Protein AF-A0A183KA75-F1 (afdb_monomer)

Structure (mmCIF, N/CA/C/O backbone):
data_AF-A0A183KA75-F1
#
_entry.id   AF-A0A183KA75-F1
#
loop_
_atom_site.group_PDB
_atom_site.id
_atom_site.type_symbol
_atom_site.label_atom_id
_atom_site.label_alt_id
_atom_site.label_comp_id
_atom_site.label_asym_id
_atom_site.label_entity_id
_atom_site.label_seq_id
_atom_site.pdbx_PDB_ins_code
_atom_site.Cartn_x
_atom_site.Cartn_y
_atom_site.Cartn_z
_atom_site.occupancy
_atom_site.B_iso_or_equiv
_atom_site.auth_seq_id
_atom_site.auth_comp_id
_atom_site.auth_asym_id
_atom_site.auth_atom_id
_atom_site.pdbx_PDB_model_num
ATOM 1 N N . MET A 1 1 ? -46.926 21.184 -37.981 1.00 34.19 1 MET A N 1
ATOM 2 C CA . MET A 1 1 ? -47.526 22.180 -38.899 1.00 34.19 1 MET A CA 1
ATOM 3 C C . MET A 1 1 ? -46.435 23.119 -39.401 1.00 34.19 1 MET A C 1
ATOM 5 O O . MET A 1 1 ? -45.604 23.543 -38.611 1.00 34.19 1 MET A O 1
ATOM 9 N N . LYS A 1 2 ? -46.403 23.342 -40.722 1.00 28.78 2 LYS A N 1
ATOM 10 C CA . LYS A 1 2 ? -45.508 24.247 -41.475 1.00 28.78 2 LYS A CA 1
ATOM 11 C C . LYS A 1 2 ? -45.889 25.717 -41.189 1.00 28.78 2 LYS A C 1
ATOM 13 O O . LYS A 1 2 ? -47.064 25.987 -41.008 1.00 28.78 2 LYS A O 1
ATOM 18 N N . SER A 1 3 ? -44.936 26.615 -40.924 1.00 35.38 3 SER A N 1
ATOM 19 C CA . SER A 1 3 ? -44.166 27.487 -41.845 1.00 35.38 3 SER A CA 1
ATOM 20 C C . SER A 1 3 ? -44.859 28.786 -42.274 1.00 35.38 3 SER A C 1
ATOM 22 O O . SER A 1 3 ? -45.923 28.718 -42.877 1.00 35.38 3 SER A O 1
ATOM 24 N N . SER A 1 4 ? -44.136 29.908 -42.174 1.00 35.19 4 SER A N 1
ATOM 25 C CA . SER A 1 4 ? -44.168 31.011 -43.152 1.00 35.19 4 SER A CA 1
ATOM 26 C C . SER A 1 4 ? -42.962 31.955 -42.960 1.00 35.19 4 SER A C 1
ATOM 28 O O . SER A 1 4 ? -42.764 32.514 -41.886 1.00 35.19 4 SER A O 1
ATOM 30 N N . ARG A 1 5 ? -42.143 32.092 -44.018 1.00 40.84 5 ARG A N 1
ATOM 31 C CA . ARG A 1 5 ? -41.112 33.144 -44.265 1.00 40.84 5 ARG A CA 1
ATOM 32 C C . ARG A 1 5 ? -41.824 34.501 -44.598 1.00 40.84 5 ARG A C 1
ATOM 34 O O . ARG A 1 5 ? -43.052 34.455 -44.556 1.00 40.84 5 ARG A O 1
ATOM 41 N N . PRO A 1 6 ? -41.204 35.631 -45.070 1.00 44.62 6 PRO A N 1
ATOM 42 C CA . PRO A 1 6 ? -39.792 35.934 -45.429 1.00 44.62 6 PRO A CA 1
ATOM 43 C C . PRO A 1 6 ? -39.230 37.388 -45.198 1.00 44.62 6 PRO A C 1
ATOM 45 O O . PRO A 1 6 ? -39.963 38.343 -45.012 1.00 44.62 6 PRO A O 1
ATOM 48 N N . LYS A 1 7 ? -37.888 37.504 -45.337 1.00 35.81 7 LYS A N 1
ATOM 49 C CA . LYS A 1 7 ? -37.005 38.538 -45.973 1.00 35.81 7 LYS A CA 1
ATOM 50 C C . LYS A 1 7 ? -37.258 40.063 -45.849 1.00 35.81 7 LYS A C 1
ATOM 52 O O . LYS A 1 7 ? -38.203 40.559 -46.438 1.00 35.81 7 LYS A O 1
ATOM 57 N N . GLU A 1 8 ? -36.195 40.798 -45.468 1.00 33.34 8 GLU A N 1
ATOM 58 C CA . GLU A 1 8 ? -35.662 41.942 -46.248 1.00 33.34 8 GLU A CA 1
ATOM 59 C C . GLU A 1 8 ? -34.170 42.254 -45.952 1.00 33.34 8 GLU A C 1
ATOM 61 O O . GLU A 1 8 ? -33.646 41.937 -44.888 1.00 33.34 8 GLU A O 1
ATOM 66 N N . LYS A 1 9 ? -33.462 42.807 -46.950 1.00 37.06 9 LYS A N 1
ATOM 67 C CA . LYS A 1 9 ? -32.026 43.174 -46.977 1.00 37.06 9 LYS A CA 1
ATOM 68 C C . LYS A 1 9 ? -31.885 44.704 -46.902 1.00 37.06 9 LYS A C 1
ATOM 70 O O . LYS A 1 9 ? -32.615 45.354 -47.640 1.00 37.06 9 LYS A O 1
ATOM 75 N N . ARG A 1 10 ? -30.831 45.250 -46.260 1.00 37.44 10 ARG A N 1
ATOM 76 C CA . ARG A 1 10 ? -29.864 46.224 -46.853 1.00 37.44 10 ARG A CA 1
ATOM 77 C C . ARG A 1 10 ? -28.806 46.740 -45.855 1.00 37.44 10 ARG A C 1
ATOM 79 O O . ARG A 1 10 ? -29.002 46.736 -44.651 1.00 37.44 10 ARG A O 1
ATOM 86 N N . LYS A 1 11 ? -27.659 47.108 -46.440 1.00 39.44 11 LYS A N 1
ATOM 87 C CA . LYS A 1 11 ? -26.381 47.600 -45.884 1.00 39.44 11 LYS A CA 1
ATOM 88 C C . LYS A 1 11 ? -26.458 49.068 -45.431 1.00 39.44 11 LYS A C 1
ATOM 90 O O . LYS A 1 11 ? -27.131 49.809 -46.134 1.00 39.44 11 LYS A O 1
ATOM 95 N N . THR A 1 12 ? -25.579 49.484 -44.504 1.00 30.62 12 THR A N 1
ATOM 96 C CA . THR A 1 12 ? -24.616 50.605 -44.695 1.00 30.62 12 THR A CA 1
ATOM 97 C C . THR A 1 12 ? -23.569 50.676 -43.574 1.00 30.62 12 THR A C 1
ATOM 99 O O . THR A 1 12 ? -23.858 50.416 -42.411 1.00 30.62 12 THR A O 1
ATOM 102 N N . LYS A 1 13 ? -22.330 50.995 -43.968 1.00 35.62 13 LYS A N 1
ATOM 103 C CA . LYS A 1 13 ? -21.200 51.402 -43.121 1.00 35.62 13 LYS A CA 1
ATOM 104 C C . LYS A 1 13 ? -21.232 52.926 -42.919 1.00 35.62 13 LYS A C 1
ATOM 106 O O . LYS A 1 13 ? -21.786 53.625 -43.759 1.00 35.62 13 LYS A O 1
ATOM 111 N N . GLU A 1 14 ? -20.484 53.348 -41.898 1.00 30.14 14 GLU A N 1
ATOM 112 C CA . GLU A 1 14 ? -19.765 54.624 -41.720 1.00 30.14 14 GLU A CA 1
ATOM 113 C C . GLU A 1 14 ? -20.313 55.721 -40.793 1.00 30.14 14 GLU A C 1
ATOM 115 O O . GLU A 1 14 ? -21.465 56.127 -40.835 1.00 30.14 14 GLU A O 1
ATOM 120 N N . HIS A 1 15 ? -19.327 56.228 -40.038 1.00 25.61 15 HIS A N 1
ATOM 121 C CA . HIS A 1 15 ? -19.166 57.559 -39.459 1.00 25.61 15 HIS A CA 1
ATOM 122 C C . HIS A 1 15 ? -19.911 57.932 -38.181 1.00 25.61 15 HIS A C 1
ATOM 124 O O . HIS A 1 15 ? -21.021 58.442 -38.226 1.00 25.61 15 HIS A O 1
ATOM 130 N N . ILE A 1 16 ? -19.160 57.906 -37.069 1.00 35.06 16 ILE A N 1
ATOM 131 C CA . ILE A 1 16 ? -19.081 59.062 -36.166 1.00 35.06 16 ILE A CA 1
ATOM 132 C C . ILE A 1 16 ? -17.611 59.289 -35.774 1.00 35.06 16 ILE A C 1
ATOM 134 O O . ILE A 1 16 ? -16.955 58.406 -35.225 1.00 35.06 16 ILE A O 1
ATOM 138 N N . THR A 1 17 ? -17.118 60.495 -36.057 1.00 31.19 17 THR A N 1
ATOM 139 C CA . THR A 1 17 ? -15.822 61.045 -35.637 1.00 31.19 17 THR A CA 1
ATOM 140 C C . THR A 1 17 ? -16.097 62.293 -34.800 1.00 31.19 17 THR A C 1
ATOM 142 O O . THR A 1 17 ? -16.769 63.190 -35.296 1.00 31.19 17 THR A O 1
ATOM 145 N N . LEU A 1 18 ? -15.531 62.401 -33.594 1.00 29.97 18 LEU A N 1
ATOM 146 C CA . LEU A 1 18 ? -15.253 63.656 -32.863 1.00 29.97 18 LEU A CA 1
ATOM 147 C C . LEU A 1 18 ? -14.005 63.372 -31.996 1.00 29.97 18 LEU A C 1
ATOM 149 O O . LEU A 1 18 ? -14.058 62.489 -31.151 1.00 29.97 18 LEU A O 1
ATOM 153 N N . ARG A 1 19 ? -12.782 63.812 -32.324 1.00 25.58 19 ARG A N 1
ATOM 154 C CA . ARG A 1 19 ? -12.168 65.158 -32.425 1.00 25.58 19 ARG A CA 1
ATOM 155 C C . ARG A 1 19 ? -11.546 65.649 -31.096 1.00 25.58 19 ARG A C 1
ATOM 157 O O . ARG A 1 19 ? -12.238 66.169 -30.239 1.00 25.58 19 ARG A O 1
ATOM 164 N N . ASN A 1 20 ? -10.207 65.586 -31.093 1.00 27.95 20 ASN A N 1
ATOM 165 C CA . ASN A 1 20 ? -9.183 66.494 -30.537 1.00 27.95 20 ASN A CA 1
ATOM 166 C C . ASN A 1 20 ? -8.962 66.677 -29.023 1.00 27.95 20 ASN A C 1
ATOM 168 O O . ASN A 1 20 ? -9.848 67.063 -28.276 1.00 27.95 20 ASN A O 1
ATOM 172 N N . GLY A 1 21 ? -7.674 66.613 -28.653 1.00 26.67 21 GLY A N 1
ATOM 173 C CA . GLY A 1 21 ? -7.115 67.105 -27.389 1.00 26.67 21 GLY A CA 1
ATOM 174 C C . GLY A 1 21 ? -5.600 66.874 -27.294 1.00 26.67 21 GLY A C 1
ATOM 175 O O . GLY A 1 21 ? -5.165 65.878 -26.746 1.00 26.67 21 GLY A O 1
ATOM 176 N N . ASN A 1 22 ? -4.823 67.760 -27.912 1.00 31.41 22 ASN A N 1
ATOM 177 C CA . ASN A 1 22 ? -3.405 67.661 -28.288 1.00 31.41 22 ASN A CA 1
ATOM 178 C C . ASN A 1 22 ? -2.389 67.996 -27.154 1.00 31.41 22 ASN A C 1
ATOM 180 O O . ASN A 1 22 ? -2.766 68.701 -26.222 1.00 31.41 22 ASN A O 1
ATOM 184 N N . ARG A 1 23 ? -1.094 67.6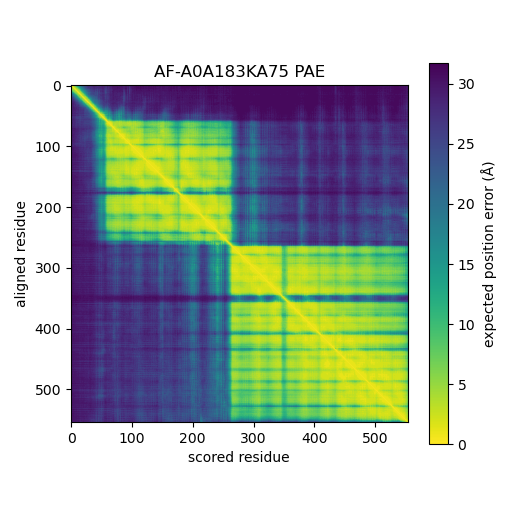72 -27.396 1.00 34.41 23 ARG A N 1
ATOM 185 C CA . ARG A 1 23 ? 0.192 68.153 -26.781 1.00 34.41 23 ARG A CA 1
ATOM 186 C C . ARG A 1 23 ? 0.828 67.246 -25.697 1.00 34.41 23 ARG A C 1
ATOM 188 O O . ARG A 1 23 ? 0.152 66.880 -24.753 1.00 34.41 23 ARG A O 1
ATOM 195 N N . HIS A 1 24 ? 2.114 66.851 -25.738 1.00 30.42 24 HIS A N 1
ATOM 196 C CA . HIS A 1 24 ? 3.313 67.474 -26.332 1.00 30.42 24 HIS A CA 1
ATOM 197 C C . HIS A 1 24 ? 4.377 66.479 -26.886 1.00 30.42 24 HIS A C 1
ATOM 199 O O . HIS A 1 24 ? 4.741 65.501 -26.241 1.00 30.42 24 HIS A O 1
ATOM 205 N N . GLU A 1 25 ? 4.883 66.826 -28.081 1.00 29.58 25 GLU A N 1
ATOM 206 C CA . GLU A 1 25 ? 6.196 66.572 -28.732 1.00 29.58 25 GLU A CA 1
ATOM 207 C C . GLU A 1 25 ? 7.407 67.023 -27.872 1.00 29.58 25 GLU A C 1
ATOM 209 O O . GLU A 1 25 ? 7.197 67.824 -26.969 1.00 29.58 25 GLU A O 1
ATOM 214 N N . LYS A 1 26 ? 8.711 66.740 -28.073 1.00 32.03 26 LYS A N 1
ATOM 215 C CA . LYS A 1 26 ? 9.646 66.097 -29.049 1.00 32.03 26 LYS A CA 1
ATOM 216 C C . LYS A 1 26 ? 11.036 66.142 -28.335 1.00 32.03 26 LYS A C 1
ATOM 218 O O . LYS A 1 26 ? 11.233 67.035 -27.521 1.00 32.03 26 LYS A O 1
ATOM 223 N N . ASN A 1 27 ? 12.035 65.270 -28.535 1.00 28.58 27 ASN A N 1
ATOM 224 C CA . ASN A 1 27 ? 13.008 65.236 -29.653 1.00 28.58 27 ASN A CA 1
ATOM 225 C C . ASN A 1 27 ? 14.037 64.094 -29.390 1.00 28.58 27 ASN A C 1
ATOM 227 O O . ASN A 1 27 ? 14.472 63.954 -28.254 1.00 28.58 27 ASN A O 1
ATOM 231 N N . LYS A 1 28 ? 14.286 63.178 -30.351 1.00 26.95 28 LYS A N 1
ATOM 232 C CA . LYS A 1 28 ? 15.501 63.004 -31.215 1.00 26.95 28 LYS A CA 1
ATOM 233 C C . LYS A 1 28 ? 16.823 62.770 -30.435 1.00 26.95 28 LYS A C 1
ATOM 235 O O . LYS A 1 28 ? 17.175 63.613 -29.631 1.00 26.95 28 LYS A O 1
ATOM 240 N N . GLN A 1 29 ? 17.632 61.717 -30.665 1.00 28.16 29 GLN A N 1
ATOM 241 C CA . GLN A 1 29 ? 18.245 61.329 -31.953 1.00 28.16 29 GLN A CA 1
ATOM 242 C C . GLN A 1 29 ? 19.073 60.002 -31.869 1.00 28.16 29 GLN A C 1
ATOM 244 O O . GLN A 1 29 ? 19.641 59.728 -30.821 1.00 28.16 29 GLN A O 1
ATOM 249 N N . ALA A 1 30 ? 19.183 59.287 -33.012 1.00 28.55 30 ALA A N 1
ATOM 250 C CA . ALA A 1 30 ? 20.114 58.194 -33.423 1.00 28.55 30 ALA A CA 1
ATOM 251 C C . ALA A 1 30 ? 20.045 56.825 -32.683 1.00 28.55 30 ALA A C 1
ATOM 253 O O . ALA A 1 30 ? 20.271 56.748 -31.487 1.00 28.55 30 ALA A O 1
ATOM 254 N N . SER A 1 31 ? 19.588 55.720 -33.301 1.00 30.91 31 SER A N 1
ATOM 255 C CA . SER A 1 31 ? 20.194 54.909 -34.390 1.00 30.91 31 SER A CA 1
ATOM 256 C C . SER A 1 31 ? 21.363 54.033 -33.921 1.00 30.91 31 SER A C 1
ATOM 258 O O . SER A 1 31 ? 22.488 54.509 -33.916 1.00 30.91 31 SER A O 1
ATOM 260 N N . ASP A 1 32 ? 21.109 52.768 -33.559 1.00 25.98 32 ASP A N 1
ATOM 261 C CA . ASP A 1 32 ? 21.604 51.615 -34.336 1.00 25.98 32 ASP A CA 1
ATOM 262 C C . ASP A 1 32 ? 21.248 50.253 -33.716 1.00 25.98 32 ASP A C 1
ATOM 264 O O . ASP A 1 32 ? 21.282 50.060 -32.505 1.00 25.98 32 ASP A O 1
ATOM 268 N N . GLY A 1 33 ? 20.943 49.298 -34.600 1.00 31.06 33 GLY A N 1
ATOM 269 C CA . GLY A 1 33 ? 21.191 47.868 -34.404 1.00 31.06 33 GLY A CA 1
ATOM 270 C C . GLY A 1 33 ? 20.299 47.096 -33.426 1.00 31.06 33 GLY A C 1
ATOM 271 O O . GLY A 1 33 ? 20.565 47.024 -32.231 1.00 31.06 33 GLY A O 1
ATOM 272 N N . THR A 1 34 ? 19.340 46.352 -33.985 1.00 30.09 34 THR A N 1
ATOM 273 C CA . THR A 1 34 ? 19.140 44.887 -33.826 1.00 30.09 34 THR A CA 1
ATOM 274 C C . THR A 1 34 ? 17.650 44.542 -33.711 1.00 30.09 34 THR A C 1
ATOM 276 O O . THR A 1 34 ? 16.963 44.874 -32.748 1.00 30.09 34 THR A O 1
ATOM 279 N N . ARG A 1 35 ? 17.159 43.863 -34.751 1.00 27.31 35 ARG A N 1
ATOM 280 C CA . ARG A 1 35 ? 15.817 43.298 -34.946 1.00 27.31 35 ARG A CA 1
ATOM 281 C C . ARG A 1 35 ? 15.256 42.649 -33.666 1.00 27.31 35 ARG A C 1
ATOM 283 O O . ARG A 1 35 ? 15.700 41.576 -33.276 1.00 27.31 35 ARG A O 1
ATOM 290 N N . LYS A 1 36 ? 14.246 43.275 -33.050 1.00 31.39 36 LYS A N 1
ATOM 291 C CA . LYS A 1 36 ? 13.329 42.626 -32.100 1.00 31.39 36 LYS A CA 1
ATOM 292 C C . LYS A 1 36 ? 12.048 42.257 -32.841 1.00 31.39 36 LYS A C 1
ATOM 294 O O . LYS A 1 36 ? 11.238 43.128 -33.148 1.00 31.39 36 LYS A O 1
ATOM 299 N N . GLU A 1 37 ? 11.878 40.974 -33.135 1.00 33.03 37 GLU A N 1
ATOM 300 C CA . GLU A 1 37 ? 10.557 40.417 -33.423 1.00 33.03 37 GLU A CA 1
ATOM 301 C C . GLU A 1 37 ? 9.741 40.442 -32.122 1.00 33.03 37 GLU A C 1
ATOM 303 O O . GLU A 1 37 ? 10.196 39.993 -31.070 1.00 33.03 37 GLU A O 1
ATOM 308 N N . GLY A 1 38 ? 8.573 41.083 -32.177 1.00 26.91 38 GLY A N 1
ATOM 309 C CA . GLY A 1 38 ? 7.640 41.186 -31.061 1.00 26.91 38 GLY A CA 1
ATOM 310 C C . GLY A 1 38 ? 6.857 39.886 -30.815 1.00 26.91 38 GLY A C 1
ATOM 311 O O . GLY A 1 38 ? 6.790 39.018 -31.685 1.00 26.91 38 GLY A O 1
ATOM 312 N N . PRO A 1 39 ? 6.234 39.753 -29.630 1.00 36.06 39 PRO A N 1
ATOM 313 C CA . PRO A 1 39 ? 5.555 38.546 -29.175 1.00 36.06 39 PRO A CA 1
ATOM 314 C C . PRO A 1 39 ? 4.168 38.453 -29.813 1.00 36.06 39 PRO A C 1
ATOM 316 O O . PRO A 1 39 ? 3.229 39.133 -29.406 1.00 36.06 39 PRO A O 1
ATOM 319 N N . GLY A 1 40 ? 4.037 37.606 -30.827 1.00 33.62 40 GLY A N 1
ATOM 320 C CA . GLY A 1 40 ? 2.792 37.471 -31.578 1.00 33.62 40 GLY A CA 1
ATOM 321 C C . GLY A 1 40 ? 2.549 36.069 -32.108 1.00 33.62 40 GLY A C 1
ATOM 322 O O . GLY A 1 40 ? 2.043 35.950 -33.210 1.00 33.62 40 GLY A O 1
ATOM 323 N N . GLN A 1 41 ? 2.936 35.013 -31.384 1.00 31.00 41 GLN A N 1
ATOM 324 C CA . GLN A 1 41 ? 2.670 33.632 -31.816 1.00 31.00 41 GLN A CA 1
ATOM 325 C C . GLN A 1 41 ? 2.909 32.618 -30.687 1.00 31.00 41 GLN A C 1
ATOM 327 O O . GLN A 1 41 ? 3.861 31.859 -30.710 1.00 31.00 41 GLN A O 1
ATOM 332 N N . CYS A 1 42 ? 2.076 32.624 -29.643 1.00 30.77 42 CYS A N 1
ATOM 333 C CA . CYS A 1 42 ? 2.058 31.541 -28.636 1.00 30.77 42 CYS A CA 1
ATOM 334 C C . CYS A 1 42 ? 0.665 31.300 -28.018 1.00 30.77 42 CYS A C 1
ATOM 336 O O . CYS A 1 42 ? 0.534 30.524 -27.076 1.00 30.77 42 CYS A O 1
ATOM 338 N N . VAL A 1 43 ? -0.393 31.972 -28.494 1.00 29.41 43 VAL A N 1
ATOM 339 C CA . VAL A 1 43 ? -1.715 31.927 -27.832 1.00 29.41 43 VAL A CA 1
ATOM 340 C C . VAL A 1 43 ? -2.617 30.801 -28.371 1.00 29.41 43 VAL A C 1
ATOM 342 O O . VAL A 1 43 ? -3.620 30.483 -27.742 1.00 29.41 43 VAL A O 1
ATOM 345 N N . GLY A 1 44 ? -2.259 30.138 -29.475 1.00 33.97 44 GLY A N 1
ATOM 346 C CA . GLY A 1 44 ? -3.138 29.159 -30.135 1.00 33.97 44 GLY A CA 1
ATOM 347 C C . GLY A 1 44 ? -2.910 27.682 -29.797 1.00 33.97 44 GLY A C 1
ATOM 348 O O . GLY A 1 44 ? -3.875 26.930 -29.734 1.00 33.97 44 GLY A O 1
ATOM 349 N N . GLU A 1 45 ? -1.672 27.243 -29.564 1.00 32.97 45 GLU A N 1
ATOM 350 C CA . GLU A 1 45 ? -1.344 25.813 -29.758 1.00 32.97 45 GLU A CA 1
ATOM 351 C C . GLU A 1 45 ? -1.204 24.992 -28.470 1.00 32.97 45 GLU A C 1
ATOM 353 O O . GLU A 1 45 ? -1.222 23.771 -28.512 1.00 32.97 45 GLU A O 1
ATOM 358 N N . CYS A 1 46 ? -1.171 25.624 -27.293 1.00 31.50 46 CYS A N 1
ATOM 359 C CA . CYS A 1 46 ? -1.066 24.894 -26.020 1.00 31.50 46 CYS A CA 1
ATOM 360 C C . CYS A 1 46 ? -2.434 24.587 -25.367 1.00 31.50 46 CYS A C 1
ATOM 362 O O . CYS A 1 46 ? -2.500 24.060 -24.257 1.00 31.50 46 CYS A O 1
ATOM 364 N N . TRP A 1 47 ? -3.543 24.944 -26.026 1.00 32.53 47 TRP A N 1
ATOM 365 C CA . TRP A 1 47 ? -4.903 24.742 -25.505 1.00 32.53 47 TRP A CA 1
ATOM 366 C C . TRP A 1 47 ? -5.596 23.485 -26.053 1.00 32.53 47 TRP A C 1
ATOM 368 O O . TRP A 1 47 ? -6.536 23.006 -25.424 1.00 32.53 47 TRP A O 1
ATOM 378 N N . SER A 1 48 ? -5.145 22.927 -27.180 1.00 43.84 48 SER A N 1
ATOM 379 C CA . SER A 1 48 ? -5.816 21.814 -27.871 1.00 43.84 48 SER A CA 1
ATOM 380 C C . SER A 1 48 ? -5.372 20.425 -27.397 1.00 43.84 48 SER A C 1
ATOM 382 O O . SER A 1 48 ? -6.216 19.549 -27.229 1.00 43.84 48 SER A O 1
ATOM 384 N N . GLU A 1 49 ? -4.085 20.207 -27.117 1.00 42.28 49 GLU A N 1
ATOM 385 C CA . GLU A 1 49 ? -3.558 18.850 -26.873 1.00 42.28 49 GLU A CA 1
ATOM 386 C C . GLU A 1 49 ? -3.901 18.269 -25.490 1.00 42.28 49 GLU A C 1
ATOM 388 O O . GLU A 1 49 ? -4.040 17.058 -25.350 1.00 42.28 49 GLU A O 1
ATOM 393 N N . VAL A 1 50 ? -4.118 19.112 -24.472 1.00 38.94 50 VAL A N 1
ATOM 394 C CA . VAL A 1 50 ? -4.473 18.657 -23.109 1.00 38.94 50 VAL A CA 1
ATOM 395 C C . VAL A 1 50 ? -5.991 18.466 -22.927 1.00 38.94 50 VAL A C 1
ATOM 397 O O . VAL A 1 50 ? -6.413 17.720 -22.046 1.00 38.94 50 VAL A O 1
ATOM 400 N N . TYR A 1 51 ? -6.825 19.096 -23.766 1.00 45.25 51 TYR A N 1
ATOM 401 C CA . TYR A 1 51 ? -8.290 19.136 -23.599 1.00 45.25 51 TYR A CA 1
ATOM 402 C C . TYR A 1 51 ? -9.091 18.441 -24.714 1.00 45.25 51 TYR A C 1
ATOM 404 O O . TYR A 1 51 ? -10.307 18.291 -24.573 1.00 45.25 51 TYR A O 1
ATOM 412 N N . ALA A 1 52 ? -8.440 17.941 -25.773 1.00 40.66 52 ALA A N 1
ATOM 413 C CA . ALA A 1 52 ? -9.082 17.104 -26.793 1.00 40.66 52 ALA A CA 1
ATOM 414 C C . ALA A 1 52 ? -9.867 15.892 -26.227 1.00 40.66 52 ALA A C 1
ATOM 416 O O . ALA A 1 52 ? -10.942 15.607 -26.755 1.00 40.66 52 ALA A O 1
ATOM 417 N N . PRO A 1 53 ? -9.445 15.224 -25.128 1.00 40.47 53 PRO A N 1
ATOM 418 C CA . PRO A 1 53 ? -10.199 14.094 -24.571 1.00 40.47 53 PRO A CA 1
ATOM 419 C C . PRO A 1 53 ? -11.480 14.479 -23.809 1.00 40.47 53 PRO A C 1
ATOM 421 O O . PRO A 1 53 ? -12.277 13.600 -23.495 1.00 40.47 53 PRO A O 1
ATOM 424 N N . LEU A 1 54 ? -11.678 15.764 -23.477 1.00 40.94 54 LEU A N 1
ATOM 425 C CA . LEU A 1 54 ? -12.802 16.242 -22.653 1.00 40.94 54 LEU A CA 1
ATOM 426 C C . LEU A 1 54 ? -13.871 17.011 -23.450 1.00 40.94 54 LEU A C 1
ATOM 428 O O . LEU A 1 54 ? -14.896 17.378 -22.885 1.00 40.94 54 LEU A O 1
ATOM 432 N N . GLY A 1 55 ? -13.656 17.259 -24.748 1.00 37.25 55 GLY A N 1
ATOM 433 C CA . GLY A 1 55 ? -14.660 17.859 -25.640 1.00 37.25 55 GLY A CA 1
ATOM 434 C C . GLY A 1 55 ? -14.967 19.345 -25.405 1.00 37.25 55 GLY A C 1
ATOM 435 O O . GLY A 1 55 ? -15.973 19.841 -25.906 1.00 37.25 55 GLY A O 1
ATOM 436 N N . VAL A 1 56 ? -14.128 20.075 -24.660 1.00 40.56 56 VAL A N 1
ATOM 437 C CA . VAL A 1 56 ? -14.376 21.482 -24.301 1.00 40.56 56 VAL A CA 1
ATOM 438 C C . VAL A 1 56 ? -13.460 22.414 -25.102 1.00 40.56 56 VAL A C 1
ATOM 440 O O . VAL A 1 56 ? -12.329 22.679 -24.703 1.00 40.56 56 VAL A O 1
ATOM 443 N N . THR A 1 57 ? -13.936 22.948 -26.229 1.00 40.22 57 THR A N 1
ATOM 444 C CA . THR A 1 57 ? -13.251 24.027 -26.968 1.00 40.22 57 THR A CA 1
ATOM 445 C C . THR A 1 57 ? -13.944 25.369 -26.714 1.00 40.22 57 THR A C 1
ATOM 447 O O . THR A 1 57 ? -15.149 25.472 -26.929 1.00 40.22 57 THR A O 1
ATOM 450 N N . GLY A 1 58 ? -13.196 26.403 -26.301 1.00 48.66 58 GLY A N 1
ATOM 451 C CA . GLY A 1 58 ? -13.686 27.795 -26.229 1.00 48.66 58 GLY A CA 1
ATOM 452 C C . GLY A 1 58 ? -14.066 28.348 -24.845 1.00 48.66 58 GLY A C 1
ATOM 453 O O . GLY A 1 58 ? -14.680 29.407 -24.781 1.00 48.66 58 GLY A O 1
ATOM 454 N N . VAL A 1 59 ? -13.712 27.677 -23.744 1.00 55.44 59 VAL A N 1
ATOM 455 C CA . VAL A 1 59 ? -14.059 28.109 -22.371 1.00 55.44 59 VAL A CA 1
ATOM 456 C C . VAL A 1 59 ? -12.894 28.872 -21.722 1.00 55.44 59 VAL A C 1
ATOM 458 O O . VAL A 1 59 ? -11.747 28.429 -21.803 1.00 55.44 59 VAL A O 1
ATOM 461 N N . SER A 1 60 ? -13.159 30.021 -21.081 1.00 71.19 60 SER A N 1
ATOM 462 C CA . SER A 1 60 ? -12.110 30.816 -20.423 1.00 71.19 60 SER A CA 1
ATOM 463 C C . SER A 1 60 ? -11.638 30.172 -19.110 1.00 71.19 60 SER A C 1
ATOM 465 O O . SER A 1 60 ? -12.385 29.453 -18.448 1.00 71.19 60 SER A O 1
ATOM 467 N N . ALA A 1 61 ? -10.400 30.453 -18.679 1.00 68.50 61 ALA A N 1
ATOM 468 C CA . ALA A 1 61 ? -9.892 29.964 -17.389 1.00 68.50 61 ALA A CA 1
ATOM 469 C C . ALA A 1 61 ? -10.760 30.423 -16.198 1.00 68.50 61 ALA A C 1
ATOM 471 O O . ALA A 1 61 ? -10.858 29.711 -15.202 1.00 68.50 61 ALA A O 1
ATOM 472 N N . LEU A 1 62 ? -11.418 31.581 -16.320 1.00 75.00 62 LEU A N 1
ATOM 473 C CA . LEU A 1 62 ? -12.348 32.104 -15.320 1.00 75.00 62 LEU A CA 1
ATOM 474 C C . LEU A 1 62 ? -13.660 31.301 -15.283 1.00 75.00 62 LEU A C 1
ATOM 476 O O . LEU A 1 62 ? -14.190 31.037 -14.208 1.00 75.00 62 LEU A O 1
ATOM 480 N N . ASP A 1 63 ? -14.157 30.862 -16.440 1.00 75.62 63 ASP A N 1
ATOM 481 C CA . ASP A 1 63 ? -15.349 30.008 -16.526 1.00 75.62 63 ASP A CA 1
ATOM 482 C C . ASP A 1 63 ? -15.066 28.589 -16.014 1.00 75.62 63 ASP A C 1
ATOM 484 O O . ASP A 1 63 ? -15.922 27.969 -15.387 1.00 75.62 63 ASP A O 1
ATOM 488 N N . LEU A 1 64 ? -13.842 28.087 -16.210 1.00 72.75 64 LEU A N 1
ATOM 489 C CA . LEU A 1 64 ? -13.404 26.817 -15.625 1.00 72.75 64 LEU A CA 1
ATOM 490 C C . LEU A 1 64 ? -13.313 26.886 -14.096 1.00 72.75 64 LEU A C 1
ATOM 492 O O . LEU A 1 64 ? -13.685 25.917 -13.438 1.00 72.75 64 LEU A O 1
ATOM 496 N N . LEU A 1 65 ? -12.888 28.021 -13.523 1.00 76.56 65 LEU A N 1
ATOM 497 C CA . LEU A 1 65 ? -12.888 28.207 -12.067 1.00 76.56 65 LEU A CA 1
ATOM 498 C C . LEU A 1 65 ? -14.294 28.113 -11.461 1.00 76.56 65 LEU A C 1
ATOM 500 O O . LEU A 1 65 ? -14.455 27.514 -10.401 1.00 76.56 65 LEU A O 1
ATOM 504 N N . LYS A 1 66 ? -15.313 28.657 -12.137 1.00 76.56 66 LYS A N 1
ATOM 505 C CA . LYS A 1 66 ? -16.711 28.611 -11.668 1.00 76.56 66 LYS A CA 1
ATOM 506 C C . LYS A 1 66 ? -17.287 27.193 -11.625 1.00 76.56 66 LYS A C 1
ATOM 508 O O . LYS A 1 66 ? -18.221 26.941 -10.873 1.00 76.56 66 LYS A O 1
ATOM 513 N N . ASN A 1 67 ? -16.719 26.276 -12.407 1.00 76.50 67 ASN A N 1
ATOM 514 C CA . ASN A 1 67 ? -17.149 24.880 -12.510 1.00 76.50 67 ASN A CA 1
ATOM 515 C C . ASN A 1 67 ? -16.292 23.915 -11.668 1.00 76.50 67 ASN A C 1
ATOM 517 O O . ASN A 1 67 ? -16.402 22.693 -11.816 1.00 76.50 67 ASN A O 1
ATOM 521 N N . LEU A 1 68 ? -15.405 24.434 -10.812 1.00 77.62 68 LEU A N 1
ATOM 522 C CA . LEU A 1 68 ? -14.611 23.604 -9.913 1.00 77.62 68 LEU A CA 1
ATOM 523 C C . LEU A 1 68 ? -15.487 22.922 -8.859 1.00 77.62 68 LEU A C 1
ATOM 525 O O . LEU A 1 68 ? -16.498 23.443 -8.402 1.00 77.62 68 LEU A O 1
ATOM 529 N N . ASN A 1 69 ? -15.047 21.744 -8.444 1.00 76.44 69 ASN A N 1
ATOM 530 C CA . ASN A 1 69 ? -15.592 20.985 -7.334 1.00 76.44 69 ASN A CA 1
ATOM 531 C C . ASN A 1 69 ? -14.437 20.320 -6.565 1.00 76.44 69 ASN A C 1
ATOM 533 O O . ASN A 1 69 ? -13.275 20.364 -6.975 1.00 76.44 69 ASN A O 1
ATOM 537 N N . LYS A 1 70 ? -14.744 19.647 -5.453 1.00 67.69 70 LYS A N 1
ATOM 538 C CA . LYS A 1 70 ? -13.721 19.013 -4.601 1.00 67.69 70 LYS A CA 1
ATOM 539 C C . LYS A 1 70 ? -12.823 18.000 -5.329 1.00 67.69 70 LYS A C 1
ATOM 541 O O . LYS A 1 70 ? -11.681 17.814 -4.935 1.00 67.69 70 LYS A O 1
ATOM 546 N N . THR A 1 71 ? -13.296 17.360 -6.401 1.00 68.50 71 THR A N 1
ATOM 547 C CA . THR A 1 71 ? -12.521 16.331 -7.123 1.00 68.50 71 THR A CA 1
ATOM 548 C C . THR A 1 71 ? -11.487 16.902 -8.093 1.00 68.50 71 THR A C 1
ATOM 550 O O . THR A 1 71 ? -10.507 16.226 -8.402 1.00 68.50 71 THR A O 1
ATOM 553 N N . ASN A 1 72 ? -11.664 18.144 -8.553 1.00 71.31 72 ASN A N 1
ATOM 554 C CA . ASN A 1 72 ? -10.787 18.790 -9.535 1.00 71.31 72 ASN A CA 1
ATOM 555 C C . ASN A 1 72 ? -10.159 20.106 -9.032 1.00 71.31 72 ASN A C 1
ATOM 557 O O . ASN A 1 72 ? -9.424 20.760 -9.770 1.00 71.31 72 ASN A O 1
ATOM 561 N N . ILE A 1 73 ? -10.372 20.452 -7.759 1.00 79.44 73 ILE A N 1
ATOM 562 C CA . ILE A 1 73 ? -9.846 21.642 -7.074 1.00 79.44 73 ILE A CA 1
ATOM 563 C C . ILE A 1 73 ? -8.320 21.799 -7.185 1.00 79.44 73 ILE A C 1
ATOM 565 O O . ILE A 1 73 ? -7.801 22.909 -7.242 1.00 79.44 73 ILE A O 1
ATOM 569 N N . THR A 1 74 ? -7.582 20.692 -7.303 1.00 75.19 74 THR A N 1
ATOM 570 C CA . THR A 1 74 ? -6.137 20.692 -7.560 1.00 75.19 74 THR A CA 1
ATOM 571 C C . THR A 1 74 ? -5.763 21.415 -8.852 1.00 75.19 74 THR A C 1
ATOM 573 O O . THR A 1 74 ? -4.736 22.097 -8.906 1.00 75.19 74 THR A O 1
ATOM 576 N N . LEU A 1 75 ? -6.587 21.301 -9.898 1.00 72.38 75 LEU A N 1
ATOM 577 C CA . LEU A 1 75 ? -6.350 21.980 -11.175 1.00 72.38 75 LEU A CA 1
ATOM 578 C C . LEU A 1 75 ? -6.384 23.506 -11.001 1.00 72.38 75 LEU A C 1
ATOM 580 O O . LEU A 1 75 ? -5.664 24.218 -11.704 1.00 72.38 75 LEU A O 1
ATOM 584 N N . ALA A 1 76 ? -7.161 23.998 -10.026 1.00 74.31 76 ALA A N 1
ATOM 585 C CA . ALA A 1 76 ? -7.280 25.416 -9.705 1.00 74.31 76 ALA A CA 1
ATOM 586 C C . ALA A 1 76 ? -5.912 26.029 -9.415 1.00 74.31 76 ALA A C 1
ATOM 588 O O . ALA A 1 76 ? -5.465 26.902 -10.153 1.00 74.31 76 ALA A O 1
ATOM 589 N N . TYR A 1 77 ? -5.213 25.532 -8.392 1.00 79.19 77 TYR A N 1
ATOM 590 C CA . TYR A 1 77 ? -3.945 26.115 -7.956 1.00 79.19 77 TYR A CA 1
ATOM 591 C C . TYR A 1 77 ? -2.728 25.660 -8.773 1.00 79.19 77 TYR A C 1
ATOM 593 O O . TYR A 1 77 ? -1.727 26.371 -8.802 1.00 79.19 77 TYR A O 1
ATOM 601 N N . SER A 1 78 ? -2.791 24.510 -9.453 1.00 71.94 78 SER A N 1
ATOM 602 C CA . SER A 1 78 ? -1.655 23.987 -10.232 1.00 71.94 78 SER A CA 1
ATOM 603 C C . SER A 1 78 ? -1.598 24.488 -11.680 1.00 71.94 78 SER A C 1
ATOM 605 O O . SER A 1 78 ? -0.501 24.636 -12.220 1.00 71.94 78 SER A O 1
ATOM 607 N N . LEU A 1 79 ? -2.744 24.773 -12.314 1.00 73.19 79 LEU A N 1
ATOM 608 C CA . LEU A 1 79 ? -2.816 25.095 -13.748 1.00 73.19 79 LEU A CA 1
ATOM 609 C C . LEU A 1 79 ? -3.440 26.463 -14.037 1.00 73.19 79 LEU A C 1
ATOM 611 O O . LEU A 1 79 ? -2.891 27.236 -14.829 1.00 73.19 79 LEU A O 1
ATOM 615 N N . PHE A 1 80 ? -4.593 26.760 -13.436 1.00 76.00 80 PHE A N 1
ATOM 616 C CA . PHE A 1 80 ? -5.393 27.933 -13.809 1.00 76.00 80 PHE A CA 1
ATOM 617 C C . PHE A 1 80 ? -4.944 29.202 -13.087 1.00 76.00 80 PHE A C 1
ATOM 619 O O . PHE A 1 80 ? -4.764 30.251 -13.709 1.00 76.00 80 PHE A O 1
ATOM 626 N N . LEU A 1 81 ? -4.694 29.095 -11.787 1.00 81.94 81 LEU A N 1
ATOM 627 C CA . LEU A 1 81 ? -4.364 30.220 -10.923 1.00 81.94 81 LEU A CA 1
ATOM 628 C C . LEU A 1 81 ? -3.101 30.987 -11.366 1.00 81.94 81 LEU A C 1
ATOM 630 O O . LEU A 1 81 ? -3.180 32.212 -11.478 1.00 81.94 81 LEU A O 1
ATOM 634 N N . PRO A 1 82 ? -1.977 30.341 -11.746 1.00 79.25 82 PRO A N 1
ATOM 635 C CA . PRO A 1 82 ? -0.802 31.069 -12.235 1.00 79.25 82 PRO A CA 1
ATOM 636 C C . PRO A 1 82 ? -1.049 31.841 -13.538 1.00 79.25 82 PRO A C 1
ATOM 638 O O . PRO A 1 82 ? -0.311 32.776 -13.853 1.00 79.25 82 PRO A O 1
ATOM 641 N N . LYS A 1 83 ? -2.032 31.426 -14.350 1.00 78.38 83 LYS A N 1
ATOM 642 C CA . LYS A 1 83 ? -2.416 32.138 -15.578 1.00 78.38 83 LYS A CA 1
ATOM 643 C C . LYS A 1 83 ? -3.280 33.352 -15.245 1.00 78.38 83 LYS A C 1
ATOM 645 O O . LYS A 1 83 ? -2.995 34.435 -15.736 1.00 78.38 83 LYS A O 1
ATOM 650 N N . LEU A 1 84 ? -4.269 33.189 -14.370 1.00 81.19 84 LEU A N 1
ATOM 651 C CA . LEU A 1 84 ? -5.183 34.265 -13.981 1.00 81.19 84 LEU A CA 1
ATOM 652 C C . LEU A 1 84 ? -4.475 35.392 -13.221 1.00 81.19 84 LEU A C 1
ATOM 654 O O . LEU A 1 84 ? -4.701 36.558 -13.524 1.00 81.19 84 LEU A O 1
ATOM 658 N N . ILE A 1 85 ? -3.538 35.065 -12.329 1.00 81.19 85 ILE A N 1
ATOM 659 C CA . ILE A 1 85 ? -2.717 36.080 -11.648 1.00 81.19 85 ILE A CA 1
ATOM 660 C C . ILE A 1 85 ? -1.885 36.877 -12.665 1.00 81.19 85 ILE A C 1
ATOM 662 O O . ILE A 1 85 ? -1.833 38.101 -12.601 1.00 81.19 85 ILE A O 1
ATOM 666 N N . ARG A 1 86 ? -1.286 36.208 -13.664 1.00 80.25 86 ARG A N 1
ATOM 667 C CA . ARG A 1 86 ? -0.559 36.885 -14.758 1.00 80.25 86 ARG A CA 1
ATOM 668 C C . ARG A 1 86 ? -1.460 37.763 -15.626 1.00 80.25 86 ARG A C 1
ATOM 670 O O . ARG A 1 86 ? -0.983 38.738 -16.193 1.00 80.25 86 ARG A O 1
ATOM 677 N N . SER A 1 87 ? -2.741 37.424 -15.723 1.00 79.19 87 SER A N 1
ATOM 678 C CA . SER A 1 87 ? -3.763 38.232 -16.389 1.00 79.19 87 SER A CA 1
ATOM 679 C C . SER A 1 87 ? -4.327 39.358 -15.510 1.00 79.19 87 SER A C 1
ATOM 681 O O . SER A 1 87 ? -5.237 40.049 -15.954 1.00 79.19 87 SER A O 1
ATOM 683 N N . GLY A 1 88 ? -3.796 39.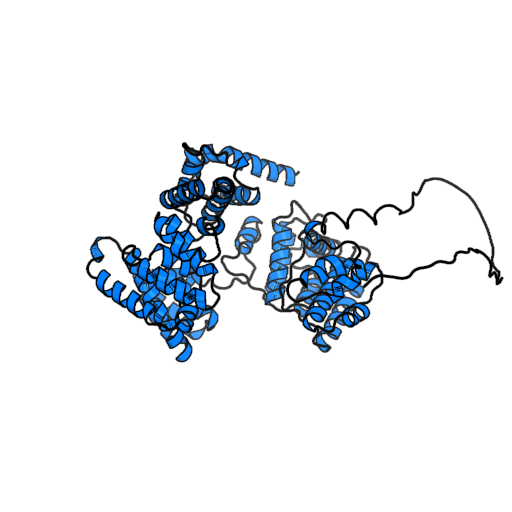565 -14.299 1.00 81.69 88 GLY A N 1
ATOM 684 C CA . GLY A 1 88 ? -4.135 40.695 -13.430 1.00 81.69 88 GLY A CA 1
ATOM 685 C C . GLY A 1 88 ? -5.292 40.460 -12.456 1.00 81.69 88 GLY A C 1
ATOM 686 O O . GLY A 1 88 ? -5.731 41.414 -11.824 1.00 81.69 88 GLY A O 1
ATOM 687 N N . PHE A 1 89 ? -5.787 39.227 -12.307 1.00 83.44 89 PHE A N 1
ATOM 688 C CA . PHE A 1 89 ? -6.838 38.923 -11.328 1.00 83.44 89 PHE A CA 1
ATOM 689 C C . PHE A 1 89 ? -6.277 38.900 -9.900 1.00 83.44 89 PHE A C 1
ATOM 691 O O . PHE A 1 89 ? -5.305 38.188 -9.624 1.00 83.44 89 PHE A O 1
ATOM 698 N N . SER A 1 90 ? -6.909 39.636 -8.980 1.00 88.31 90 SER A N 1
ATOM 699 C CA . SER A 1 90 ? -6.553 39.608 -7.558 1.00 88.31 90 SER A CA 1
ATOM 700 C C . SER A 1 90 ? -7.111 38.363 -6.858 1.00 88.31 90 SER A C 1
ATOM 702 O O . SER A 1 90 ? -8.070 37.746 -7.322 1.00 88.31 90 SER A O 1
ATOM 704 N N . LEU A 1 91 ? -6.549 37.997 -5.699 1.00 88.62 91 LEU A N 1
ATOM 705 C CA . LEU A 1 91 ? -7.088 36.900 -4.883 1.00 88.62 91 LEU A CA 1
ATOM 706 C C . LEU A 1 91 ? -8.561 37.135 -4.506 1.00 88.62 91 LEU A C 1
ATOM 708 O O . LEU A 1 91 ? -9.355 36.197 -4.526 1.00 88.62 91 LEU A O 1
ATOM 712 N N . GLN A 1 92 ? -8.941 38.384 -4.227 1.00 88.31 92 GLN A N 1
ATOM 713 C CA . GLN A 1 92 ? -10.318 38.723 -3.883 1.00 88.31 92 GLN A CA 1
ATOM 714 C C . GLN A 1 92 ? -11.263 38.543 -5.078 1.00 88.31 92 GLN A C 1
ATOM 716 O O . GLN A 1 92 ? -12.358 38.014 -4.904 1.00 88.31 92 GLN A O 1
ATOM 721 N N . ASP A 1 93 ? -10.828 38.899 -6.293 1.00 86.62 93 ASP A N 1
ATOM 722 C CA . ASP A 1 93 ? -11.620 38.676 -7.511 1.00 86.62 93 ASP A CA 1
ATOM 723 C C . ASP A 1 93 ? -11.921 37.193 -7.716 1.00 86.62 93 ASP A C 1
ATOM 725 O O . ASP A 1 93 ? -13.033 36.838 -8.104 1.00 86.62 93 ASP A O 1
ATOM 729 N N . LEU A 1 94 ? -10.934 36.337 -7.431 1.00 87.06 94 LEU A N 1
ATOM 730 C CA . LEU A 1 94 ? -11.021 34.886 -7.582 1.00 87.06 94 LEU A CA 1
ATOM 731 C C . LEU A 1 94 ? -11.909 34.247 -6.515 1.00 87.06 94 LEU A C 1
ATOM 733 O O . LEU A 1 94 ? -12.740 33.407 -6.852 1.00 87.06 94 LEU A O 1
ATOM 737 N N . ILE A 1 95 ? -11.779 34.673 -5.257 1.00 88.19 95 ILE A N 1
ATOM 738 C CA . ILE A 1 95 ? -12.665 34.238 -4.168 1.00 88.19 95 ILE A CA 1
ATOM 739 C C . ILE A 1 95 ? -14.111 34.627 -4.485 1.00 88.19 95 ILE A C 1
ATOM 741 O O . ILE A 1 95 ? -15.012 33.808 -4.350 1.00 88.19 95 ILE A O 1
ATOM 745 N N . ASN A 1 96 ? -14.336 35.835 -5.007 1.00 87.19 96 ASN A N 1
ATOM 746 C CA . ASN A 1 96 ? -15.671 36.299 -5.384 1.00 87.19 96 ASN A CA 1
ATOM 747 C C . ASN A 1 96 ? -16.291 35.497 -6.548 1.00 87.19 96 ASN A C 1
ATOM 749 O O . ASN A 1 96 ? -17.506 35.550 -6.733 1.00 87.19 96 ASN A O 1
ATOM 753 N N . GLN A 1 97 ? -15.498 34.747 -7.328 1.00 83.62 97 GLN A N 1
ATOM 754 C CA . GLN A 1 97 ? -16.036 33.864 -8.372 1.00 83.62 97 GLN A CA 1
ATOM 755 C C . GLN A 1 97 ? -16.629 32.565 -7.821 1.00 83.62 97 GLN A C 1
ATOM 757 O O . GLN A 1 97 ? -17.357 31.895 -8.554 1.00 83.62 97 GLN A O 1
ATOM 762 N N . THR A 1 98 ? -16.309 32.173 -6.583 1.00 78.12 98 THR A N 1
ATOM 763 C CA . THR A 1 98 ? -16.714 30.872 -6.036 1.00 78.12 98 THR A CA 1
ATOM 764 C C . THR A 1 98 ? -17.394 31.029 -4.677 1.00 78.12 98 THR A C 1
ATOM 766 O O . THR A 1 98 ? -16.878 31.664 -3.76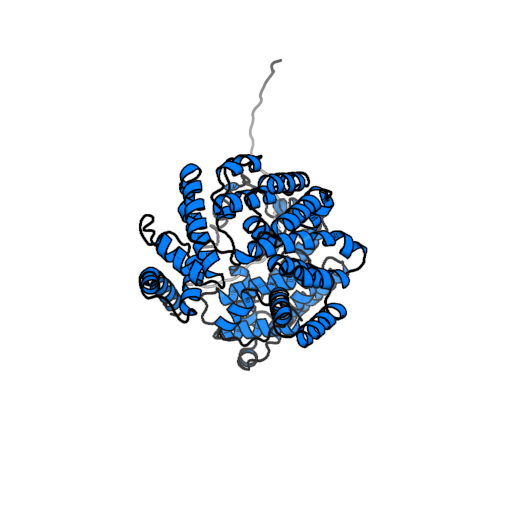2 1.00 78.12 98 THR A O 1
ATOM 769 N N . GLN A 1 99 ? -18.577 30.430 -4.529 1.00 77.12 99 GLN A N 1
ATOM 770 C CA . GLN A 1 99 ? -19.315 30.426 -3.258 1.00 77.12 99 GLN A CA 1
ATOM 771 C C . GLN A 1 99 ? -18.943 29.231 -2.361 1.00 77.12 99 GLN A C 1
ATOM 773 O O . GLN A 1 99 ? -19.487 29.088 -1.269 1.00 77.12 99 GLN A O 1
ATOM 778 N N . ASP A 1 100 ? -18.023 28.365 -2.800 1.00 85.12 100 ASP A N 1
ATOM 779 C CA . ASP A 1 100 ? -17.617 27.172 -2.058 1.00 85.12 100 ASP A CA 1
ATOM 780 C C . ASP A 1 100 ? -16.416 27.474 -1.153 1.00 85.12 100 ASP A C 1
ATOM 782 O O . ASP A 1 100 ? -15.334 27.872 -1.591 1.00 85.12 100 ASP A O 1
ATOM 786 N N . HIS A 1 101 ? -16.617 27.250 0.142 1.00 86.38 101 HIS A N 1
ATOM 787 C CA . HIS A 1 101 ? -15.629 27.526 1.173 1.00 86.38 101 HIS A CA 1
ATOM 788 C C . HIS A 1 101 ? -14.330 26.714 1.015 1.00 86.38 101 HIS A C 1
ATOM 790 O O . HIS A 1 101 ? -13.242 27.235 1.254 1.00 86.38 101 HIS A O 1
ATOM 796 N N . GLU A 1 102 ? -14.407 25.453 0.586 1.00 83.62 102 GLU A N 1
ATOM 797 C CA . GLU A 1 102 ? -13.220 24.611 0.400 1.00 83.62 102 GLU A CA 1
ATOM 798 C C . GLU A 1 102 ? -12.455 24.993 -0.873 1.00 83.62 102 GLU A C 1
ATOM 800 O O . GLU A 1 102 ? -11.221 24.995 -0.863 1.00 83.62 102 GLU A O 1
ATOM 805 N N . ILE A 1 103 ? -13.164 25.407 -1.931 1.00 86.56 103 ILE A N 1
ATOM 806 C CA . ILE A 1 103 ? -12.553 25.994 -3.139 1.00 86.56 103 ILE A CA 1
ATOM 807 C C . ILE A 1 103 ? -11.790 27.267 -2.785 1.00 86.56 103 ILE A C 1
ATOM 809 O O . ILE A 1 103 ? -10.628 27.412 -3.173 1.00 86.56 103 ILE A O 1
ATOM 813 N N . ASN A 1 104 ? -12.381 28.135 -1.966 1.00 90.12 104 ASN A N 1
ATOM 814 C CA . ASN A 1 104 ? -11.719 29.346 -1.497 1.00 90.12 104 ASN A CA 1
ATOM 815 C C . ASN A 1 104 ? -10.446 29.039 -0.689 1.00 90.12 104 ASN A C 1
ATOM 817 O O . ASN A 1 104 ? -9.412 29.654 -0.951 1.00 90.12 104 ASN A O 1
ATOM 821 N N . LYS A 1 105 ? -10.449 28.031 0.196 1.00 91.69 105 LYS A N 1
ATOM 822 C CA . LYS A 1 105 ? -9.221 27.591 0.894 1.00 91.69 105 LYS A CA 1
ATOM 823 C C . LYS A 1 105 ? -8.119 27.144 -0.068 1.00 91.69 105 LYS A C 1
ATOM 825 O O . LYS A 1 105 ? -6.950 27.483 0.126 1.00 91.69 105 LYS A O 1
ATOM 830 N N . ALA A 1 106 ? -8.470 26.398 -1.115 1.00 89.88 106 ALA A N 1
ATOM 831 C CA . ALA A 1 106 ? -7.502 25.948 -2.113 1.00 89.88 106 ALA A CA 1
ATOM 832 C C . ALA A 1 106 ? -6.958 27.095 -2.975 1.00 89.88 106 ALA A C 1
ATOM 834 O O . ALA A 1 106 ? -5.770 27.099 -3.300 1.00 89.88 106 ALA A O 1
ATOM 835 N N . LEU A 1 107 ? -7.802 28.070 -3.331 1.00 90.69 107 LEU A N 1
ATOM 836 C CA . LEU A 1 107 ? -7.393 29.272 -4.062 1.00 90.69 107 LEU A CA 1
ATOM 837 C C . LEU A 1 107 ? -6.429 30.122 -3.231 1.00 90.69 107 LEU A C 1
ATOM 839 O O . LEU A 1 107 ? -5.389 30.530 -3.747 1.00 90.69 107 LEU A O 1
ATOM 843 N N . VAL A 1 108 ? -6.722 30.326 -1.943 1.00 93.12 108 VAL A N 1
ATOM 844 C CA . VAL A 1 108 ? -5.835 31.047 -1.018 1.00 93.12 108 VAL A CA 1
ATOM 845 C C . VAL A 1 108 ? -4.497 30.322 -0.873 1.00 93.12 108 VAL A C 1
ATOM 847 O O . VAL A 1 108 ? -3.449 30.944 -1.055 1.00 93.12 108 VAL A O 1
ATOM 850 N N . PHE A 1 109 ? -4.504 29.006 -0.622 1.00 93.19 109 PHE A N 1
ATOM 851 C CA . PHE A 1 109 ? -3.272 28.209 -0.589 1.00 93.19 109 PHE A CA 1
ATOM 852 C C . PHE A 1 109 ? -2.480 28.342 -1.895 1.00 93.19 109 PHE A C 1
ATOM 854 O O . PHE A 1 109 ? -1.283 28.628 -1.869 1.00 93.19 109 PHE A O 1
ATOM 861 N N . GLY A 1 110 ? -3.149 28.183 -3.038 1.00 91.06 110 GLY A N 1
ATOM 862 C CA . GLY A 1 110 ? -2.531 28.300 -4.352 1.00 91.06 110 GLY A CA 1
ATOM 863 C C . GLY A 1 110 ? -1.913 29.669 -4.609 1.00 91.06 110 GLY A C 1
ATOM 864 O O . GLY A 1 110 ? -0.852 29.757 -5.223 1.00 91.06 110 GLY A O 1
ATOM 865 N N . TYR A 1 111 ? -2.552 30.734 -4.128 1.00 91.94 111 TYR A N 1
ATOM 866 C CA . TYR A 1 111 ? -2.079 32.101 -4.305 1.00 91.94 111 TYR A CA 1
ATOM 867 C C . TYR A 1 111 ? -0.815 32.342 -3.479 1.00 91.94 111 TYR A C 1
ATOM 869 O O . TYR A 1 111 ? 0.186 32.825 -4.010 1.00 91.94 111 TYR A O 1
ATOM 877 N N . VAL A 1 112 ? -0.817 31.915 -2.210 1.00 92.50 112 VAL A N 1
ATOM 878 C CA . VAL A 1 112 ? 0.377 31.946 -1.349 1.00 92.50 112 VAL A CA 1
ATOM 879 C C . VAL A 1 112 ? 1.506 31.123 -1.970 1.00 92.50 112 VAL A C 1
ATOM 881 O O . VAL A 1 112 ? 2.627 31.611 -2.103 1.00 92.50 112 VAL A O 1
ATOM 884 N N . PHE A 1 113 ? 1.207 29.903 -2.418 1.00 91.06 113 PHE A N 1
ATOM 885 C CA . PHE A 1 113 ? 2.175 29.031 -3.076 1.00 91.06 113 PHE A CA 1
ATOM 886 C C . PHE A 1 113 ? 2.775 29.691 -4.328 1.00 91.06 113 PHE A C 1
ATOM 888 O O . PHE A 1 113 ? 3.993 29.702 -4.493 1.00 91.06 113 PHE A O 1
ATOM 895 N N . ASN A 1 114 ? 1.953 30.305 -5.183 1.00 89.50 114 ASN A N 1
ATOM 896 C CA . ASN A 1 114 ? 2.424 30.973 -6.395 1.00 89.50 114 ASN A CA 1
ATOM 897 C C . ASN A 1 114 ? 3.319 32.189 -6.092 1.00 89.50 114 ASN A C 1
ATOM 899 O O . ASN A 1 114 ? 4.302 32.402 -6.804 1.00 89.50 114 ASN A O 1
ATOM 903 N N . ASN A 1 115 ? 3.037 32.948 -5.027 1.00 88.88 115 ASN A N 1
ATOM 904 C CA . ASN A 1 115 ? 3.899 34.055 -4.589 1.00 88.88 115 ASN A CA 1
ATOM 905 C C . ASN A 1 115 ? 5.287 33.575 -4.150 1.00 88.88 115 ASN A C 1
ATOM 907 O O . ASN A 1 115 ? 6.284 34.220 -4.483 1.00 88.88 115 ASN A O 1
ATOM 911 N N . LEU A 1 116 ? 5.348 32.430 -3.460 1.00 89.56 116 LEU A N 1
ATOM 912 C CA . LEU A 1 116 ? 6.596 31.797 -3.026 1.00 89.56 116 LEU A CA 1
ATOM 913 C C . LEU A 1 116 ? 7.382 31.211 -4.207 1.00 89.56 116 LEU A C 1
ATOM 915 O O . LEU A 1 116 ? 8.580 31.447 -4.330 1.00 89.56 116 LEU A O 1
ATOM 919 N N . VAL A 1 117 ? 6.715 30.505 -5.126 1.00 88.62 117 VAL A N 1
ATOM 920 C CA . VAL A 1 117 ? 7.350 29.959 -6.344 1.00 88.62 117 VAL A CA 1
ATOM 921 C C . VAL A 1 117 ? 7.881 31.066 -7.254 1.00 88.62 117 VAL A C 1
ATOM 923 O O . VAL A 1 117 ? 8.851 30.857 -7.980 1.00 88.62 117 VAL A O 1
ATOM 926 N N . SER A 1 118 ? 7.258 32.242 -7.239 1.00 87.31 118 SER A N 1
ATOM 927 C CA . SER A 1 118 ? 7.641 33.373 -8.089 1.00 87.31 118 SER A CA 1
ATOM 928 C C . SER A 1 118 ? 8.753 34.240 -7.492 1.00 87.31 118 SER A C 1
ATOM 930 O O . SER A 1 118 ? 9.027 35.305 -8.038 1.00 87.31 118 SER A O 1
ATOM 932 N N . ILE A 1 119 ? 9.358 33.850 -6.364 1.00 86.38 119 ILE A N 1
ATOM 933 C CA . ILE A 1 119 ? 10.520 34.551 -5.797 1.00 86.38 119 ILE A CA 1
ATOM 934 C C . ILE A 1 119 ? 11.718 34.378 -6.737 1.00 86.38 119 ILE A C 1
ATOM 936 O O . ILE A 1 119 ? 11.996 33.272 -7.203 1.00 86.38 119 ILE A O 1
ATOM 940 N N . GLN A 1 120 ? 12.407 35.478 -7.021 1.00 83.31 120 GLN A N 1
ATOM 941 C CA . GLN A 1 120 ? 13.615 35.548 -7.838 1.00 83.31 120 GLN A CA 1
ATOM 942 C C . GLN A 1 120 ? 14.796 36.061 -7.007 1.00 83.31 120 GLN A C 1
ATOM 944 O O . GLN A 1 120 ? 14.608 36.741 -6.001 1.00 83.31 120 GLN A O 1
ATOM 949 N N . SER A 1 121 ? 16.022 35.783 -7.458 1.00 76.38 121 SER A N 1
ATOM 950 C CA . SER A 1 121 ? 17.261 36.225 -6.796 1.00 76.38 121 SER A CA 1
ATOM 951 C C . SER A 1 121 ? 17.405 37.745 -6.665 1.00 76.38 121 SER A C 1
ATOM 953 O O . SER A 1 121 ? 18.126 38.220 -5.796 1.00 76.38 121 SER A O 1
ATOM 955 N N . THR A 1 122 ? 16.721 38.512 -7.515 1.00 79.56 122 THR A N 1
ATOM 956 C CA . THR A 1 122 ? 16.735 39.982 -7.522 1.00 79.56 122 THR A CA 1
ATOM 957 C C . THR A 1 122 ? 15.672 40.617 -6.625 1.00 79.56 122 THR A C 1
ATOM 959 O O . THR A 1 122 ? 15.636 41.841 -6.513 1.00 79.56 122 THR A O 1
ATOM 962 N N . ASP A 1 123 ? 14.772 39.826 -6.037 1.00 82.12 123 ASP A N 1
ATOM 963 C CA . ASP A 1 123 ? 13.693 40.342 -5.195 1.00 82.12 123 ASP A CA 1
ATOM 964 C C . ASP A 1 123 ? 14.201 40.759 -3.803 1.00 82.12 123 ASP A C 1
ATOM 966 O O . ASP A 1 123 ? 15.097 40.129 -3.239 1.00 82.12 123 ASP A O 1
ATOM 970 N N . ASP A 1 124 ? 13.553 41.756 -3.183 1.00 85.19 124 ASP A N 1
ATOM 971 C CA . ASP A 1 124 ? 13.672 41.973 -1.734 1.00 85.19 124 ASP A CA 1
ATOM 972 C C . ASP A 1 124 ? 12.965 40.830 -0.993 1.00 85.19 124 ASP A C 1
ATOM 974 O O . ASP A 1 124 ? 11.757 40.851 -0.720 1.00 85.19 124 ASP A O 1
ATOM 978 N N . LEU A 1 125 ? 13.747 39.797 -0.696 1.00 84.19 125 LEU A N 1
ATOM 979 C CA . LEU A 1 125 ? 13.279 38.560 -0.097 1.00 84.19 125 LEU A CA 1
ATOM 980 C C . LEU A 1 125 ? 12.574 38.782 1.241 1.00 84.19 125 LEU A C 1
ATOM 982 O O . LEU A 1 125 ? 11.527 38.184 1.494 1.00 84.19 125 LEU A O 1
ATOM 986 N N . LYS A 1 126 ? 13.121 39.651 2.097 1.00 83.12 126 LYS A N 1
ATOM 987 C CA . LYS A 1 126 ? 12.560 39.898 3.427 1.00 83.12 126 LYS A CA 1
ATOM 988 C C . LYS A 1 126 ? 11.175 40.525 3.307 1.00 83.12 126 LYS A C 1
ATOM 990 O O . LYS A 1 126 ? 10.240 40.073 3.972 1.00 83.12 126 LYS A O 1
ATOM 995 N N . SER A 1 127 ? 11.027 41.514 2.428 1.00 87.44 127 SER A N 1
ATOM 996 C CA . SER A 1 127 ? 9.734 42.145 2.149 1.00 87.44 127 SER A CA 1
ATOM 997 C C . SER A 1 127 ? 8.727 41.156 1.548 1.00 87.44 127 SER A C 1
ATOM 999 O O . SER A 1 127 ? 7.588 41.066 2.017 1.00 87.44 127 SER A O 1
ATOM 1001 N N . ARG A 1 128 ? 9.153 40.322 0.587 1.00 88.06 128 ARG A N 1
ATOM 1002 C CA . ARG A 1 128 ? 8.307 39.288 -0.042 1.00 88.06 128 ARG A CA 1
ATOM 1003 C C . ARG A 1 128 ? 7.786 38.259 0.962 1.00 88.06 128 ARG A C 1
ATOM 1005 O O . ARG A 1 128 ? 6.595 37.942 0.942 1.00 88.06 128 ARG A O 1
ATOM 1012 N N . LEU A 1 129 ? 8.651 37.744 1.836 1.00 89.62 129 LEU A N 1
ATOM 1013 C CA . LEU A 1 129 ? 8.265 36.766 2.858 1.00 89.62 129 LEU A CA 1
ATOM 1014 C C . LEU A 1 129 ? 7.367 37.390 3.931 1.00 89.62 129 LEU A C 1
ATOM 1016 O O . LEU A 1 129 ? 6.385 36.764 4.327 1.00 89.62 129 LEU A O 1
ATOM 1020 N N . THR A 1 130 ? 7.651 38.631 4.339 1.00 89.94 130 THR A N 1
ATOM 1021 C CA . THR A 1 130 ? 6.807 39.383 5.286 1.00 89.94 130 THR A CA 1
ATOM 1022 C C . THR A 1 130 ? 5.404 39.579 4.716 1.00 89.94 130 THR A C 1
ATOM 1024 O O . THR A 1 130 ? 4.429 39.191 5.353 1.00 89.94 130 THR A O 1
ATOM 1027 N N . SER A 1 131 ? 5.306 40.038 3.465 1.00 91.88 131 SER A N 1
ATOM 1028 C CA . SER A 1 131 ? 4.028 40.218 2.762 1.00 91.88 131 SER A CA 1
ATOM 1029 C C . SER A 1 131 ? 3.244 38.904 2.643 1.00 91.88 131 SER A C 1
ATOM 1031 O O . SER A 1 131 ? 2.031 38.869 2.841 1.00 91.88 131 SER A O 1
ATOM 1033 N N . CYS A 1 132 ? 3.927 37.787 2.354 1.00 93.50 132 CYS A N 1
ATOM 1034 C CA . CYS A 1 132 ? 3.284 36.471 2.308 1.00 93.50 132 CYS A CA 1
ATOM 1035 C C . CYS A 1 132 ? 2.770 36.032 3.684 1.00 93.50 132 CYS A C 1
ATOM 1037 O O . CYS A 1 132 ? 1.693 35.447 3.774 1.00 93.50 132 CYS A O 1
ATOM 1039 N N . LEU A 1 133 ? 3.523 36.291 4.753 1.00 92.81 133 LEU A N 1
ATOM 1040 C CA . LEU A 1 133 ? 3.122 35.927 6.108 1.00 92.81 133 LEU A CA 1
ATOM 1041 C C . LEU A 1 133 ? 1.934 36.767 6.599 1.00 92.81 133 LEU A C 1
ATOM 1043 O O . LEU A 1 133 ? 1.018 36.212 7.204 1.00 92.81 133 LEU A O 1
ATOM 1047 N N . GLU A 1 134 ? 1.924 38.069 6.314 1.00 94.69 134 GLU A N 1
ATOM 1048 C CA . GLU A 1 134 ? 0.791 38.963 6.590 1.00 94.69 134 GLU A CA 1
ATOM 1049 C C . GLU A 1 134 ? -0.476 38.476 5.887 1.00 94.69 134 GLU A C 1
ATOM 1051 O O . GLU A 1 134 ? -1.502 38.288 6.543 1.00 94.69 134 GLU A O 1
ATOM 1056 N N . LEU A 1 135 ? -0.370 38.147 4.595 1.00 94.75 135 LEU A N 1
ATOM 1057 C CA . LEU A 1 135 ? -1.457 37.550 3.822 1.00 94.75 135 LEU A CA 1
ATOM 1058 C C . LEU A 1 135 ? -1.961 36.254 4.477 1.00 94.75 135 LEU A C 1
ATOM 1060 O O . LEU A 1 135 ? -3.156 36.070 4.683 1.00 94.75 135 LEU A O 1
ATOM 1064 N N . VAL A 1 136 ? -1.060 35.345 4.855 1.00 96.19 136 VAL A N 1
ATOM 1065 C CA . VAL A 1 136 ? -1.450 34.091 5.517 1.00 96.19 136 VAL A CA 1
ATOM 1066 C C . VAL A 1 136 ? -2.180 34.348 6.831 1.00 96.19 136 VAL A C 1
ATOM 1068 O O . VAL A 1 136 ? -3.188 33.698 7.099 1.00 96.19 136 VAL A O 1
ATOM 1071 N N . ASN A 1 137 ? -1.712 35.294 7.640 1.00 95.19 137 ASN A N 1
ATOM 1072 C CA . ASN A 1 137 ? -2.356 35.627 8.907 1.00 95.19 137 ASN A CA 1
ATOM 1073 C C . ASN A 1 137 ? -3.750 36.236 8.695 1.00 95.19 137 ASN A C 1
ATOM 1075 O O . ASN A 1 137 ? -4.688 35.847 9.392 1.00 95.19 137 ASN A O 1
ATOM 1079 N N . GLU A 1 138 ? -3.908 37.110 7.701 1.00 95.56 138 GLU A N 1
ATOM 1080 C CA . GLU A 1 138 ? -5.201 37.681 7.312 1.00 95.56 138 GLU A CA 1
ATOM 1081 C C . GLU A 1 138 ? -6.209 36.581 6.940 1.00 95.56 138 GLU A C 1
ATOM 1083 O O . GLU A 1 138 ? -7.318 36.531 7.474 1.00 95.56 138 GLU A O 1
ATOM 1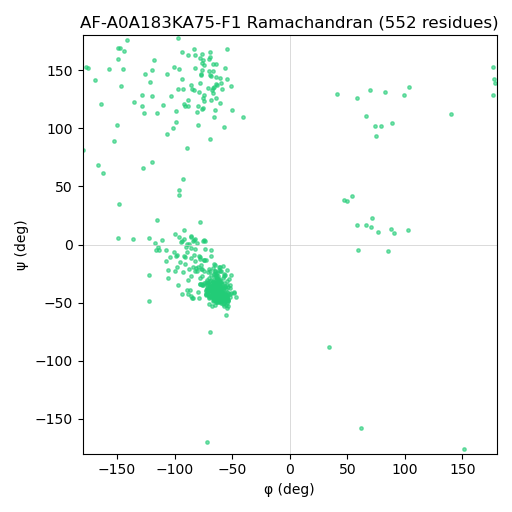088 N N . TYR A 1 139 ? -5.826 35.652 6.061 1.00 95.25 139 TYR A N 1
ATOM 1089 C CA . TYR A 1 139 ? -6.740 34.606 5.594 1.00 95.25 139 TYR A CA 1
ATOM 1090 C C . TYR A 1 139 ? -6.959 33.477 6.606 1.00 95.25 139 TYR A C 1
ATOM 1092 O O . TYR A 1 139 ? -7.996 32.814 6.559 1.00 95.25 139 TYR A O 1
ATOM 1100 N N . ARG A 1 140 ? -6.048 33.290 7.568 1.00 95.31 140 ARG A N 1
ATOM 1101 C CA . ARG A 1 140 ? -6.310 32.465 8.758 1.00 95.31 140 ARG A CA 1
ATOM 1102 C C . ARG A 1 140 ? -7.373 33.095 9.652 1.00 95.31 140 ARG A C 1
ATOM 1104 O O . ARG A 1 140 ? -8.246 32.375 10.121 1.00 95.31 140 ARG A O 1
ATOM 1111 N N . ALA A 1 141 ? -7.332 34.414 9.856 1.00 95.44 141 ALA A N 1
ATOM 1112 C CA . ALA A 1 141 ? -8.362 35.122 10.619 1.00 95.44 141 ALA A CA 1
ATOM 1113 C C . ALA A 1 141 ? -9.743 35.053 9.939 1.00 95.44 141 ALA A C 1
ATOM 1115 O O . ALA A 1 141 ? -10.761 35.070 10.620 1.00 95.44 141 ALA A O 1
ATOM 1116 N N . LYS A 1 142 ? -9.774 34.916 8.607 1.00 93.94 142 LYS A N 1
ATOM 1117 C CA . LYS A 1 142 ? -10.989 34.696 7.803 1.00 93.94 142 LYS A CA 1
ATOM 1118 C C . LYS A 1 142 ? -11.417 33.221 7.688 1.00 93.94 142 LYS A C 1
ATOM 1120 O O . LYS A 1 142 ? -12.288 32.925 6.882 1.00 93.94 142 LYS A O 1
ATOM 1125 N N . GLU A 1 143 ? -10.781 32.295 8.413 1.00 93.50 143 GLU A N 1
ATOM 1126 C CA . GLU A 1 143 ? -11.039 30.838 8.358 1.00 93.50 143 GLU A CA 1
ATOM 1127 C C . GLU A 1 143 ? -10.848 30.176 6.972 1.00 93.50 143 GLU A C 1
ATOM 1129 O O . GLU A 1 143 ? -11.231 29.024 6.739 1.00 93.50 143 GLU A O 1
ATOM 1134 N N . LEU A 1 144 ? -10.161 30.866 6.056 1.00 92.81 144 LEU A N 1
ATOM 1135 C CA . LEU A 1 144 ? -9.820 30.382 4.713 1.00 92.81 144 LEU A CA 1
ATOM 1136 C C . LEU A 1 144 ? -8.452 29.676 4.658 1.00 92.81 144 LEU A C 1
ATOM 1138 O O . LEU A 1 144 ? -7.998 29.260 3.594 1.00 92.81 144 LEU A O 1
ATOM 1142 N N . LEU A 1 145 ? -7.805 29.494 5.807 1.00 94.75 145 LEU A N 1
ATOM 1143 C CA . LEU A 1 145 ? -6.631 28.650 6.027 1.00 94.75 145 LEU A CA 1
ATOM 1144 C C . LEU A 1 145 ? -6.723 28.029 7.435 1.00 94.75 145 LEU A C 1
ATOM 1146 O O . LEU A 1 145 ? -7.279 28.662 8.333 1.00 94.75 145 LEU A O 1
ATOM 1150 N N . PRO A 1 146 ? -6.148 26.835 7.677 1.00 93.69 146 PRO A N 1
ATOM 1151 C CA . PRO A 1 146 ? -5.325 26.043 6.762 1.00 93.69 146 PRO A CA 1
ATOM 1152 C C . PRO A 1 146 ? -6.136 25.194 5.769 1.00 93.69 146 PRO A C 1
ATOM 1154 O O . PRO A 1 146 ? -7.239 24.731 6.060 1.00 93.69 146 PRO A O 1
ATOM 1157 N N . TYR A 1 147 ? -5.544 24.926 4.608 1.00 92.62 147 TYR A N 1
ATOM 1158 C CA . TYR A 1 147 ? -6.074 23.989 3.621 1.00 92.62 147 TYR A CA 1
ATOM 1159 C C . TYR A 1 147 ? -5.774 22.535 4.030 1.00 92.62 147 TYR A C 1
ATOM 1161 O O . TYR A 1 147 ? -4.645 22.193 4.395 1.00 92.62 147 TYR A O 1
ATOM 1169 N N . ASN A 1 148 ? -6.800 21.677 3.996 1.00 87.69 148 ASN A N 1
ATOM 1170 C CA . ASN A 1 148 ? -6.768 20.324 4.574 1.00 87.69 148 ASN A CA 1
ATOM 1171 C C . ASN A 1 148 ? -6.933 19.185 3.551 1.00 87.69 148 ASN A C 1
ATOM 1173 O O . ASN A 1 148 ? -6.960 18.014 3.927 1.00 87.69 148 ASN A O 1
ATOM 1177 N N . ASP A 1 149 ? -7.065 19.505 2.267 1.00 85.31 149 ASP A N 1
ATOM 1178 C CA . ASP A 1 149 ? -7.256 18.486 1.235 1.00 85.31 149 ASP A CA 1
ATOM 1179 C C . ASP A 1 149 ? -5.930 18.124 0.545 1.00 85.31 149 ASP A C 1
ATOM 1181 O O . ASP A 1 149 ? -4.861 18.669 0.848 1.00 85.31 149 ASP A O 1
ATOM 1185 N N . VAL A 1 150 ? -5.989 17.164 -0.374 1.00 80.88 150 VAL A N 1
ATOM 1186 C CA . VAL A 1 150 ? -4.837 16.641 -1.098 1.00 80.88 150 VAL A CA 1
ATOM 1187 C C . VAL A 1 150 ? -4.164 17.764 -1.890 1.00 80.88 150 VAL A C 1
ATOM 1189 O O . VAL A 1 150 ? -4.756 18.403 -2.764 1.00 80.88 150 VAL A O 1
ATOM 1192 N N . VAL A 1 151 ? -2.883 17.974 -1.592 1.00 84.25 151 VAL A N 1
ATOM 1193 C CA . VAL A 1 151 ? -1.984 18.832 -2.366 1.00 84.25 151 VAL A CA 1
ATOM 1194 C C . VAL A 1 151 ? -1.356 17.969 -3.454 1.00 84.25 151 VAL A C 1
ATOM 1196 O O . VAL A 1 151 ? -0.672 17.002 -3.124 1.00 84.25 151 VAL A O 1
ATOM 1199 N N . ARG A 1 152 ? -1.571 18.289 -4.734 1.00 84.44 152 ARG A N 1
ATOM 1200 C CA . ARG A 1 152 ? -0.807 17.693 -5.846 1.00 84.44 152 ARG A CA 1
ATOM 1201 C C . ARG A 1 152 ? -0.245 18.794 -6.732 1.00 84.44 152 ARG A C 1
ATOM 1203 O O . ARG A 1 152 ? -0.985 19.593 -7.299 1.00 84.44 152 ARG A O 1
ATOM 1210 N N . LEU A 1 153 ? 1.068 18.829 -6.837 1.00 83.56 153 LEU A N 1
ATOM 1211 C CA . LEU A 1 153 ? 1.841 19.801 -7.583 1.00 83.56 153 LEU A CA 1
ATOM 1212 C C . LEU A 1 153 ? 2.668 19.039 -8.615 1.00 83.56 153 LEU A C 1
ATOM 1214 O O . LEU A 1 153 ? 3.203 17.969 -8.335 1.00 83.56 153 LEU A O 1
ATOM 1218 N N . GLY A 1 154 ? 2.775 19.582 -9.825 1.00 75.88 154 GLY A N 1
ATOM 1219 C CA . GLY A 1 154 ? 3.647 18.991 -10.835 1.00 75.88 154 GLY A CA 1
ATOM 1220 C C . GLY A 1 154 ? 5.106 19.037 -10.377 1.00 75.88 154 GLY A C 1
ATOM 1221 O O . GLY A 1 154 ? 5.561 20.076 -9.897 1.00 75.88 154 GLY A O 1
ATOM 1222 N N . ASN A 1 155 ? 5.850 17.946 -10.581 1.00 79.44 155 ASN A N 1
ATOM 1223 C CA . ASN A 1 155 ? 7.274 17.848 -10.237 1.00 79.44 155 ASN A CA 1
ATOM 1224 C C . ASN A 1 155 ? 8.097 19.076 -10.714 1.00 79.44 155 ASN A C 1
ATOM 1226 O O . ASN A 1 155 ? 8.784 19.669 -9.880 1.00 79.44 155 ASN A O 1
ATOM 1230 N N . PRO A 1 156 ? 7.937 19.593 -11.956 1.00 81.31 156 PRO A N 1
ATOM 1231 C CA . PRO A 1 156 ? 8.666 20.787 -12.400 1.00 81.31 156 PRO A CA 1
ATOM 1232 C C . PRO A 1 156 ? 8.418 22.039 -11.544 1.00 81.31 156 PRO A C 1
ATOM 1234 O O . PRO A 1 156 ? 9.319 22.854 -11.361 1.00 81.31 156 PRO A O 1
ATOM 1237 N N . ILE A 1 157 ? 7.207 22.200 -11.004 1.00 83.50 157 ILE A N 1
ATOM 1238 C CA . ILE A 1 157 ? 6.834 23.346 -10.163 1.00 83.50 157 ILE A CA 1
ATOM 1239 C C . ILE A 1 157 ? 7.506 23.230 -8.791 1.00 83.50 157 ILE A C 1
ATOM 1241 O O . ILE A 1 157 ? 8.000 24.223 -8.259 1.00 83.50 157 ILE A O 1
ATOM 1245 N N . VAL A 1 158 ? 7.565 22.017 -8.239 1.00 86.44 158 VAL A N 1
ATOM 1246 C CA . VAL A 1 158 ? 8.217 21.737 -6.954 1.00 86.44 158 VAL A CA 1
ATOM 1247 C C . VAL A 1 158 ? 9.734 21.903 -7.060 1.00 86.44 158 VAL A C 1
ATOM 1249 O O . VAL A 1 158 ? 10.333 22.564 -6.215 1.00 86.44 158 VAL A O 1
ATOM 1252 N N . VAL A 1 159 ? 10.355 21.393 -8.129 1.00 84.25 159 VAL A N 1
ATOM 1253 C CA . VAL A 1 159 ? 11.783 21.630 -8.403 1.00 84.25 159 VAL A CA 1
ATOM 1254 C C . VAL A 1 159 ? 12.051 23.125 -8.542 1.00 84.25 159 VAL A C 1
ATOM 1256 O O . VAL A 1 159 ? 12.984 23.634 -7.927 1.00 84.25 159 VAL A O 1
ATOM 1259 N N . LYS A 1 160 ? 11.212 23.853 -9.289 1.00 86.88 160 LYS A N 1
ATOM 1260 C CA . LYS A 1 160 ? 11.342 25.306 -9.443 1.00 86.88 160 LYS A CA 1
ATOM 1261 C C . LYS A 1 160 ? 11.264 26.042 -8.104 1.00 86.88 160 LYS A C 1
ATOM 1263 O O . LYS A 1 160 ? 12.085 26.922 -7.871 1.00 86.88 160 LYS A O 1
ATOM 1268 N N . LEU A 1 161 ? 10.326 25.673 -7.227 1.00 89.62 161 LEU A N 1
ATOM 1269 C CA . LEU A 1 161 ? 10.222 26.234 -5.877 1.00 89.62 161 LEU A CA 1
ATOM 1270 C C . LEU A 1 161 ? 11.545 26.090 -5.122 1.00 89.62 161 LEU A C 1
ATOM 1272 O O . LEU A 1 161 ? 12.089 27.080 -4.644 1.00 89.62 161 LEU A O 1
ATOM 1276 N N . VAL A 1 162 ? 12.069 24.865 -5.036 1.00 87.62 162 VAL A N 1
ATOM 1277 C CA . VAL A 1 162 ? 13.288 24.586 -4.268 1.00 87.62 162 VAL A CA 1
ATOM 1278 C C . VAL A 1 162 ? 14.496 25.295 -4.879 1.00 87.62 162 VAL A C 1
ATOM 1280 O O . VAL A 1 162 ? 15.256 25.935 -4.158 1.00 87.62 162 VAL A O 1
ATOM 1283 N N . THR A 1 163 ? 14.632 25.268 -6.205 1.00 86.56 163 THR A N 1
ATOM 1284 C CA . THR A 1 163 ? 15.681 25.990 -6.938 1.00 86.56 163 THR A CA 1
ATOM 1285 C C . THR A 1 163 ? 15.649 27.488 -6.646 1.00 86.56 163 THR A C 1
ATOM 1287 O O . THR A 1 163 ? 16.691 28.065 -6.339 1.00 86.56 163 THR A O 1
ATOM 1290 N N . ASN A 1 164 ? 14.468 28.109 -6.687 1.00 86.62 164 ASN A N 1
ATOM 1291 C CA . ASN A 1 164 ? 14.311 29.535 -6.417 1.00 86.62 164 ASN A CA 1
ATOM 1292 C C . ASN A 1 164 ? 14.649 29.875 -4.966 1.00 86.62 164 ASN A C 1
ATOM 1294 O O . ASN A 1 164 ? 15.421 30.801 -4.746 1.00 86.62 164 ASN A O 1
ATOM 1298 N N . ILE A 1 165 ? 14.157 29.100 -3.994 1.00 84.88 165 ILE A N 1
ATOM 1299 C CA . ILE A 1 165 ? 14.493 29.287 -2.574 1.00 84.88 165 ILE A CA 1
ATOM 1300 C C . ILE A 1 165 ? 16.008 29.211 -2.369 1.00 84.88 165 ILE A C 1
ATOM 1302 O O . ILE A 1 165 ? 16.580 30.072 -1.717 1.00 84.88 165 ILE A O 1
ATOM 1306 N N . ILE A 1 166 ? 16.674 28.224 -2.969 1.00 81.94 166 ILE A N 1
ATOM 1307 C CA . ILE A 1 166 ? 18.128 28.074 -2.849 1.00 81.94 166 ILE A CA 1
ATOM 1308 C C . ILE A 1 166 ? 18.866 29.258 -3.479 1.00 81.94 166 ILE A C 1
ATOM 1310 O O . ILE A 1 166 ? 19.865 29.701 -2.926 1.00 81.94 166 ILE A O 1
ATOM 1314 N N . SER A 1 167 ? 18.373 29.792 -4.601 1.00 81.06 167 SER A N 1
ATOM 1315 C CA . SER A 1 167 ? 18.998 30.933 -5.287 1.00 81.06 167 SER A CA 1
ATOM 1316 C C . SER A 1 167 ? 19.045 32.213 -4.450 1.00 81.06 167 SER A C 1
ATOM 1318 O O . SER A 1 167 ? 19.929 33.040 -4.654 1.00 81.06 167 SER A O 1
ATOM 1320 N N . VAL A 1 168 ? 18.086 32.381 -3.532 1.00 75.81 168 VAL A N 1
ATOM 1321 C CA . VAL A 1 168 ? 17.977 33.552 -2.648 1.00 75.81 168 VAL A CA 1
ATOM 1322 C C . VAL A 1 168 ? 18.544 33.300 -1.250 1.00 75.81 168 VAL A C 1
ATOM 1324 O O . VAL A 1 168 ? 18.650 34.227 -0.452 1.00 75.81 168 VAL A O 1
ATOM 1327 N N . SER A 1 169 ? 18.875 32.054 -0.922 1.00 76.69 169 SER A N 1
ATOM 1328 C CA . SER A 1 169 ? 19.478 31.697 0.356 1.00 76.69 169 SER A CA 1
ATOM 1329 C C . SER A 1 169 ? 20.966 32.057 0.393 1.00 76.69 169 SER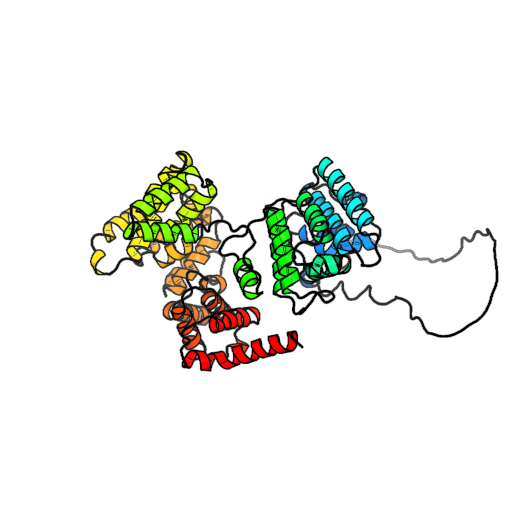 A C 1
ATOM 1331 O O . SER A 1 169 ? 21.674 31.930 -0.603 1.00 76.69 169 SER A O 1
ATOM 1333 N N . ASP A 1 170 ? 21.471 32.433 1.571 1.00 70.06 170 ASP A N 1
ATOM 1334 C CA . ASP A 1 170 ? 22.902 32.681 1.764 1.00 70.06 170 ASP A CA 1
ATOM 1335 C C . ASP A 1 170 ? 23.710 31.381 1.576 1.00 70.06 170 ASP A C 1
ATOM 1337 O O . ASP A 1 170 ? 23.587 30.417 2.340 1.00 70.06 170 ASP A O 1
ATOM 1341 N N . MET A 1 171 ? 24.560 31.370 0.546 1.00 66.88 171 MET A N 1
ATOM 1342 C CA . MET A 1 171 ? 25.442 30.253 0.203 1.00 66.88 171 MET A CA 1
ATOM 1343 C C . MET A 1 171 ? 26.412 29.905 1.341 1.00 66.88 171 MET A C 1
ATOM 1345 O O . MET A 1 171 ? 26.731 28.730 1.522 1.00 66.88 171 MET A O 1
ATOM 1349 N N . ALA A 1 172 ? 26.854 30.886 2.134 1.00 65.06 172 ALA A N 1
ATOM 1350 C CA . ALA A 1 172 ? 27.727 30.673 3.285 1.00 65.06 172 ALA A CA 1
ATOM 1351 C C . ALA A 1 172 ? 26.978 30.065 4.485 1.00 65.06 172 ALA A C 1
ATOM 1353 O O . ALA A 1 172 ? 27.566 29.264 5.217 1.00 65.06 172 ALA A O 1
ATOM 1354 N N . GLU A 1 173 ? 25.693 30.387 4.681 1.00 64.31 173 GLU A N 1
ATOM 1355 C CA . GLU A 1 173 ? 24.838 29.719 5.680 1.00 64.31 173 GLU A CA 1
ATOM 1356 C C . GLU A 1 173 ? 24.505 28.282 5.260 1.00 64.31 173 GLU A C 1
ATOM 1358 O O . GLU A 1 173 ? 24.619 27.355 6.065 1.00 64.31 173 GLU A O 1
ATOM 1363 N N . ILE A 1 174 ? 24.175 28.073 3.980 1.00 65.94 174 ILE A N 1
ATOM 1364 C CA . ILE A 1 174 ? 23.894 26.741 3.431 1.00 65.94 174 ILE A CA 1
ATOM 1365 C C . ILE A 1 174 ? 25.131 25.836 3.497 1.00 65.94 174 ILE A C 1
ATOM 1367 O O . ILE A 1 174 ? 25.023 24.671 3.889 1.00 65.94 174 ILE A O 1
ATOM 1371 N N . ALA A 1 175 ? 26.312 26.360 3.160 1.00 60.50 175 ALA A N 1
ATOM 1372 C CA . ALA A 1 175 ? 27.562 25.603 3.196 1.00 60.50 175 ALA A CA 1
ATOM 1373 C C . ALA A 1 175 ? 27.969 25.176 4.618 1.00 60.50 175 ALA A C 1
ATOM 1375 O O . ALA A 1 175 ? 28.647 24.163 4.780 1.00 60.50 175 ALA A O 1
ATOM 1376 N N . LYS A 1 176 ? 27.510 25.882 5.663 1.00 59.22 176 LYS A N 1
ATOM 1377 C CA . LYS A 1 176 ? 27.747 25.529 7.078 1.00 59.22 176 LYS A CA 1
ATOM 1378 C C . LYS A 1 176 ? 26.853 24.386 7.591 1.00 59.22 176 LYS A C 1
ATOM 1380 O O . LYS A 1 176 ? 26.711 24.206 8.798 1.00 59.22 176 LYS A O 1
ATOM 1385 N N . LEU A 1 177 ? 26.289 23.590 6.678 1.00 50.50 177 LEU A N 1
ATOM 1386 C CA . LEU A 1 177 ? 25.567 22.327 6.888 1.00 50.50 177 LEU A CA 1
ATOM 1387 C C . LEU A 1 177 ? 24.322 22.362 7.787 1.00 50.50 177 LEU A C 1
ATOM 1389 O O . LEU A 1 177 ? 23.664 21.332 7.880 1.00 50.50 177 LEU A O 1
ATOM 1393 N N . ASN A 1 178 ? 23.964 23.480 8.429 1.00 53.03 178 ASN A N 1
ATOM 1394 C CA . ASN A 1 178 ? 23.049 23.397 9.573 1.00 53.03 178 ASN A CA 1
ATOM 1395 C C . ASN A 1 178 ? 21.912 24.417 9.677 1.00 53.03 178 ASN A C 1
ATOM 1397 O O . ASN A 1 178 ? 21.203 24.326 10.675 1.00 53.03 178 ASN A O 1
ATOM 1401 N N . LYS A 1 179 ? 21.674 25.324 8.716 1.00 55.88 179 LYS A N 1
ATOM 1402 C CA . LYS A 1 179 ? 20.396 26.068 8.567 1.00 55.88 179 LYS A CA 1
ATOM 1403 C C . LYS A 1 179 ? 20.461 27.058 7.403 1.00 55.88 179 LYS A C 1
ATOM 1405 O O . LYS A 1 179 ? 21.440 27.777 7.280 1.00 55.88 179 LYS A O 1
ATOM 1410 N N . SER A 1 180 ? 19.384 27.161 6.622 1.00 67.12 180 SER A N 1
ATOM 1411 C CA . SER A 1 180 ? 19.091 28.373 5.846 1.00 67.12 180 SER A CA 1
ATOM 1412 C C . SER A 1 180 ? 17.877 29.051 6.464 1.00 67.12 180 SER A C 1
ATOM 1414 O O . SER A 1 180 ? 16.801 28.449 6.526 1.00 67.12 180 SER A O 1
ATOM 1416 N N . THR A 1 181 ? 18.050 30.292 6.911 1.00 72.25 181 THR A N 1
ATOM 1417 C CA . THR A 1 181 ? 16.966 31.146 7.427 1.00 72.25 181 THR A CA 1
ATOM 1418 C C . THR A 1 181 ? 15.794 31.215 6.444 1.00 72.25 181 THR A C 1
ATOM 1420 O O . THR A 1 181 ? 14.654 30.936 6.810 1.00 72.25 181 THR A O 1
ATOM 1423 N N . VAL A 1 182 ? 16.093 31.401 5.158 1.00 78.81 182 VAL A N 1
ATOM 1424 C CA . VAL A 1 182 ? 15.096 31.483 4.081 1.00 78.81 182 VAL A CA 1
ATOM 1425 C C . VAL A 1 182 ? 14.277 30.201 3.911 1.00 78.81 182 VAL A C 1
ATOM 1427 O O . VAL A 1 182 ? 13.054 30.271 3.795 1.00 78.81 182 VAL A O 1
ATOM 1430 N N . MET A 1 183 ? 14.912 29.019 3.905 1.00 80.88 183 MET A N 1
ATOM 1431 C CA . MET A 1 183 ? 14.159 27.759 3.804 1.00 80.88 183 MET A CA 1
ATOM 1432 C C . MET A 1 183 ? 13.216 27.602 4.995 1.00 80.88 183 MET A C 1
ATOM 1434 O O . MET A 1 183 ? 12.049 27.259 4.814 1.00 80.88 183 MET A O 1
ATOM 1438 N N . HIS A 1 184 ? 13.696 27.888 6.207 1.00 82.62 184 HIS A N 1
ATOM 1439 C CA . HIS A 1 184 ? 12.856 27.834 7.397 1.00 82.62 184 HIS A CA 1
ATOM 1440 C C . HIS A 1 184 ? 11.662 28.784 7.303 1.00 82.62 184 HIS A C 1
ATOM 1442 O O . HIS A 1 184 ? 10.551 28.362 7.618 1.00 82.62 184 HIS A O 1
ATOM 1448 N N . ASP A 1 185 ? 11.857 30.011 6.826 1.00 85.75 185 ASP A N 1
ATOM 1449 C CA . ASP A 1 185 ? 10.787 31.002 6.703 1.00 85.75 185 ASP A CA 1
ATOM 1450 C C . ASP A 1 185 ? 9.751 30.611 5.641 1.00 85.75 185 ASP A C 1
ATOM 1452 O O . ASP A 1 185 ? 8.547 30.634 5.911 1.00 85.75 185 ASP A O 1
ATOM 1456 N N . VAL A 1 186 ? 10.190 30.155 4.463 1.00 88.62 186 VAL A N 1
ATOM 1457 C CA . VAL A 1 186 ? 9.283 29.696 3.397 1.00 88.62 186 VAL A CA 1
ATOM 1458 C C . VAL A 1 186 ? 8.475 28.483 3.849 1.00 88.62 186 VAL A C 1
ATOM 1460 O O . VAL A 1 186 ? 7.251 28.448 3.714 1.00 88.62 186 VAL A O 1
ATOM 1463 N N . PHE A 1 187 ? 9.127 27.486 4.441 1.00 87.38 187 PHE A N 1
ATOM 1464 C CA . PHE A 1 187 ? 8.412 26.316 4.934 1.00 87.38 187 PHE A CA 1
ATOM 1465 C C . PHE A 1 187 ? 7.555 26.634 6.161 1.00 87.38 187 PHE A C 1
ATOM 1467 O O . PHE A 1 187 ? 6.520 25.995 6.353 1.00 87.38 187 PHE A O 1
ATOM 1474 N N . ARG A 1 188 ? 7.913 27.623 6.987 1.00 87.94 188 ARG A N 1
ATOM 1475 C CA . ARG A 1 188 ? 7.058 28.118 8.080 1.00 87.94 188 ARG A CA 1
ATOM 1476 C C . ARG A 1 188 ? 5.774 28.751 7.543 1.00 87.94 188 ARG A C 1
ATOM 1478 O O . ARG A 1 188 ? 4.713 28.566 8.131 1.00 87.94 188 ARG A O 1
ATOM 1485 N N . ILE A 1 189 ? 5.832 29.436 6.403 1.00 93.31 189 ILE A N 1
ATOM 1486 C CA . ILE A 1 189 ? 4.623 29.896 5.706 1.00 93.31 189 ILE A CA 1
ATOM 1487 C C . ILE A 1 189 ? 3.762 28.687 5.290 1.00 93.31 189 ILE A C 1
ATOM 1489 O O . ILE A 1 189 ? 2.541 28.710 5.466 1.00 93.31 189 ILE A O 1
ATOM 1493 N N . PHE A 1 190 ? 4.369 27.581 4.838 1.00 93.44 190 PHE A N 1
ATOM 1494 C CA . PHE A 1 190 ? 3.618 26.352 4.548 1.00 93.44 190 PHE A CA 1
ATOM 1495 C C . PHE A 1 190 ? 2.965 25.717 5.778 1.00 93.44 190 PHE A C 1
ATOM 1497 O O . PHE A 1 190 ? 1.809 25.300 5.703 1.00 93.44 190 PHE A O 1
ATOM 1504 N N . SER A 1 191 ? 3.631 25.705 6.933 1.00 90.50 191 SER A N 1
ATOM 1505 C CA . SER A 1 191 ? 3.035 25.161 8.161 1.00 90.50 191 SER A CA 1
ATOM 1506 C C . SER A 1 191 ? 1.852 25.984 8.684 1.00 90.50 191 SER A C 1
ATOM 1508 O O . SER A 1 191 ? 1.021 25.467 9.428 1.00 90.50 191 SER A O 1
ATOM 1510 N N . HIS A 1 192 ? 1.743 27.251 8.277 1.00 92.75 192 HIS A N 1
ATOM 1511 C CA . HIS A 1 192 ? 0.604 28.116 8.583 1.00 92.75 192 HIS A CA 1
ATOM 1512 C C . HIS A 1 192 ? -0.509 28.070 7.522 1.00 92.75 192 HIS A C 1
ATOM 1514 O O . HIS A 1 192 ? -1.632 28.481 7.811 1.00 92.75 192 HIS A O 1
ATOM 1520 N N . THR A 1 193 ? -0.229 27.568 6.316 1.00 94.38 193 THR A N 1
ATOM 1521 C CA . THR A 1 193 ? -1.214 27.460 5.223 1.00 94.38 193 THR A CA 1
ATOM 1522 C C . THR A 1 193 ? -1.816 26.067 5.081 1.00 94.38 193 THR A C 1
ATOM 1524 O O . THR A 1 193 ? -2.911 25.937 4.542 1.00 94.38 193 THR A O 1
ATOM 1527 N N . LEU A 1 194 ? -1.143 25.024 5.563 1.00 93.88 194 LEU A N 1
ATOM 1528 C CA . LEU A 1 194 ? -1.555 23.630 5.404 1.00 93.88 194 LEU A CA 1
ATOM 1529 C C . LEU A 1 194 ? -1.791 22.954 6.756 1.00 93.88 194 LEU A C 1
ATOM 1531 O O . LEU A 1 194 ? -1.132 23.259 7.749 1.00 93.88 194 LEU A O 1
ATOM 1535 N N . THR A 1 195 ? -2.705 21.981 6.802 1.00 90.44 195 THR A N 1
ATOM 1536 C CA . THR A 1 195 ? -2.784 21.072 7.957 1.00 90.44 195 THR A CA 1
ATOM 1537 C C . THR A 1 195 ? -1.566 20.153 7.993 1.00 90.44 195 THR A C 1
ATOM 1539 O O . THR A 1 195 ? -0.922 19.931 6.970 1.00 90.44 195 THR A O 1
ATOM 1542 N N . LYS A 1 196 ? -1.261 19.536 9.147 1.00 84.94 196 LYS A N 1
ATOM 1543 C CA . LYS A 1 196 ? -0.135 18.583 9.260 1.00 84.94 196 LYS A CA 1
ATOM 1544 C C . LYS A 1 196 ? -0.179 17.474 8.201 1.00 84.94 196 LYS A C 1
ATOM 1546 O O . LYS A 1 196 ? 0.858 17.090 7.668 1.00 84.94 196 LYS A O 1
ATOM 1551 N N . ARG A 1 197 ? -1.381 16.986 7.870 1.00 85.81 197 ARG A N 1
ATOM 1552 C CA . ARG A 1 197 ? -1.587 15.970 6.829 1.00 85.81 197 ARG A CA 1
ATOM 1553 C C . ARG A 1 197 ? -1.209 16.505 5.447 1.00 85.81 197 ARG A C 1
ATOM 1555 O O . ARG A 1 197 ? -0.422 15.865 4.756 1.00 85.81 197 ARG A O 1
ATOM 1562 N N . SER A 1 198 ? -1.744 17.657 5.049 1.00 88.94 198 SER A N 1
ATOM 1563 C CA . SER A 1 198 ? -1.459 18.263 3.742 1.00 88.94 198 SER A CA 1
ATOM 1564 C C . SER A 1 198 ? -0.005 18.722 3.620 1.00 88.94 198 SER A C 1
ATOM 1566 O O . SER A 1 198 ? 0.608 18.573 2.567 1.00 88.94 198 SER A O 1
ATOM 1568 N N . LEU A 1 199 ? 0.579 19.196 4.719 1.00 90.75 199 LEU A N 1
ATOM 1569 C CA . LEU A 1 199 ? 1.986 19.566 4.822 1.00 90.75 199 LEU A CA 1
ATOM 1570 C C . LEU A 1 199 ? 2.906 18.351 4.627 1.00 90.75 199 LEU A C 1
ATOM 1572 O O . LEU A 1 199 ? 3.854 18.427 3.851 1.00 90.75 199 LEU A O 1
ATOM 1576 N N . ARG A 1 200 ? 2.584 17.198 5.235 1.00 88.44 200 ARG A N 1
ATOM 1577 C CA . ARG A 1 200 ? 3.283 15.926 4.968 1.00 88.44 200 ARG A CA 1
ATOM 1578 C C . ARG A 1 200 ? 3.231 15.552 3.483 1.00 88.44 200 ARG A C 1
ATOM 1580 O O . ARG A 1 200 ? 4.242 15.130 2.932 1.00 88.44 200 ARG A O 1
ATOM 1587 N N . MET A 1 201 ? 2.085 15.737 2.821 1.00 88.69 201 MET A N 1
ATOM 1588 C CA . MET A 1 201 ? 1.939 15.474 1.379 1.00 88.69 201 MET A CA 1
ATOM 1589 C C . MET A 1 201 ? 2.775 16.424 0.514 1.00 88.69 201 MET A C 1
ATOM 1591 O O . MET A 1 201 ? 3.318 15.997 -0.505 1.00 88.69 201 MET A O 1
ATOM 1595 N N . LEU A 1 202 ? 2.894 17.698 0.902 1.00 90.62 202 LEU A N 1
ATOM 1596 C CA . LEU A 1 202 ? 3.780 18.650 0.232 1.00 90.62 202 LEU A CA 1
ATOM 1597 C C . LEU A 1 202 ? 5.241 18.215 0.375 1.00 90.62 202 LEU A C 1
ATOM 1599 O O . LEU A 1 202 ? 5.951 18.136 -0.623 1.00 90.62 202 LEU A O 1
ATOM 1603 N N . TYR A 1 203 ? 5.675 17.866 1.589 1.00 90.56 203 TYR A N 1
ATOM 1604 C CA . TYR A 1 203 ? 7.033 17.376 1.813 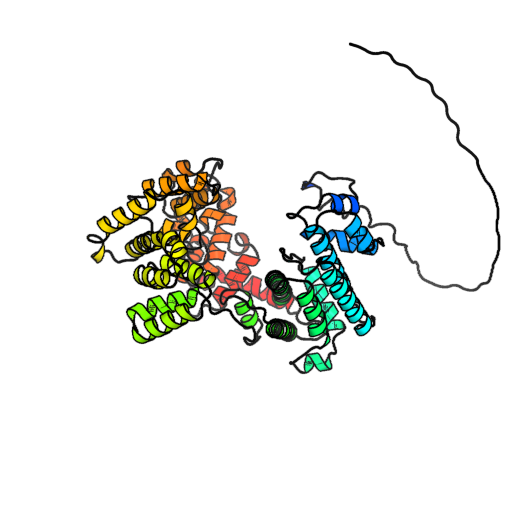1.00 90.56 203 TYR A CA 1
ATOM 1605 C C . TYR A 1 203 ? 7.329 16.085 1.054 1.00 90.56 203 TYR A C 1
ATOM 1607 O O . TYR A 1 203 ? 8.416 15.966 0.496 1.00 90.56 203 TYR A O 1
ATOM 1615 N N . LEU A 1 204 ? 6.361 15.165 0.951 1.00 87.25 204 LEU A N 1
ATOM 1616 C CA . LEU A 1 204 ? 6.490 13.967 0.117 1.00 87.25 204 LEU A CA 1
ATOM 1617 C C . LEU A 1 204 ? 6.862 14.320 -1.325 1.00 87.25 204 LEU A C 1
ATOM 1619 O O . LEU A 1 204 ? 7.815 13.768 -1.866 1.00 87.25 204 LEU A O 1
ATOM 1623 N N . GLN A 1 205 ? 6.161 15.291 -1.907 1.00 90.12 205 GLN A N 1
ATOM 1624 C CA . GLN A 1 205 ? 6.416 15.754 -3.270 1.00 90.12 205 GLN A CA 1
ATOM 1625 C C . GLN A 1 205 ? 7.736 16.517 -3.401 1.00 90.12 205 GLN A C 1
ATOM 1627 O O . GLN A 1 205 ? 8.395 16.404 -4.429 1.00 90.12 205 GLN A O 1
ATOM 1632 N N . VAL A 1 206 ? 8.149 17.274 -2.378 1.00 89.81 206 VAL A N 1
ATOM 1633 C CA . VAL A 1 206 ? 9.464 17.937 -2.353 1.00 89.81 206 VAL A CA 1
ATOM 1634 C C . VAL A 1 206 ? 10.584 16.901 -2.345 1.00 89.81 206 VAL A C 1
ATOM 1636 O O . VAL A 1 206 ? 11.500 16.999 -3.158 1.00 89.81 206 VAL A O 1
ATOM 1639 N N . PHE A 1 207 ? 10.504 15.883 -1.487 1.00 87.94 207 PHE A N 1
ATOM 1640 C CA . PHE A 1 207 ? 11.484 14.798 -1.474 1.00 87.94 207 PHE A CA 1
ATOM 1641 C C . PHE A 1 207 ? 11.473 14.006 -2.777 1.00 87.94 207 PHE A C 1
ATOM 1643 O O . PHE A 1 207 ? 12.541 13.701 -3.294 1.00 87.94 207 PHE A O 1
ATOM 1650 N N . GLU A 1 208 ? 10.299 13.712 -3.334 1.00 83.81 208 GLU A N 1
ATOM 1651 C CA . GLU A 1 208 ? 10.165 13.008 -4.613 1.00 83.81 208 GLU A CA 1
ATOM 1652 C C . GLU A 1 208 ? 10.822 13.797 -5.743 1.00 83.81 208 GLU A C 1
ATOM 1654 O O . GLU A 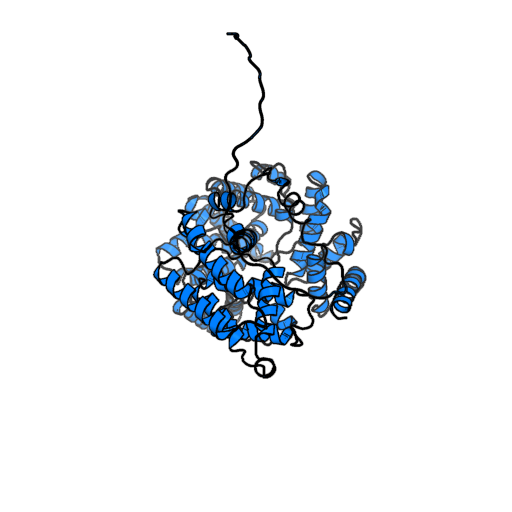1 208 ? 11.664 13.265 -6.463 1.00 83.81 208 GLU A O 1
ATOM 1659 N N . ALA A 1 209 ? 10.515 15.090 -5.839 1.00 85.19 209 ALA A N 1
ATOM 1660 C CA . ALA A 1 209 ? 11.116 15.989 -6.810 1.00 85.19 209 ALA A CA 1
ATOM 1661 C C . ALA A 1 209 ? 12.640 16.059 -6.659 1.00 85.19 209 ALA A C 1
ATOM 1663 O O . ALA A 1 209 ? 13.355 15.966 -7.652 1.00 85.19 209 ALA A O 1
ATOM 1664 N N . LEU A 1 210 ? 13.151 16.180 -5.431 1.00 85.00 210 LEU A N 1
ATOM 1665 C CA . LEU A 1 210 ? 14.587 16.256 -5.175 1.00 85.00 210 LEU A CA 1
ATOM 1666 C C . LEU A 1 210 ? 15.297 14.939 -5.488 1.00 85.00 210 LEU A C 1
ATOM 1668 O O . LEU A 1 210 ? 16.253 14.942 -6.261 1.00 85.00 210 LEU A O 1
ATOM 1672 N N . ILE A 1 211 ? 14.828 13.822 -4.934 1.00 82.75 211 ILE A N 1
ATOM 1673 C CA . ILE A 1 211 ? 15.464 12.506 -5.069 1.00 82.75 211 ILE A CA 1
ATOM 1674 C C . ILE A 1 211 ? 15.450 12.053 -6.533 1.00 82.75 211 ILE A C 1
ATOM 1676 O O . ILE A 1 211 ? 16.497 11.656 -7.048 1.00 82.75 211 ILE A O 1
ATOM 1680 N N . LEU A 1 212 ? 14.308 12.192 -7.218 1.00 78.62 212 LEU A N 1
ATOM 1681 C CA . LEU A 1 212 ? 14.153 11.804 -8.623 1.00 78.62 212 LEU A CA 1
ATOM 1682 C C . LEU A 1 212 ? 14.731 12.825 -9.612 1.00 78.62 212 LEU A C 1
ATOM 1684 O O . LEU A 1 212 ? 14.814 12.525 -10.802 1.00 78.62 212 LEU A O 1
ATOM 1688 N N . SER A 1 213 ? 15.125 14.025 -9.168 1.00 77.75 213 SER A N 1
ATOM 1689 C CA . SER A 1 213 ? 15.745 14.994 -10.073 1.00 77.75 213 SER A CA 1
ATOM 1690 C C . SER A 1 213 ? 17.081 14.477 -10.611 1.00 77.75 213 SER A C 1
ATOM 1692 O O . SER A 1 213 ? 17.939 13.983 -9.869 1.00 77.75 213 SER A O 1
ATOM 1694 N N . ASN A 1 214 ? 17.300 14.703 -11.907 1.00 76.50 214 ASN A N 1
ATOM 1695 C CA . ASN A 1 214 ? 18.592 14.486 -12.562 1.00 76.50 214 ASN A CA 1
ATOM 1696 C C . ASN A 1 214 ? 19.634 15.560 -12.184 1.00 76.50 214 ASN A C 1
ATOM 1698 O O . ASN A 1 214 ? 20.735 15.559 -12.720 1.00 76.50 214 ASN A O 1
ATOM 1702 N N . LEU A 1 215 ? 19.305 16.498 -11.288 1.00 75.44 215 LEU A N 1
ATOM 1703 C CA . LEU A 1 215 ? 20.214 17.565 -10.882 1.00 75.44 215 LEU A CA 1
ATOM 1704 C C . LEU A 1 215 ? 21.295 17.015 -9.940 1.00 75.44 215 LEU A C 1
ATOM 1706 O O . LEU A 1 215 ? 20.993 16.422 -8.901 1.00 75.44 215 LEU A O 1
ATOM 1710 N N . ARG A 1 216 ? 22.568 17.251 -10.284 1.00 78.19 216 ARG A N 1
ATOM 1711 C CA . ARG A 1 216 ? 23.717 17.005 -9.392 1.00 78.19 216 ARG A CA 1
ATOM 1712 C C . ARG A 1 216 ? 23.779 18.028 -8.250 1.00 78.19 216 ARG A C 1
ATOM 1714 O O . ARG A 1 216 ? 24.114 17.680 -7.116 1.00 78.19 216 ARG A O 1
ATOM 1721 N N . SER A 1 217 ? 23.448 19.284 -8.543 1.00 81.12 217 SER A N 1
ATOM 1722 C CA . SER A 1 217 ? 23.481 20.402 -7.599 1.00 81.12 217 SER A CA 1
ATOM 1723 C C . SER A 1 217 ? 22.412 21.450 -7.922 1.00 81.12 217 SER A C 1
ATOM 1725 O O . SER A 1 217 ? 21.908 21.524 -9.042 1.00 81.12 217 SER A O 1
ATOM 1727 N N . PHE A 1 218 ? 22.074 22.265 -6.927 1.00 83.00 218 PHE A N 1
ATOM 1728 C CA . PHE A 1 218 ? 21.182 23.416 -7.039 1.00 83.00 218 PHE A CA 1
ATOM 1729 C C . PHE A 1 218 ? 21.997 24.676 -6.752 1.00 83.00 218 PHE A C 1
ATOM 1731 O O . PHE A 1 218 ? 22.478 24.843 -5.636 1.00 83.00 218 PHE A O 1
ATOM 1738 N N . HIS A 1 219 ? 22.198 25.535 -7.756 1.00 78.94 219 HIS A N 1
ATOM 1739 C CA . HIS A 1 219 ? 23.057 26.727 -7.643 1.00 78.94 219 HIS A CA 1
ATOM 1740 C C . HIS A 1 219 ? 24.453 26.430 -7.062 1.00 78.94 219 HIS A C 1
ATOM 1742 O O . HIS A 1 219 ? 24.987 27.205 -6.283 1.00 78.94 219 HIS A O 1
ATOM 1748 N N . GLY A 1 220 ? 25.052 25.287 -7.416 1.00 74.50 220 GLY A N 1
ATOM 1749 C CA . GLY A 1 220 ? 26.366 24.879 -6.903 1.00 74.50 220 GLY A CA 1
ATOM 1750 C C . GLY A 1 220 ? 26.340 24.151 -5.554 1.00 74.50 220 GLY A C 1
ATOM 1751 O O . GLY A 1 220 ? 27.369 23.623 -5.143 1.00 74.50 220 GLY A O 1
ATOM 1752 N N . ILE A 1 221 ? 25.182 24.033 -4.898 1.00 79.75 221 ILE A N 1
ATOM 1753 C CA . ILE A 1 221 ? 25.025 23.249 -3.666 1.00 79.75 221 ILE A CA 1
ATOM 1754 C C . ILE A 1 221 ? 24.694 21.792 -4.017 1.00 79.75 221 ILE A C 1
ATOM 1756 O O . ILE A 1 221 ? 23.708 21.549 -4.719 1.00 79.75 221 ILE A O 1
ATOM 1760 N N . PRO A 1 222 ? 25.470 20.807 -3.532 1.00 84.06 222 PRO A N 1
ATOM 1761 C CA . PRO A 1 222 ? 25.196 19.388 -3.738 1.00 84.06 222 PRO A CA 1
ATOM 1762 C C . PRO A 1 222 ? 23.760 18.981 -3.383 1.00 84.06 222 PRO A C 1
ATOM 1764 O O . PRO A 1 222 ? 23.227 19.359 -2.337 1.00 84.06 222 PRO A O 1
ATOM 1767 N N . LYS A 1 223 ? 23.133 18.161 -4.236 1.00 85.81 223 LYS A N 1
ATOM 1768 C CA . LYS A 1 223 ? 21.742 17.709 -4.059 1.00 85.81 223 LYS A CA 1
ATOM 1769 C C . LYS A 1 223 ? 21.483 17.064 -2.689 1.00 85.81 223 LYS A C 1
ATOM 1771 O O . LYS A 1 223 ? 20.455 17.331 -2.076 1.00 85.81 223 LYS A O 1
ATOM 1776 N N . ASN A 1 224 ? 22.399 16.237 -2.193 1.00 83.88 224 ASN A N 1
ATOM 1777 C CA . ASN A 1 224 ? 22.265 15.589 -0.883 1.00 83.88 224 ASN A CA 1
ATOM 1778 C C . ASN A 1 224 ? 22.229 16.599 0.278 1.00 83.88 224 ASN A C 1
ATOM 1780 O O . ASN A 1 224 ? 21.469 16.405 1.223 1.00 83.88 224 ASN A O 1
ATOM 1784 N N . ILE A 1 225 ? 22.975 17.706 0.186 1.00 81.19 225 ILE A N 1
ATOM 1785 C CA . ILE A 1 225 ? 22.931 18.797 1.172 1.00 81.19 225 ILE A CA 1
ATOM 1786 C C . ILE A 1 225 ? 21.564 19.482 1.138 1.00 81.19 225 ILE A C 1
ATOM 1788 O O . ILE A 1 225 ? 20.967 19.717 2.184 1.00 81.19 225 ILE A O 1
ATOM 1792 N N . VAL A 1 226 ? 21.017 19.736 -0.053 1.00 84.94 226 VAL A N 1
ATOM 1793 C CA . VAL A 1 226 ? 19.659 20.289 -0.200 1.00 84.94 226 VAL A CA 1
ATOM 1794 C C . VAL A 1 226 ? 18.611 19.362 0.421 1.00 84.94 226 VAL A C 1
ATOM 1796 O O . VAL A 1 226 ? 17.750 19.817 1.171 1.00 84.94 226 VAL A O 1
ATOM 1799 N N . ILE A 1 227 ? 18.703 18.058 0.154 1.00 86.25 227 ILE A N 1
ATOM 1800 C CA . ILE A 1 227 ? 17.810 17.047 0.735 1.00 86.25 227 ILE A CA 1
ATOM 1801 C C . ILE A 1 227 ? 17.927 17.041 2.266 1.00 86.25 227 ILE A C 1
ATOM 1803 O O . ILE A 1 227 ? 16.908 17.012 2.957 1.00 86.25 227 ILE A O 1
ATOM 1807 N N . GLN A 1 228 ? 19.149 17.117 2.800 1.00 83.44 228 GLN A N 1
ATOM 1808 C CA . GLN A 1 228 ? 19.394 17.184 4.240 1.00 83.44 228 GLN A CA 1
ATOM 1809 C C . GLN A 1 228 ? 18.770 18.436 4.869 1.00 83.44 228 GLN A C 1
ATOM 1811 O O . GLN A 1 228 ? 18.139 18.331 5.920 1.00 83.44 228 GLN A O 1
ATOM 1816 N N . LEU A 1 229 ? 18.889 19.596 4.221 1.00 82.19 229 LEU A N 1
ATOM 1817 C CA . LEU A 1 229 ? 18.292 20.845 4.695 1.00 82.19 229 LEU A CA 1
ATOM 1818 C C . LEU A 1 229 ? 16.765 20.761 4.727 1.00 82.19 229 LEU A C 1
ATOM 1820 O O . LEU A 1 229 ? 16.153 21.131 5.726 1.00 82.19 229 LEU A O 1
ATOM 1824 N N . VAL A 1 230 ? 16.140 20.214 3.680 1.00 86.00 230 VAL A N 1
ATOM 1825 C CA . VAL A 1 230 ? 14.686 19.991 3.673 1.00 86.00 230 VAL A CA 1
ATOM 1826 C C . VAL A 1 230 ? 14.279 19.022 4.786 1.00 86.00 230 VAL A C 1
ATOM 1828 O O . VAL A 1 230 ? 13.294 19.281 5.477 1.00 86.00 230 VAL A O 1
ATOM 1831 N N . ALA A 1 231 ? 15.043 17.950 5.018 1.00 82.50 231 ALA A N 1
ATOM 1832 C CA . ALA A 1 231 ? 14.802 17.020 6.122 1.00 82.50 231 ALA A CA 1
ATOM 1833 C C . ALA A 1 231 ? 14.920 17.685 7.499 1.00 82.50 231 ALA A C 1
ATOM 1835 O O . ALA A 1 231 ? 14.071 17.453 8.361 1.00 82.50 231 ALA A O 1
ATOM 1836 N N . ASP A 1 232 ? 15.899 18.566 7.689 1.00 78.94 232 ASP A N 1
ATOM 1837 C CA . ASP A 1 232 ? 16.053 19.324 8.929 1.00 78.94 232 ASP A CA 1
ATOM 1838 C C . ASP A 1 232 ? 14.863 20.263 9.154 1.00 78.94 232 ASP A C 1
ATOM 1840 O O . ASP A 1 232 ? 14.314 20.314 10.258 1.00 78.94 232 ASP A O 1
ATOM 1844 N N . VAL A 1 233 ? 14.390 20.950 8.112 1.00 81.38 233 VAL A N 1
ATOM 1845 C CA . VAL A 1 233 ? 13.190 21.793 8.194 1.00 81.38 233 VAL A CA 1
ATOM 1846 C C . VAL A 1 233 ? 11.944 20.958 8.525 1.00 81.38 233 VAL A C 1
ATOM 1848 O O . VAL A 1 233 ? 11.177 21.350 9.405 1.00 81.38 233 VAL A O 1
ATOM 1851 N N . CYS A 1 234 ? 11.762 19.788 7.900 1.00 81.88 234 CYS A N 1
ATOM 1852 C CA . CYS A 1 234 ? 10.661 18.865 8.218 1.00 81.88 234 CYS A CA 1
ATOM 1853 C C . CYS A 1 234 ? 10.667 18.453 9.695 1.00 81.88 234 CYS A C 1
ATOM 1855 O O . CYS A 1 234 ? 9.626 18.477 10.356 1.00 81.88 234 CYS A O 1
ATOM 1857 N N . ALA A 1 235 ? 11.844 18.082 10.210 1.00 75.62 235 ALA A N 1
ATOM 1858 C CA . ALA A 1 235 ? 12.019 17.661 11.594 1.00 75.62 235 ALA A CA 1
ATOM 1859 C C . ALA A 1 235 ? 11.684 18.799 12.570 1.00 75.62 235 ALA A C 1
ATOM 1861 O O . ALA A 1 235 ? 10.937 18.583 13.524 1.00 75.62 235 ALA A O 1
ATOM 1862 N N . HIS A 1 236 ? 12.134 20.029 12.289 1.00 77.56 236 HIS A N 1
ATOM 1863 C CA . HIS A 1 236 ? 11.783 21.212 13.090 1.00 77.56 236 HIS A CA 1
ATOM 1864 C C . HIS A 1 236 ? 10.274 21.495 13.096 1.00 77.56 236 HIS A C 1
ATOM 1866 O O . HIS A 1 236 ? 9.744 21.990 14.089 1.00 77.56 236 HIS A O 1
ATOM 1872 N N . GLN A 1 237 ? 9.567 21.169 12.013 1.00 76.88 237 GLN A N 1
ATOM 1873 C CA . GLN A 1 237 ? 8.111 21.310 11.928 1.00 76.88 237 GLN A CA 1
ATOM 1874 C C . GLN A 1 237 ? 7.336 20.122 12.511 1.00 76.88 237 GLN A C 1
ATOM 1876 O O . GLN A 1 237 ? 6.103 20.113 12.474 1.00 76.88 237 GLN A O 1
ATOM 1881 N N . ASN A 1 238 ? 8.041 19.139 13.078 1.00 73.44 238 ASN A N 1
ATOM 1882 C CA . ASN A 1 238 ? 7.474 17.923 13.647 1.00 73.44 238 ASN A CA 1
ATOM 1883 C C . ASN A 1 238 ? 6.563 17.177 12.649 1.00 73.44 238 ASN A C 1
ATOM 1885 O O . ASN A 1 238 ? 5.462 16.730 12.990 1.00 73.44 238 ASN A O 1
ATOM 1889 N N . VAL A 1 239 ? 7.007 17.105 11.389 1.00 78.44 239 VAL A N 1
ATOM 1890 C CA . VAL A 1 239 ? 6.362 16.320 10.330 1.00 78.44 239 VAL A CA 1
ATOM 1891 C C . VAL A 1 239 ? 6.977 14.925 10.317 1.00 78.44 239 VAL A C 1
ATOM 1893 O O . VAL A 1 239 ? 8.178 14.772 10.098 1.00 78.44 239 VAL A O 1
ATOM 1896 N N . THR A 1 240 ? 6.144 13.912 10.554 1.00 72.44 240 THR A N 1
ATOM 1897 C CA . THR A 1 240 ? 6.561 12.511 10.660 1.00 72.44 240 THR A CA 1
ATOM 1898 C C . THR A 1 240 ? 6.299 11.725 9.379 1.00 72.44 240 THR A C 1
ATOM 1900 O O . THR A 1 240 ? 5.375 12.011 8.610 1.00 72.44 240 THR A O 1
ATOM 1903 N N . PHE A 1 241 ? 7.111 10.690 9.168 1.00 70.12 241 PHE A N 1
ATOM 1904 C CA . PHE A 1 241 ? 6.960 9.726 8.078 1.00 70.12 241 PHE A CA 1
ATOM 1905 C C . PHE A 1 241 ? 6.911 8.308 8.655 1.00 70.12 241 PHE A C 1
ATOM 1907 O O . PHE A 1 241 ? 7.526 8.024 9.688 1.00 70.12 241 PHE A O 1
ATOM 1914 N N . GLY A 1 242 ? 6.145 7.425 8.018 1.00 62.50 242 GLY A N 1
ATOM 1915 C CA . GLY A 1 242 ? 6.061 6.025 8.419 1.00 62.50 242 GLY A CA 1
ATOM 1916 C C . GLY A 1 242 ? 7.375 5.307 8.120 1.00 62.50 242 GLY A C 1
ATOM 1917 O O . GLY A 1 242 ? 8.020 5.599 7.119 1.00 62.50 242 GLY A O 1
ATOM 1918 N N . TYR A 1 243 ? 7.774 4.338 8.950 1.00 49.56 243 TYR A N 1
ATOM 1919 C CA . TYR A 1 243 ? 9.038 3.598 8.767 1.00 49.56 243 TYR A CA 1
ATOM 1920 C C . TYR A 1 243 ? 9.173 2.912 7.388 1.00 49.56 243 TYR A C 1
ATOM 1922 O O . TYR A 1 243 ? 10.288 2.699 6.923 1.00 49.56 243 TYR A O 1
ATOM 1930 N N . GLY A 1 244 ? 8.049 2.568 6.746 1.00 52.12 244 GLY A N 1
ATOM 1931 C CA . GLY A 1 244 ? 7.992 1.981 5.401 1.00 52.12 244 GLY A CA 1
ATOM 1932 C C . GLY A 1 244 ? 7.735 2.985 4.274 1.00 52.12 244 GLY A C 1
ATOM 1933 O O . GLY A 1 244 ? 7.527 2.572 3.136 1.00 52.12 244 GLY A O 1
ATOM 1934 N N . ASP A 1 245 ? 7.708 4.289 4.564 1.00 63.66 245 ASP A N 1
ATOM 1935 C CA . ASP A 1 245 ? 7.647 5.297 3.510 1.00 63.66 245 ASP A CA 1
ATOM 1936 C C . ASP A 1 245 ? 8.955 5.251 2.714 1.00 63.66 245 ASP A C 1
ATOM 1938 O O . ASP A 1 245 ? 10.050 5.327 3.281 1.00 63.66 245 ASP A O 1
ATOM 1942 N N . TRP A 1 246 ? 8.831 5.193 1.387 1.00 71.94 246 TRP A N 1
ATOM 1943 C CA . TRP A 1 246 ? 9.956 5.157 0.448 1.00 71.94 246 TRP A CA 1
ATOM 1944 C C . TRP A 1 246 ? 10.985 6.276 0.701 1.00 71.94 246 TRP A C 1
ATOM 1946 O O . TRP A 1 246 ? 12.167 6.089 0.429 1.00 71.94 246 TRP A O 1
ATOM 1956 N N . ILE A 1 247 ? 10.564 7.408 1.285 1.00 72.38 247 ILE A N 1
ATOM 1957 C CA . ILE A 1 247 ? 11.431 8.534 1.664 1.00 72.38 247 ILE A CA 1
ATOM 1958 C C . ILE A 1 247 ? 12.550 8.104 2.598 1.00 72.38 247 ILE A C 1
ATOM 1960 O O . ILE A 1 247 ? 13.680 8.533 2.409 1.00 72.38 247 ILE A O 1
ATOM 1964 N N . LEU A 1 248 ? 12.274 7.278 3.610 1.00 70.69 248 LEU A N 1
ATOM 1965 C CA . LEU A 1 248 ? 13.311 6.905 4.573 1.00 70.69 248 LEU A CA 1
ATOM 1966 C C . LEU A 1 248 ? 14.407 6.056 3.918 1.00 70.69 248 LEU A C 1
ATOM 1968 O O . LEU A 1 248 ? 15.565 6.174 4.316 1.00 70.69 248 LEU A O 1
ATOM 1972 N N . SER A 1 249 ? 14.050 5.254 2.908 1.00 67.50 249 SER A N 1
ATOM 1973 C CA . SER A 1 249 ? 15.021 4.580 2.038 1.00 67.50 249 SER A CA 1
ATOM 1974 C C . SER A 1 249 ? 15.732 5.590 1.142 1.00 67.50 249 SER A C 1
ATOM 1976 O O . SER A 1 249 ? 16.950 5.684 1.182 1.00 67.50 249 SER A O 1
ATOM 1978 N N . GLY A 1 250 ? 14.982 6.439 0.434 1.00 69.00 250 GLY A N 1
ATOM 1979 C CA . GLY A 1 250 ? 15.541 7.421 -0.495 1.00 69.00 250 GLY A CA 1
ATOM 1980 C C . GLY A 1 250 ? 16.493 8.433 0.155 1.00 69.00 250 GLY A C 1
ATOM 1981 O O . GLY A 1 250 ? 17.446 8.871 -0.481 1.00 69.00 250 GLY A O 1
ATOM 1982 N N . LEU A 1 251 ? 16.291 8.776 1.431 1.00 76.25 251 LEU A N 1
ATOM 1983 C CA . LEU A 1 251 ? 17.230 9.584 2.214 1.00 76.25 251 LEU A CA 1
ATOM 1984 C C . LEU A 1 251 ? 18.526 8.830 2.512 1.00 76.25 251 LEU A C 1
ATOM 1986 O O . LEU A 1 251 ? 19.607 9.392 2.339 1.00 76.25 251 LEU A O 1
ATOM 1990 N N . LYS A 1 252 ? 18.424 7.557 2.915 1.00 73.75 252 LYS A N 1
ATOM 1991 C CA . LYS A 1 252 ? 19.587 6.688 3.130 1.00 73.75 252 LYS A CA 1
ATOM 1992 C C . LYS A 1 252 ? 20.395 6.554 1.836 1.00 73.75 252 LYS A C 1
ATOM 1994 O O . LYS A 1 252 ? 21.609 6.736 1.863 1.00 73.75 252 LYS A O 1
ATOM 1999 N N . ASP A 1 253 ? 19.714 6.329 0.716 1.00 68.38 253 ASP A N 1
ATOM 2000 C CA . ASP A 1 253 ? 20.324 6.176 -0.609 1.00 68.38 253 ASP A CA 1
ATOM 2001 C C . ASP A 1 253 ? 20.965 7.480 -1.110 1.00 68.38 253 ASP A C 1
ATOM 2003 O O . ASP A 1 253 ? 21.999 7.460 -1.774 1.00 68.38 253 ASP A O 1
ATOM 2007 N N . ALA A 1 254 ? 20.401 8.634 -0.742 1.00 68.31 254 ALA A N 1
ATOM 2008 C CA . ALA A 1 254 ? 20.985 9.947 -1.012 1.00 68.31 254 ALA A CA 1
ATOM 2009 C C . ALA A 1 254 ? 22.180 10.295 -0.095 1.00 68.31 254 ALA A C 1
ATOM 2011 O O . ALA A 1 254 ? 22.710 11.406 -0.184 1.00 68.31 254 ALA A O 1
ATOM 2012 N N . GLY A 1 255 ? 22.603 9.384 0.791 1.00 69.88 255 GLY A N 1
ATOM 2013 C CA . GLY A 1 255 ? 23.697 9.602 1.741 1.00 69.88 255 GLY A CA 1
ATOM 2014 C C . GLY A 1 255 ? 23.345 10.576 2.870 1.00 69.88 255 GLY A C 1
ATOM 2015 O O . GLY A 1 255 ? 24.237 11.198 3.446 1.00 69.88 255 GLY A O 1
ATOM 2016 N N . VAL A 1 256 ? 22.054 10.745 3.168 1.00 70.50 256 VAL A N 1
ATOM 2017 C CA . VAL A 1 256 ? 21.539 11.667 4.187 1.00 70.50 256 VAL A CA 1
ATOM 2018 C C . VAL A 1 256 ? 21.241 10.872 5.470 1.00 70.50 256 VAL A C 1
ATOM 2020 O O . VAL A 1 256 ? 20.360 10.007 5.453 1.00 70.50 256 VAL A O 1
ATOM 2023 N N . PRO A 1 257 ? 21.948 11.110 6.595 1.00 60.91 257 PRO A N 1
ATOM 2024 C CA . PRO A 1 257 ? 21.688 10.396 7.845 1.00 60.91 257 PRO A CA 1
ATOM 2025 C C . PRO A 1 257 ? 20.250 10.627 8.340 1.00 60.91 257 PRO A C 1
ATOM 2027 O O . PRO A 1 257 ? 19.699 11.722 8.209 1.00 60.91 257 PRO A O 1
ATOM 2030 N N . ARG A 1 258 ? 19.624 9.589 8.924 1.00 59.16 258 ARG A N 1
ATOM 2031 C CA . ARG A 1 258 ? 18.253 9.655 9.470 1.00 59.16 258 ARG A CA 1
ATOM 2032 C C . ARG A 1 258 ? 18.159 10.765 10.527 1.00 59.16 258 ARG A C 1
ATOM 2034 O O . ARG A 1 258 ? 18.543 10.562 11.673 1.00 59.16 258 ARG A O 1
ATOM 2041 N N . LYS A 1 259 ? 17.610 11.918 10.142 1.00 58.19 259 LYS A N 1
ATOM 2042 C CA . LYS A 1 259 ? 17.253 13.022 11.052 1.00 58.19 259 LYS A CA 1
ATOM 2043 C C . LYS A 1 259 ? 15.744 13.283 11.148 1.00 58.19 259 LYS A C 1
ATOM 2045 O O . LYS A 1 259 ? 15.319 14.116 11.942 1.00 58.19 259 LYS A O 1
ATOM 2050 N N . LEU A 1 260 ? 14.921 12.591 10.355 1.00 58.56 260 LEU A N 1
ATOM 2051 C CA . LEU A 1 260 ? 13.467 12.750 10.411 1.00 58.56 260 LEU A CA 1
ATOM 2052 C C . LEU A 1 260 ? 12.867 11.994 11.607 1.00 58.56 260 LEU A C 1
ATOM 2054 O O . LEU A 1 260 ? 13.246 10.841 11.832 1.00 58.56 260 LEU A O 1
ATOM 2058 N N . PRO A 1 261 ? 11.887 12.577 12.321 1.00 47.91 261 PRO A N 1
ATOM 2059 C CA . PRO A 1 261 ? 11.109 11.837 13.303 1.00 47.91 261 PRO A CA 1
ATOM 2060 C C . PRO A 1 261 ? 10.281 10.757 12.586 1.00 47.91 261 PRO A C 1
ATOM 2062 O O . PRO A 1 261 ? 9.351 11.047 11.829 1.00 47.91 261 PRO A O 1
ATOM 2065 N N . SER A 1 262 ? 10.655 9.491 12.781 1.00 52.62 262 SER A N 1
ATOM 2066 C CA . SER A 1 262 ? 9.920 8.342 12.250 1.00 52.62 262 SER A CA 1
ATOM 2067 C C . SER A 1 262 ? 8.788 7.964 13.194 1.00 52.62 262 SER A C 1
ATOM 2069 O O . SER A 1 262 ? 9.010 7.819 14.397 1.00 52.62 262 SER A O 1
ATOM 2071 N N . GLU A 1 263 ? 7.593 7.723 12.660 1.00 53.16 263 GLU A N 1
ATOM 2072 C CA . GLU A 1 263 ? 6.607 6.965 13.422 1.00 53.16 263 GLU A CA 1
ATOM 2073 C C . GLU A 1 263 ? 7.138 5.548 13.632 1.00 53.16 263 GLU A C 1
ATOM 2075 O O . GLU A 1 263 ? 7.495 4.864 12.669 1.00 53.16 263 GLU A O 1
ATOM 2080 N N . GLU A 1 264 ? 7.182 5.114 14.894 1.00 54.94 264 GLU A N 1
ATOM 2081 C CA . GLU A 1 264 ? 7.384 3.709 15.234 1.00 54.94 264 GLU A CA 1
ATOM 2082 C C . GLU A 1 264 ? 6.393 2.878 14.413 1.00 54.94 264 GLU A C 1
ATOM 2084 O O . GLU A 1 264 ? 5.173 3.083 14.476 1.00 54.94 264 GLU A O 1
ATOM 2089 N N . SER A 1 265 ? 6.932 2.038 13.531 1.00 69.19 265 SER A N 1
ATOM 2090 C CA . SER A 1 265 ? 6.120 1.359 12.535 1.00 69.19 265 SER A CA 1
ATOM 2091 C C . SER A 1 265 ? 5.358 0.231 13.177 1.00 69.19 265 SER A C 1
ATOM 2093 O O . SER A 1 265 ? 5.929 -0.742 13.663 1.00 69.19 265 SER A O 1
ATOM 2095 N N . VAL A 1 266 ? 4.039 0.378 13.131 1.00 79.12 266 VAL A N 1
ATOM 2096 C CA . VAL A 1 266 ? 3.086 -0.633 13.568 1.00 79.12 266 VAL A CA 1
ATOM 2097 C C . VAL A 1 266 ? 3.400 -2.031 13.003 1.00 79.12 266 VAL A C 1
ATOM 2099 O O . VAL A 1 266 ? 3.339 -2.971 13.790 1.00 79.12 266 VAL A O 1
ATOM 2102 N N . PRO A 1 267 ? 3.790 -2.208 11.718 1.00 78.75 267 PRO A N 1
ATOM 2103 C CA . PRO A 1 267 ? 4.250 -3.510 11.228 1.00 78.75 267 PRO A CA 1
ATOM 2104 C C . PRO A 1 267 ? 5.437 -4.105 12.002 1.00 78.75 267 PRO A C 1
ATOM 2106 O O . PRO A 1 267 ? 5.385 -5.269 12.377 1.00 78.75 267 PRO A O 1
ATOM 2109 N N . ILE A 1 268 ? 6.474 -3.312 12.296 1.00 81.25 268 ILE A N 1
ATOM 2110 C CA . ILE A 1 268 ? 7.669 -3.808 13.006 1.00 81.25 268 ILE A CA 1
ATOM 2111 C C . ILE A 1 268 ? 7.334 -4.159 14.448 1.00 81.25 268 ILE A C 1
ATOM 2113 O O . ILE A 1 268 ? 7.793 -5.173 14.964 1.00 81.25 268 ILE A O 1
ATOM 2117 N N . ALA A 1 269 ? 6.506 -3.339 15.095 1.00 85.50 269 ALA A N 1
ATOM 2118 C CA . ALA A 1 269 ? 5.996 -3.656 16.419 1.00 85.50 269 ALA A CA 1
ATOM 2119 C C . ALA A 1 269 ? 5.187 -4.964 16.397 1.00 85.50 269 ALA A C 1
ATOM 2121 O O . ALA A 1 269 ? 5.369 -5.800 17.272 1.00 85.50 269 ALA A O 1
ATOM 2122 N N . ALA A 1 270 ? 4.345 -5.187 15.381 1.00 88.94 270 ALA A N 1
ATOM 2123 C CA . ALA A 1 270 ? 3.592 -6.433 15.237 1.00 88.94 270 ALA A CA 1
ATOM 2124 C C . ALA A 1 270 ? 4.516 -7.656 15.092 1.00 88.94 270 ALA A C 1
ATOM 2126 O O . ALA A 1 270 ? 4.320 -8.653 15.785 1.00 88.94 270 ALA A O 1
ATOM 2127 N N . GLU A 1 271 ? 5.545 -7.567 14.246 1.00 88.38 271 GLU A N 1
ATOM 2128 C CA . GLU A 1 271 ? 6.555 -8.621 14.079 1.00 88.38 271 GLU A CA 1
ATOM 2129 C C . GLU A 1 271 ? 7.356 -8.861 15.370 1.00 88.38 271 GLU A C 1
ATOM 2131 O O . GLU A 1 271 ? 7.560 -10.012 15.761 1.00 88.38 271 GLU A O 1
ATOM 2136 N N . SER A 1 272 ? 7.753 -7.791 16.072 1.00 90.06 272 SER A N 1
ATOM 2137 C CA . SER A 1 272 ? 8.441 -7.871 17.369 1.00 90.06 272 SER A CA 1
ATOM 2138 C C . SER A 1 272 ? 7.586 -8.583 18.414 1.00 90.06 272 SER A C 1
ATOM 2140 O O . SER A 1 272 ? 8.088 -9.486 19.080 1.00 90.06 272 SER A O 1
ATOM 2142 N N . LEU A 1 273 ? 6.292 -8.251 18.510 1.00 93.19 273 LEU A N 1
ATOM 2143 C CA . LEU A 1 273 ? 5.363 -8.901 19.437 1.00 93.19 273 LEU A CA 1
ATOM 2144 C C . LEU A 1 273 ? 5.191 -10.388 19.118 1.00 93.19 273 LEU A C 1
ATOM 2146 O O . LEU A 1 273 ? 5.232 -11.211 20.028 1.00 93.19 273 LEU A O 1
ATOM 2150 N N . VAL A 1 274 ? 5.017 -10.753 17.842 1.00 91.38 274 VAL A N 1
ATOM 2151 C CA . VAL A 1 274 ? 4.884 -12.163 17.427 1.00 91.38 274 VAL A CA 1
ATOM 2152 C C . VAL A 1 274 ? 6.159 -12.949 17.728 1.00 91.38 274 VAL A C 1
ATOM 2154 O O . VAL A 1 274 ? 6.079 -14.092 18.177 1.00 91.38 274 VAL A O 1
ATOM 2157 N N . LYS A 1 275 ? 7.333 -12.340 17.533 1.00 91.88 275 LYS A N 1
ATOM 2158 C CA . LYS A 1 275 ? 8.615 -12.946 17.899 1.00 91.88 275 LYS A CA 1
ATOM 2159 C C . LYS A 1 275 ? 8.760 -13.093 19.418 1.00 91.88 275 LYS A C 1
ATOM 2161 O O . LYS A 1 275 ? 9.065 -14.176 19.904 1.00 91.88 275 LYS A O 1
ATOM 2166 N N . ALA A 1 276 ? 8.478 -12.035 20.177 1.00 90.81 276 ALA A N 1
ATOM 2167 C CA . ALA A 1 276 ? 8.550 -12.042 21.637 1.00 90.81 276 ALA A CA 1
ATOM 2168 C C . ALA A 1 276 ? 7.560 -13.034 22.269 1.00 90.81 276 ALA A C 1
ATOM 2170 O O . ALA A 1 276 ? 7.881 -13.644 23.283 1.00 90.81 276 ALA A O 1
ATOM 2171 N N . LEU A 1 277 ? 6.396 -13.258 21.647 1.00 90.50 277 LEU A N 1
ATOM 2172 C CA . LEU A 1 277 ? 5.435 -14.280 22.072 1.00 90.50 277 LEU A CA 1
ATOM 2173 C C . LEU A 1 277 ? 6.045 -15.687 22.111 1.00 90.50 277 LEU A C 1
ATOM 2175 O O . LEU A 1 277 ? 5.662 -16.478 22.969 1.00 90.50 277 LEU A O 1
ATOM 2179 N N . LYS A 1 278 ? 6.989 -15.989 21.213 1.00 86.81 278 LYS A N 1
ATOM 2180 C CA . LYS A 1 278 ? 7.702 -17.272 21.179 1.00 86.81 278 LYS A CA 1
ATOM 2181 C C . LYS A 1 278 ? 8.954 -17.264 22.057 1.00 86.81 278 LYS A C 1
ATOM 2183 O O . LYS A 1 278 ? 9.198 -18.229 22.774 1.00 86.81 278 LYS A O 1
ATOM 2188 N N . ASP A 1 279 ? 9.715 -16.172 22.009 1.00 90.94 279 ASP A N 1
ATOM 2189 C CA . ASP A 1 279 ? 11.112 -16.170 22.455 1.00 90.94 279 ASP A CA 1
ATOM 2190 C C . ASP A 1 279 ? 11.341 -15.470 23.810 1.00 90.94 279 ASP A C 1
ATOM 2192 O O . ASP A 1 279 ? 12.291 -15.802 24.517 1.00 90.94 279 ASP A O 1
ATOM 2196 N N . ASP A 1 280 ? 10.516 -14.481 24.184 1.00 91.38 280 ASP A N 1
ATOM 2197 C CA . ASP A 1 280 ? 10.745 -13.638 25.371 1.00 91.38 280 ASP A CA 1
ATOM 2198 C C . ASP A 1 280 ? 9.436 -13.071 25.968 1.00 91.38 280 ASP A C 1
ATOM 2200 O O . ASP A 1 280 ? 9.016 -11.945 25.654 1.00 91.38 280 ASP A O 1
ATOM 2204 N N . PRO A 1 281 ? 8.804 -13.808 26.902 1.00 90.94 281 PRO A N 1
ATOM 2205 C CA . PRO A 1 281 ? 7.565 -13.378 27.546 1.00 90.94 281 PRO A CA 1
ATOM 2206 C C . PRO A 1 281 ? 7.694 -12.075 28.349 1.00 90.94 281 PRO A C 1
ATOM 2208 O O . PRO A 1 281 ? 6.731 -11.317 28.449 1.00 90.94 281 PRO A O 1
ATOM 2211 N N . LYS A 1 282 ? 8.867 -11.771 28.926 1.00 90.44 282 LYS A N 1
ATOM 2212 C CA . LYS A 1 282 ? 9.048 -10.545 29.728 1.00 90.44 282 LYS A CA 1
ATOM 2213 C C . LYS A 1 282 ? 9.077 -9.310 28.836 1.00 90.44 282 LYS A C 1
ATOM 2215 O O . LYS A 1 282 ? 8.454 -8.293 29.162 1.00 90.44 282 LYS A O 1
ATOM 2220 N N . LYS A 1 283 ? 9.782 -9.402 27.708 1.00 90.12 283 LYS A N 1
ATOM 2221 C CA . LYS A 1 283 ? 9.796 -8.352 26.692 1.00 90.12 283 LYS A CA 1
ATOM 2222 C C . LYS A 1 283 ? 8.403 -8.146 26.101 1.00 90.12 283 LYS A C 1
ATOM 2224 O O . LYS A 1 283 ? 7.972 -6.997 26.013 1.00 90.12 283 LYS A O 1
ATOM 2229 N N . LEU A 1 284 ? 7.677 -9.229 25.804 1.00 92.81 284 LEU A N 1
ATOM 2230 C CA . LEU A 1 284 ? 6.295 -9.157 25.321 1.00 92.81 284 LEU A CA 1
ATOM 2231 C C . LEU A 1 284 ? 5.406 -8.331 26.260 1.00 92.81 284 LEU A C 1
ATOM 2233 O O . LEU A 1 284 ? 4.755 -7.388 25.816 1.00 92.81 284 LEU A O 1
ATOM 2237 N N . GLU A 1 285 ? 5.387 -8.653 27.556 1.00 94.50 285 GLU A N 1
ATOM 2238 C CA . GLU A 1 285 ? 4.541 -7.937 28.523 1.00 94.50 285 GLU A CA 1
ATOM 2239 C C . GLU A 1 285 ? 4.932 -6.459 28.666 1.00 94.50 285 GLU A C 1
ATOM 2241 O O . GLU A 1 285 ? 4.079 -5.595 28.870 1.00 94.50 285 GLU A O 1
ATOM 2246 N N . THR A 1 286 ? 6.221 -6.146 28.525 1.00 90.19 286 THR A N 1
ATOM 2247 C CA . THR A 1 286 ? 6.713 -4.762 28.562 1.00 90.19 286 THR A CA 1
ATOM 2248 C C . THR A 1 286 ? 6.234 -3.970 27.341 1.00 90.19 286 THR A C 1
ATOM 2250 O O . THR A 1 286 ? 5.732 -2.852 27.487 1.00 90.19 286 THR A O 1
ATOM 2253 N N . GLU A 1 287 ? 6.330 -4.553 26.142 1.00 89.69 287 GLU A N 1
ATOM 2254 C CA . GLU A 1 287 ? 5.846 -3.938 24.899 1.00 89.69 287 GLU A CA 1
ATOM 2255 C C . GLU A 1 287 ? 4.319 -3.775 24.904 1.00 89.69 287 GLU A C 1
ATOM 2257 O O . GLU A 1 287 ? 3.816 -2.704 24.564 1.00 89.69 287 GLU A O 1
ATOM 2262 N N . LEU A 1 288 ? 3.572 -4.786 25.361 1.00 93.69 288 LEU A N 1
ATOM 2263 C CA . LEU A 1 288 ? 2.111 -4.724 25.458 1.00 93.69 288 LEU A CA 1
ATOM 2264 C C . LEU A 1 288 ? 1.639 -3.617 26.409 1.00 93.69 288 LEU A C 1
ATOM 2266 O O . LEU A 1 288 ? 0.753 -2.847 26.037 1.00 93.69 288 LEU A O 1
ATOM 2270 N N . LYS A 1 289 ? 2.265 -3.468 27.585 1.00 91.94 289 LYS A N 1
ATOM 2271 C CA . LYS A 1 289 ? 1.964 -2.363 28.517 1.00 91.94 289 LYS A CA 1
ATOM 2272 C C . LYS A 1 289 ? 2.256 -0.994 27.907 1.00 91.94 289 LYS A C 1
ATOM 2274 O O . LYS A 1 289 ? 1.474 -0.059 28.079 1.00 91.94 289 LYS A O 1
ATOM 2279 N N . SER A 1 290 ? 3.364 -0.875 27.174 1.00 88.19 290 SER A N 1
ATOM 2280 C CA . SER A 1 290 ? 3.710 0.350 26.446 1.00 88.19 290 SER A CA 1
ATOM 2281 C C . SER A 1 290 ? 2.646 0.695 25.397 1.00 88.19 290 SER A C 1
ATOM 2283 O O . SER A 1 290 ? 2.171 1.830 25.338 1.00 88.19 290 SER A O 1
ATOM 2285 N N . ILE A 1 291 ? 2.194 -0.292 24.619 1.00 87.94 291 ILE A N 1
ATOM 2286 C CA . ILE A 1 291 ? 1.131 -0.121 23.620 1.00 87.94 291 ILE A CA 1
ATOM 2287 C C . ILE A 1 291 ? -0.190 0.271 24.287 1.00 87.94 291 ILE A C 1
ATOM 2289 O O . ILE A 1 291 ? -0.875 1.180 23.815 1.00 87.94 291 ILE A O 1
ATOM 2293 N N . GLU A 1 292 ? -0.565 -0.384 25.383 1.00 91.94 292 GLU A N 1
ATOM 2294 C CA . GLU A 1 292 ? -1.788 -0.067 26.116 1.00 91.94 292 GLU A CA 1
ATOM 2295 C C . GLU A 1 292 ? -1.801 1.396 26.583 1.00 91.94 292 GLU A C 1
ATOM 2297 O O . GLU A 1 292 ? -2.778 2.105 26.316 1.00 91.94 292 GLU A O 1
ATOM 2302 N N . ALA A 1 293 ? -0.705 1.854 27.193 1.00 84.00 293 ALA A N 1
ATOM 2303 C CA . ALA A 1 293 ? -0.603 3.177 27.800 1.00 84.00 293 ALA A CA 1
ATOM 2304 C C . ALA A 1 293 ? -0.347 4.313 26.795 1.00 84.00 293 ALA A C 1
ATOM 2306 O O . ALA A 1 293 ? -0.912 5.397 26.936 1.00 84.00 293 ALA A O 1
ATOM 2307 N N . LEU A 1 294 ? 0.514 4.094 25.795 1.00 74.88 294 LEU A N 1
ATOM 2308 C CA . LEU A 1 294 ? 1.079 5.174 24.973 1.00 74.88 294 LEU A CA 1
ATOM 2309 C C . LEU A 1 294 ? 0.486 5.252 23.563 1.00 74.88 294 LEU A C 1
ATOM 2311 O O . LEU A 1 294 ? 0.572 6.300 22.919 1.00 74.88 294 LEU A O 1
ATOM 2315 N N . TRP A 1 295 ? -0.098 4.169 23.039 1.00 79.69 295 TRP A N 1
ATOM 2316 C CA . TRP A 1 295 ? -0.579 4.167 21.658 1.00 79.69 295 TRP A CA 1
ATOM 2317 C C . TRP A 1 295 ? -1.992 4.724 21.527 1.00 79.69 295 TRP A C 1
ATOM 2319 O O . TRP A 1 295 ? -2.916 4.367 22.262 1.00 79.69 295 TRP A O 1
ATOM 2329 N N . SER A 1 296 ? -2.184 5.544 20.492 1.00 78.06 296 SER A N 1
ATOM 2330 C CA . SER A 1 296 ? -3.507 6.025 20.111 1.00 78.06 296 SER A CA 1
ATOM 2331 C C . SER A 1 296 ? -4.413 4.877 19.661 1.00 78.06 296 SER A C 1
ATOM 2333 O O . SER A 1 296 ? -3.962 3.848 19.149 1.00 78.06 296 SER A O 1
ATOM 2335 N N . LEU A 1 297 ? -5.724 5.092 19.776 1.00 73.38 297 LEU A N 1
ATOM 2336 C CA . LEU A 1 297 ? -6.736 4.124 19.355 1.00 73.38 297 LEU A CA 1
ATOM 2337 C C . LEU A 1 297 ? -6.570 3.707 17.879 1.00 73.38 297 LEU A C 1
ATOM 2339 O O . LEU A 1 297 ? -6.689 2.532 17.540 1.00 73.38 297 LEU A O 1
ATOM 2343 N N . GLN A 1 298 ? -6.215 4.653 17.004 1.00 73.81 298 GLN A N 1
ATOM 2344 C CA . GLN A 1 298 ? -5.968 4.376 15.587 1.00 73.81 298 GLN A CA 1
ATOM 2345 C C . GLN A 1 298 ? -4.739 3.484 15.372 1.00 73.81 298 GLN A C 1
ATOM 2347 O O . GLN A 1 298 ? -4.809 2.548 14.576 1.00 73.81 298 GLN A O 1
ATOM 2352 N N . LYS A 1 299 ? -3.635 3.717 16.098 1.00 79.31 299 LYS A N 1
ATOM 2353 C CA . LYS A 1 299 ? -2.453 2.844 16.019 1.00 79.31 299 LYS A CA 1
ATOM 2354 C C . LYS A 1 299 ? -2.776 1.423 16.481 1.00 79.31 299 LYS A C 1
ATOM 2356 O O . LYS A 1 299 ? -2.361 0.474 15.822 1.00 79.31 299 LYS A O 1
ATOM 2361 N N . LYS A 1 300 ? -3.588 1.269 17.533 1.00 85.88 300 LYS A N 1
ATOM 2362 C CA . LYS A 1 300 ? -4.078 -0.041 18.005 1.00 85.88 300 LYS A CA 1
ATOM 2363 C C . LYS A 1 300 ? -4.946 -0.751 16.952 1.00 85.88 300 LYS A C 1
ATOM 2365 O O . LYS A 1 300 ? -4.796 -1.950 16.748 1.00 85.88 300 LYS A O 1
ATOM 2370 N N . PHE A 1 301 ? -5.795 -0.031 16.212 1.00 82.31 301 PHE A N 1
ATOM 2371 C CA . PHE A 1 301 ? -6.579 -0.618 15.109 1.00 82.31 301 PHE A CA 1
ATOM 2372 C C . PHE A 1 301 ? -5.711 -1.105 13.947 1.00 82.31 301 PHE A C 1
ATOM 2374 O O . PHE A 1 301 ? -5.954 -2.174 13.381 1.00 82.31 301 PHE A O 1
ATOM 2381 N N . ILE A 1 302 ? -4.694 -0.320 13.592 1.00 81.19 302 ILE A N 1
ATOM 2382 C CA . ILE A 1 302 ? -3.729 -0.710 12.566 1.00 81.19 302 ILE A CA 1
ATOM 2383 C C . ILE A 1 302 ? -2.959 -1.948 13.047 1.00 81.19 302 ILE A C 1
ATOM 2385 O O . ILE A 1 302 ? -2.823 -2.897 12.280 1.00 81.19 302 ILE A O 1
ATOM 2389 N N . LEU A 1 303 ? -2.546 -1.981 14.320 1.00 86.94 303 LEU A N 1
ATOM 2390 C CA . LEU A 1 303 ? -1.839 -3.112 14.925 1.00 86.94 303 LEU A CA 1
ATOM 2391 C C . LEU A 1 303 ? -2.653 -4.398 14.837 1.00 86.94 303 LEU A C 1
ATOM 2393 O O . LEU A 1 303 ? -2.134 -5.399 14.358 1.00 86.94 303 LEU A O 1
ATOM 2397 N N . LEU A 1 304 ? -3.939 -4.352 15.197 1.00 90.19 304 LEU A N 1
ATOM 2398 C CA . LEU A 1 304 ? -4.842 -5.497 15.058 1.00 90.19 304 LEU A CA 1
ATOM 2399 C C . LEU A 1 304 ? -4.864 -6.045 13.628 1.00 90.19 304 LEU A C 1
ATOM 2401 O O . LEU A 1 304 ? -4.824 -7.254 13.440 1.00 90.19 304 LEU A O 1
ATOM 2405 N N . SER A 1 305 ? -4.867 -5.173 12.617 1.00 88.06 305 SER A N 1
ATOM 2406 C CA . SER A 1 305 ? -4.860 -5.608 11.212 1.00 88.06 305 SER A CA 1
ATOM 2407 C C . SER A 1 305 ? -3.554 -6.324 10.835 1.00 88.06 305 SER A C 1
ATOM 2409 O O . SER A 1 305 ? -3.580 -7.294 10.082 1.00 88.06 305 SER A O 1
ATOM 2411 N N . TYR A 1 306 ? -2.407 -5.883 11.366 1.00 87.88 306 TYR A N 1
ATOM 2412 C CA . TYR A 1 306 ? -1.126 -6.575 11.161 1.00 87.88 306 TYR A CA 1
ATOM 2413 C C . TYR A 1 306 ? -1.034 -7.888 11.944 1.00 87.88 306 TYR A C 1
ATOM 2415 O O . TYR A 1 306 ? -0.553 -8.874 11.402 1.00 87.88 306 TYR A O 1
ATOM 2423 N N . LEU A 1 307 ? -1.537 -7.939 13.177 1.00 92.12 307 LEU A N 1
ATOM 2424 C CA . LEU A 1 307 ? -1.543 -9.169 13.974 1.00 92.12 307 LEU A CA 1
ATOM 2425 C C . LEU A 1 307 ? -2.450 -10.249 13.365 1.00 92.12 307 LEU A C 1
ATOM 2427 O O . LEU A 1 307 ? -2.072 -11.418 13.355 1.00 92.12 307 LEU A O 1
ATOM 2431 N N . VAL A 1 308 ? -3.597 -9.859 12.790 1.00 91.81 308 VAL A N 1
ATOM 2432 C CA . VAL A 1 308 ? -4.443 -10.757 11.982 1.00 91.81 308 VAL A CA 1
ATOM 2433 C C . VAL A 1 308 ? -3.669 -11.294 10.782 1.00 91.81 308 VAL A C 1
ATOM 2435 O O . VAL A 1 308 ? -3.686 -12.495 10.543 1.00 91.81 308 VAL A O 1
ATOM 2438 N N . ASN A 1 309 ? -2.961 -10.421 10.062 1.00 88.31 309 ASN A N 1
ATOM 2439 C CA . ASN A 1 309 ? -2.113 -10.803 8.930 1.00 88.31 309 ASN A CA 1
ATOM 2440 C C . ASN A 1 309 ? -1.045 -11.839 9.291 1.00 88.31 309 ASN A C 1
ATOM 2442 O O . ASN A 1 309 ? -0.743 -12.712 8.489 1.00 88.31 309 ASN A O 1
ATOM 2446 N N . LEU A 1 310 ? -0.490 -11.740 10.498 1.00 88.75 310 LEU A N 1
ATOM 2447 C CA . LEU A 1 310 ? 0.507 -12.673 11.021 1.00 88.75 310 LEU A CA 1
ATOM 2448 C C . LEU A 1 310 ? -0.123 -13.944 11.625 1.00 88.75 310 LEU A C 1
ATOM 2450 O O . LEU A 1 310 ? 0.591 -14.753 12.212 1.00 88.75 310 LEU A O 1
ATOM 2454 N N . GLY A 1 311 ? -1.449 -14.111 11.545 1.00 89.69 311 GLY A N 1
ATOM 2455 C CA . GLY A 1 311 ? -2.165 -15.258 12.110 1.00 89.69 311 GLY A CA 1
ATOM 2456 C C . GLY A 1 311 ? -2.127 -15.332 13.643 1.00 89.69 311 GLY A C 1
ATOM 2457 O O . GLY A 1 311 ? -2.395 -16.381 14.226 1.00 89.69 311 GLY A O 1
ATOM 2458 N N . SER A 1 312 ? -1.784 -14.245 14.344 1.00 91.75 312 SER A N 1
ATOM 2459 C CA . SER A 1 312 ? -1.608 -14.281 15.801 1.00 91.75 312 SER A CA 1
ATOM 2460 C C . SER A 1 312 ? -2.915 -13.998 16.542 1.00 91.75 312 SER A C 1
ATOM 2462 O O . SER A 1 312 ? -3.178 -12.876 16.982 1.00 91.75 312 SER A O 1
ATOM 2464 N N . LYS A 1 313 ? -3.746 -15.035 16.702 1.00 91.19 313 LYS A N 1
ATOM 2465 C CA . LYS A 1 313 ? -5.014 -14.955 17.450 1.00 91.19 313 LYS A CA 1
ATOM 2466 C C . LYS A 1 313 ? -4.813 -14.444 18.885 1.00 91.19 313 LYS A C 1
ATOM 2468 O O . LYS A 1 313 ? -5.545 -13.555 19.314 1.00 91.19 313 LYS A O 1
ATOM 2473 N N . ASP A 1 314 ? -3.792 -14.938 19.584 1.00 91.31 314 ASP A N 1
ATOM 2474 C CA . ASP A 1 314 ? -3.540 -14.597 20.991 1.00 91.31 314 ASP A CA 1
ATOM 2475 C C . ASP A 1 314 ? -3.209 -13.110 21.180 1.00 91.31 314 ASP A C 1
ATOM 2477 O O . ASP A 1 314 ? -3.723 -12.451 22.085 1.00 91.31 314 ASP A O 1
ATOM 2481 N N . LEU A 1 315 ? -2.378 -12.538 20.302 1.00 95.44 315 LEU A N 1
ATOM 2482 C CA . LEU A 1 315 ? -2.049 -11.113 20.372 1.00 95.44 315 LEU A CA 1
ATOM 2483 C C . LEU A 1 315 ? -3.231 -10.241 19.952 1.00 95.44 315 LEU A C 1
ATOM 2485 O O . LEU A 1 315 ? -3.433 -9.181 20.542 1.00 95.44 315 LEU A O 1
ATOM 2489 N N . VAL A 1 316 ? -4.037 -10.684 18.981 1.00 95.31 316 VAL A N 1
ATOM 2490 C CA . VAL A 1 316 ? -5.300 -10.011 18.638 1.00 95.31 316 VAL A CA 1
ATOM 2491 C C . VAL A 1 316 ? -6.213 -9.958 19.864 1.00 95.31 316 VAL A C 1
ATOM 2493 O O . VAL A 1 316 ? -6.715 -8.886 20.195 1.00 95.31 316 VAL A O 1
ATOM 2496 N N . GLU A 1 317 ? -6.376 -11.069 20.583 1.00 95.06 317 GLU A N 1
ATOM 2497 C CA . GLU A 1 317 ? -7.171 -11.133 21.815 1.00 95.06 317 GLU A CA 1
ATOM 2498 C C . GLU A 1 317 ? -6.678 -10.164 22.886 1.00 95.06 317 GLU A C 1
ATOM 2500 O O . GLU A 1 317 ? -7.479 -9.409 23.442 1.00 95.06 317 GLU A O 1
ATOM 2505 N N . ARG A 1 318 ? -5.366 -10.127 23.136 1.00 95.56 318 ARG A N 1
ATOM 2506 C CA . ARG A 1 318 ? -4.768 -9.212 24.118 1.00 95.56 318 ARG A CA 1
ATOM 2507 C C . ARG A 1 318 ? -4.954 -7.749 23.722 1.00 95.56 318 ARG A C 1
ATOM 2509 O O . ARG A 1 318 ? -5.413 -6.951 24.535 1.00 95.56 318 ARG A O 1
ATOM 2516 N N . VAL A 1 319 ? -4.680 -7.393 22.465 1.00 95.44 319 VAL A N 1
ATOM 2517 C CA . VAL A 1 319 ? -4.797 -6.002 21.991 1.00 95.44 319 VAL A CA 1
ATOM 2518 C C . VAL A 1 319 ? -6.254 -5.530 21.947 1.00 95.44 319 VAL A C 1
ATOM 2520 O O . VAL A 1 319 ? -6.518 -4.351 22.189 1.00 95.44 319 VAL A O 1
ATOM 2523 N N . LEU A 1 320 ? -7.220 -6.424 21.706 1.00 95.50 320 LEU A N 1
ATOM 2524 C CA . LEU A 1 320 ? -8.649 -6.104 21.807 1.00 95.50 320 LEU A CA 1
ATOM 2525 C C . LEU A 1 320 ? -9.044 -5.650 23.224 1.00 95.50 320 LEU A C 1
ATOM 2527 O O . LEU A 1 320 ? -9.910 -4.780 23.360 1.00 95.50 320 LEU A O 1
ATOM 2531 N N . GLN A 1 321 ? -8.402 -6.169 24.277 1.00 95.81 321 GLN A N 1
ATOM 2532 C CA . GLN A 1 321 ? -8.684 -5.739 25.654 1.00 95.81 321 GLN A CA 1
ATOM 2533 C C . GLN A 1 321 ? -8.292 -4.278 25.905 1.00 95.81 321 GLN A C 1
ATOM 2535 O O . GLN A 1 321 ? -8.967 -3.596 26.672 1.00 95.81 321 GLN A O 1
ATOM 2540 N N . PHE A 1 322 ? -7.301 -3.755 25.175 1.00 94.38 322 PHE A N 1
ATOM 2541 C CA . PHE A 1 322 ? -6.863 -2.355 25.273 1.00 94.38 322 PHE A CA 1
ATOM 2542 C C . PHE A 1 322 ? -7.838 -1.358 24.633 1.00 94.38 322 PHE A C 1
ATOM 2544 O O . PHE A 1 322 ? -7.583 -0.148 24.644 1.00 94.38 322 PHE A O 1
ATOM 2551 N N . LEU A 1 323 ? -8.908 -1.846 23.996 1.00 91.62 323 LEU A N 1
ATOM 2552 C CA . LEU A 1 323 ? -9.911 -1.021 23.333 1.00 91.62 323 LEU A CA 1
ATOM 2553 C C . LEU A 1 323 ? -11.120 -0.760 24.245 1.00 91.62 323 LEU A C 1
ATOM 2555 O O . LEU A 1 323 ? -11.486 -1.636 25.034 1.00 91.62 323 LEU A O 1
ATOM 2559 N N . PRO A 1 324 ? -11.809 0.388 24.083 1.00 90.50 324 PRO A N 1
ATOM 2560 C CA . PRO A 1 324 ? -13.122 0.622 24.684 1.00 90.50 324 PRO A CA 1
ATOM 2561 C C . PRO A 1 324 ? -14.139 -0.453 24.281 1.00 90.50 324 PRO A C 1
ATOM 2563 O O . PRO A 1 324 ? -14.054 -1.003 23.183 1.00 90.50 324 PRO A O 1
ATOM 2566 N N . GLU A 1 325 ? -15.131 -0.713 25.135 1.00 92.12 325 GLU A N 1
ATOM 2567 C CA . GLU A 1 325 ? -16.064 -1.841 24.989 1.00 92.12 325 GLU A CA 1
ATOM 2568 C C . GLU A 1 325 ? -16.776 -1.885 23.626 1.00 92.12 325 GLU A C 1
ATOM 2570 O O . GLU A 1 325 ? -16.807 -2.935 22.983 1.00 92.12 325 GLU A O 1
ATOM 2575 N N . GLU A 1 326 ? -17.285 -0.751 23.137 1.00 87.50 326 GLU A N 1
ATOM 2576 C CA . GLU A 1 326 ? -17.941 -0.687 21.824 1.00 87.50 326 GLU A CA 1
ATOM 2577 C C . GLU A 1 326 ? -16.993 -1.076 20.682 1.00 87.50 326 GLU A C 1
ATOM 2579 O O . GLU A 1 326 ? -17.345 -1.872 19.812 1.00 87.50 326 GLU A O 1
ATOM 2584 N N . GLN A 1 327 ? -15.765 -0.548 20.701 1.00 86.38 327 GLN A N 1
ATOM 2585 C CA . GLN A 1 327 ? -14.756 -0.811 19.671 1.00 86.38 327 GLN A CA 1
ATOM 2586 C C . GLN A 1 327 ? -14.226 -2.244 19.751 1.00 86.38 327 GLN A C 1
ATOM 2588 O O . GLN A 1 327 ? -13.911 -2.847 18.725 1.00 86.38 327 GLN A O 1
ATOM 2593 N N . ARG A 1 328 ? -14.160 -2.800 20.964 1.00 92.06 328 ARG A N 1
ATOM 2594 C CA . ARG A 1 328 ? -13.815 -4.199 21.213 1.00 92.06 328 ARG A CA 1
ATOM 2595 C C . ARG A 1 328 ? -14.858 -5.132 20.610 1.00 92.06 328 ARG A C 1
ATOM 2597 O O . ARG A 1 328 ? -14.480 -6.021 19.858 1.00 92.06 328 ARG A O 1
ATOM 2604 N N . LYS A 1 329 ? -16.153 -4.898 20.864 1.00 89.38 329 LYS A N 1
ATOM 2605 C CA . LYS A 1 329 ? -17.256 -5.697 20.292 1.00 89.38 329 LYS A CA 1
ATOM 2606 C C . LYS A 1 329 ? -17.265 -5.644 18.763 1.00 89.38 329 LYS A C 1
ATOM 2608 O O . LYS A 1 329 ? -17.360 -6.681 18.123 1.00 89.38 329 LYS A O 1
ATOM 2613 N N . GLN A 1 330 ? -17.073 -4.460 18.177 1.00 86.56 330 GLN A N 1
ATOM 2614 C CA . GLN A 1 330 ? -17.044 -4.277 16.717 1.00 86.56 330 GLN A CA 1
ATOM 2615 C C . GLN A 1 330 ? -15.880 -4.990 16.008 1.00 86.56 330 GLN A C 1
ATOM 2617 O O . GLN A 1 330 ? -15.951 -5.222 14.802 1.00 86.56 330 GLN A O 1
ATOM 2622 N N . ARG A 1 331 ? -14.787 -5.284 16.724 1.00 90.06 331 ARG A N 1
ATOM 2623 C CA . ARG A 1 331 ? -13.557 -5.880 16.169 1.00 90.06 331 ARG A CA 1
ATOM 2624 C C . ARG A 1 331 ? -13.272 -7.283 16.684 1.00 90.06 331 ARG A C 1
ATOM 2626 O O . ARG A 1 331 ? -12.312 -7.901 16.236 1.00 90.06 331 ARG A O 1
ATOM 2633 N N . GLU A 1 332 ? -14.105 -7.793 17.582 1.00 92.50 332 GLU A N 1
ATOM 2634 C CA . GLU A 1 332 ? -14.042 -9.160 18.092 1.00 92.50 332 GLU A CA 1
ATOM 2635 C C . GLU A 1 332 ? -13.917 -10.204 16.965 1.00 92.50 332 GLU A C 1
ATOM 2637 O O . GLU A 1 332 ? -13.031 -11.062 17.077 1.00 92.50 332 GLU A O 1
ATOM 2642 N N . PRO A 1 333 ? -14.637 -10.077 15.825 1.00 93.75 333 PRO A N 1
ATOM 2643 C CA . PRO A 1 333 ? -14.565 -11.085 14.773 1.00 93.75 333 PRO A CA 1
ATOM 2644 C C . PRO A 1 333 ? -13.215 -11.156 14.044 1.00 93.75 333 PRO A C 1
ATOM 2646 O O . PRO A 1 333 ? -12.954 -12.112 13.313 1.00 93.75 333 PRO A O 1
ATOM 2649 N N . MET A 1 334 ? -12.308 -10.193 14.266 1.00 92.81 334 MET A N 1
ATOM 2650 C CA . MET A 1 334 ? -10.930 -10.259 13.763 1.00 92.81 334 MET A CA 1
ATOM 2651 C C . MET A 1 334 ? -10.174 -11.481 14.309 1.00 92.81 334 MET A C 1
ATOM 2653 O O . MET A 1 334 ? -9.242 -11.955 13.662 1.00 92.81 334 MET A O 1
ATOM 2657 N N . LYS A 1 335 ? -10.600 -12.047 15.447 1.00 93.06 335 LYS A N 1
ATOM 2658 C CA . LYS A 1 335 ? -10.056 -13.307 15.977 1.00 93.06 335 LYS A CA 1
ATOM 2659 C C . LYS A 1 335 ? -10.314 -14.487 15.045 1.00 93.06 335 LYS A C 1
ATOM 2661 O O . LYS A 1 335 ? -9.408 -15.287 14.832 1.00 93.06 335 LYS A O 1
ATOM 2666 N N . SER A 1 336 ? -11.512 -14.567 14.460 1.00 93.38 336 SER A N 1
ATOM 2667 C CA . SER A 1 336 ? -11.849 -15.593 13.466 1.00 93.38 336 SER A CA 1
ATOM 2668 C C . SER A 1 336 ? -10.961 -15.463 12.231 1.00 93.38 336 SER A C 1
ATOM 2670 O O . SER A 1 336 ? -10.461 -16.466 11.736 1.00 93.38 336 SER A O 1
ATOM 2672 N N . LEU A 1 337 ? -10.689 -14.230 11.779 1.00 93.62 337 LEU A N 1
ATOM 2673 C CA . LEU A 1 337 ? -9.780 -13.985 10.653 1.00 93.62 337 LEU A CA 1
ATOM 2674 C C . LEU A 1 337 ? -8.350 -14.447 10.957 1.00 93.62 337 LEU A C 1
ATOM 2676 O O . LEU A 1 337 ? -7.754 -15.161 10.155 1.00 93.62 337 LEU A O 1
ATOM 2680 N N . ALA A 1 338 ? -7.814 -14.066 12.123 1.00 92.31 338 ALA A N 1
ATOM 2681 C CA . ALA A 1 338 ? -6.472 -14.464 12.546 1.00 92.31 338 ALA A CA 1
ATOM 2682 C C . ALA A 1 338 ? -6.351 -15.987 12.653 1.00 92.31 338 ALA A C 1
ATOM 2684 O O . ALA A 1 338 ? -5.348 -16.554 12.237 1.00 92.31 338 ALA A O 1
ATOM 2685 N N . HIS A 1 339 ? -7.386 -16.646 13.175 1.00 91.25 339 HIS A N 1
ATOM 2686 C CA . HIS A 1 339 ? -7.423 -18.094 13.321 1.00 91.25 339 HIS A CA 1
ATOM 2687 C C . HIS A 1 339 ? -7.450 -18.830 11.971 1.00 91.25 339 HIS A C 1
ATOM 2689 O O . HIS A 1 339 ? -6.685 -19.773 11.789 1.00 91.25 339 HIS A O 1
ATOM 2695 N N . ILE A 1 340 ? -8.257 -18.364 11.008 1.00 92.06 340 ILE A N 1
ATOM 2696 C CA . ILE A 1 340 ? -8.288 -18.920 9.643 1.00 92.06 340 ILE A CA 1
ATOM 2697 C C . ILE A 1 340 ? -6.910 -18.792 8.981 1.00 92.06 340 ILE A C 1
ATOM 2699 O O . ILE A 1 340 ? -6.394 -19.767 8.441 1.00 92.06 340 ILE A O 1
ATOM 2703 N N . ILE A 1 341 ? -6.285 -17.612 9.072 1.00 90.62 341 ILE A N 1
ATOM 2704 C CA . ILE A 1 341 ? -4.940 -17.386 8.526 1.00 90.62 341 ILE A CA 1
ATOM 2705 C C . ILE A 1 341 ? -3.920 -18.306 9.208 1.00 90.62 341 ILE A C 1
ATOM 2707 O O . ILE A 1 341 ? -3.144 -18.960 8.518 1.00 90.62 341 ILE A O 1
ATOM 2711 N N . LYS A 1 342 ? -3.947 -18.409 10.544 1.00 89.19 342 LYS A N 1
ATOM 2712 C CA . LYS A 1 342 ? -3.040 -19.272 11.317 1.00 89.19 342 LYS A CA 1
ATOM 2713 C C . LYS A 1 342 ? -3.089 -20.722 10.839 1.00 89.19 342 LYS A C 1
ATOM 2715 O O . LYS A 1 342 ? -2.044 -21.293 10.554 1.00 89.19 342 LYS A O 1
ATOM 2720 N N . SER A 1 343 ? -4.291 -21.275 10.674 1.00 86.88 343 SER A N 1
ATOM 2721 C CA . SER A 1 343 ? -4.479 -22.665 10.244 1.00 86.88 343 SER A CA 1
ATOM 2722 C C . SER A 1 343 ? -3.913 -22.945 8.849 1.00 86.88 343 SER A C 1
ATOM 2724 O O . SER A 1 343 ? -3.556 -24.084 8.560 1.00 86.88 343 SER A O 1
ATOM 2726 N N . SER A 1 344 ? -3.831 -21.936 7.976 1.00 83.00 344 SER A N 1
ATOM 2727 C CA . SER A 1 344 ? -3.197 -22.068 6.659 1.00 83.00 344 SER A CA 1
ATOM 2728 C C . SER A 1 344 ? -1.669 -21.982 6.714 1.00 83.00 344 SER A C 1
ATOM 2730 O O . SER A 1 344 ? -1.021 -22.376 5.745 1.00 83.00 344 SER A O 1
ATOM 2732 N N . LEU A 1 345 ? -1.104 -21.420 7.785 1.00 77.75 345 LEU A N 1
ATOM 2733 C CA . LEU A 1 345 ? 0.338 -21.230 7.972 1.00 77.75 345 LEU A CA 1
ATOM 2734 C C . LEU A 1 345 ? 0.988 -22.362 8.793 1.00 77.75 345 LEU A C 1
ATOM 2736 O O . LEU A 1 345 ? 2.212 -22.465 8.810 1.00 77.75 345 LEU A O 1
ATOM 2740 N N . GLU A 1 346 ? 0.196 -23.186 9.484 1.00 73.56 346 GLU A N 1
ATOM 2741 C CA . GLU A 1 346 ? 0.655 -24.343 10.268 1.00 73.56 346 GLU A CA 1
ATOM 2742 C C . GLU A 1 346 ? 0.997 -25.557 9.370 1.00 73.56 346 GLU A C 1
ATOM 2744 O O . GLU A 1 346 ? 0.378 -25.784 8.327 1.00 73.56 346 GLU A O 1
ATOM 2749 N N . ASN A 1 347 ? 2.004 -26.346 9.773 1.00 56.38 347 ASN A N 1
ATOM 2750 C CA . ASN A 1 347 ? 2.474 -27.528 9.035 1.00 56.38 347 ASN A CA 1
ATOM 2751 C C . ASN A 1 347 ? 1.449 -28.684 9.066 1.00 56.38 347 ASN A C 1
ATOM 2753 O O . ASN A 1 347 ? 0.613 -28.770 9.965 1.00 56.38 347 ASN A O 1
ATOM 2757 N N . ASP A 1 348 ? 1.558 -29.622 8.114 1.00 52.03 348 ASP A N 1
ATOM 2758 C CA . ASP A 1 348 ? 0.604 -30.729 7.894 1.00 52.03 348 ASP A CA 1
ATOM 2759 C C . ASP A 1 348 ? 0.312 -31.615 9.123 1.00 52.03 348 ASP A C 1
ATOM 2761 O O . ASP A 1 348 ? -0.743 -32.242 9.187 1.00 52.03 348 ASP A O 1
ATOM 2765 N N . THR A 1 349 ? 1.193 -31.643 10.125 1.00 49.72 349 THR A N 1
ATOM 2766 C CA . THR A 1 349 ? 1.060 -32.471 11.336 1.00 49.72 349 THR A CA 1
ATOM 2767 C C . THR A 1 349 ? 0.018 -31.980 12.354 1.00 49.72 349 THR A C 1
ATOM 2769 O O . THR A 1 349 ? -0.337 -32.746 13.243 1.00 49.72 349 THR A O 1
ATOM 2772 N N . GLU A 1 350 ? -0.497 -30.746 12.246 1.00 52.50 350 GLU A N 1
ATOM 2773 C CA . GLU A 1 350 ? -1.465 -30.151 13.202 1.00 52.50 350 GLU A CA 1
ATOM 2774 C C . GLU A 1 350 ? -2.891 -29.962 12.620 1.00 52.50 350 GLU A C 1
ATOM 2776 O O . GLU A 1 350 ? -3.786 -29.435 13.288 1.00 52.50 350 GLU A O 1
ATOM 2781 N N . LYS A 1 351 ? -3.140 -30.415 11.379 1.00 53.66 351 LYS A N 1
ATOM 2782 C CA . LYS A 1 351 ? -4.345 -30.067 10.593 1.00 53.66 351 LYS A CA 1
ATOM 2783 C C . LYS A 1 351 ? -5.660 -30.741 11.020 1.00 53.66 351 LYS A C 1
ATOM 2785 O O . LYS A 1 351 ? -6.731 -30.200 10.748 1.00 53.66 351 LYS A O 1
ATOM 2790 N N . GLU A 1 352 ? -5.626 -31.888 11.699 1.00 47.62 352 GLU A N 1
ATOM 2791 C CA . GLU A 1 352 ? -6.862 -32.627 12.029 1.00 47.62 352 GLU A CA 1
ATOM 2792 C C . GLU A 1 352 ? -7.659 -32.001 13.189 1.00 47.62 352 GLU A C 1
ATOM 2794 O O . GLU A 1 352 ? -8.889 -31.979 13.137 1.00 47.62 352 GLU A O 1
ATOM 2799 N N . SER A 1 353 ? -6.998 -31.407 14.195 1.00 49.28 353 SER A N 1
ATOM 2800 C CA . SER A 1 353 ? -7.692 -30.701 15.291 1.00 49.28 353 SER A CA 1
ATOM 2801 C C . SER A 1 353 ? -8.123 -29.270 14.942 1.00 49.28 353 SER A C 1
ATOM 2803 O O . SER A 1 353 ? -9.015 -28.718 15.588 1.00 49.28 353 SER A O 1
ATOM 2805 N N . SER A 1 354 ? -7.510 -28.652 13.926 1.00 58.59 354 SER A N 1
ATOM 2806 C CA . SER A 1 354 ? -7.787 -27.267 13.523 1.00 58.59 354 SER A CA 1
ATOM 2807 C C . SER A 1 354 ? -8.972 -27.142 12.557 1.00 58.59 354 SER A C 1
ATOM 2809 O O . SER A 1 354 ? -9.670 -26.128 12.601 1.00 58.59 354 SER A O 1
ATOM 2811 N N . SER A 1 355 ? -9.284 -28.175 11.762 1.00 60.16 355 SER A N 1
ATOM 2812 C CA . SER A 1 355 ? -10.349 -28.113 10.741 1.00 60.16 355 SER A CA 1
ATOM 2813 C C . SER A 1 355 ? -11.748 -27.824 11.320 1.00 60.16 355 SER A C 1
ATOM 2815 O O . SER A 1 355 ? -12.470 -26.967 10.806 1.00 60.16 355 SER A O 1
ATOM 2817 N N . GLU A 1 356 ? -12.113 -28.446 12.449 1.00 60.38 356 GLU A N 1
ATOM 2818 C CA . GLU A 1 356 ? -13.425 -28.239 13.092 1.00 60.38 356 GLU A CA 1
ATOM 2819 C C . GLU A 1 356 ? -13.543 -26.820 13.689 1.00 60.38 356 GLU A C 1
ATOM 2821 O O . GLU A 1 356 ? -14.578 -26.156 13.609 1.00 60.38 356 GLU A O 1
ATOM 2826 N N . SER A 1 357 ? -12.431 -26.300 14.215 1.00 76.19 357 SER A N 1
ATOM 2827 C CA . SER A 1 357 ? -12.328 -24.948 14.773 1.00 76.19 357 SER A CA 1
ATOM 2828 C C . SER A 1 357 ? -12.345 -23.860 13.679 1.00 76.19 357 SER A C 1
ATOM 2830 O O . SER A 1 357 ? -12.874 -22.756 13.876 1.00 76.19 357 SER A O 1
ATOM 2832 N N . VAL A 1 358 ? -11.797 -24.156 12.494 1.00 86.81 358 VAL A N 1
ATOM 2833 C CA . VAL A 1 358 ? -11.835 -23.270 11.318 1.00 86.81 358 VAL A CA 1
ATOM 2834 C C . VAL A 1 358 ? -13.255 -23.162 10.768 1.00 86.81 358 VAL A C 1
ATOM 2836 O O . VAL A 1 358 ? -13.720 -22.041 10.555 1.00 86.81 358 VAL A O 1
ATOM 2839 N N . LYS A 1 359 ? -13.990 -24.276 10.650 1.00 88.50 359 LYS A N 1
ATOM 2840 C CA . LYS A 1 359 ? -15.417 -24.262 10.270 1.00 88.50 359 LYS A CA 1
ATOM 2841 C C . LYS A 1 359 ? -16.242 -23.363 11.185 1.00 88.50 359 LYS A C 1
ATOM 2843 O O . LYS A 1 359 ? -16.992 -22.518 10.702 1.00 88.50 359 LYS A O 1
ATOM 2848 N N . GLN A 1 360 ? -16.043 -23.463 12.501 1.00 90.62 360 GLN A N 1
ATOM 2849 C CA . GLN A 1 360 ? -16.727 -22.585 13.454 1.00 90.62 360 GLN A CA 1
ATOM 2850 C C . GLN A 1 360 ? -16.364 -21.106 13.243 1.00 90.62 360 GLN A C 1
ATOM 2852 O O . GLN A 1 360 ? -17.223 -20.230 13.334 1.00 90.62 360 GLN A O 1
ATOM 2857 N N . SER A 1 361 ? -15.100 -20.812 12.929 1.00 92.62 361 SER A N 1
ATOM 2858 C CA . SER A 1 361 ? -14.640 -19.445 12.647 1.00 92.62 361 SER A CA 1
ATOM 2859 C C . SER A 1 361 ? -15.294 -18.872 11.387 1.00 92.62 361 SER A C 1
ATOM 2861 O O . SER A 1 361 ? -15.698 -17.709 11.386 1.00 92.62 361 SER A O 1
ATOM 2863 N N . ILE A 1 362 ? -15.456 -19.693 10.349 1.00 94.25 362 ILE A N 1
ATOM 2864 C CA . ILE A 1 362 ? -16.161 -19.338 9.112 1.00 94.25 362 ILE A CA 1
ATOM 2865 C C . ILE A 1 362 ? -17.650 -19.110 9.393 1.00 94.25 362 ILE A C 1
ATOM 2867 O O . ILE A 1 362 ? -18.181 -18.060 9.027 1.00 94.25 362 ILE A O 1
ATOM 2871 N N . GLN A 1 363 ? -18.300 -20.015 10.129 1.00 93.75 363 GLN A N 1
ATOM 2872 C CA . GLN A 1 363 ? -19.708 -19.879 10.512 1.00 93.75 363 GLN A CA 1
ATOM 2873 C C . GLN A 1 363 ? -19.958 -18.590 11.310 1.00 93.75 363 GLN A C 1
ATOM 2875 O O . GLN A 1 363 ? -20.931 -17.873 11.062 1.00 93.75 363 GLN A O 1
ATOM 2880 N N . ASN A 1 364 ? -19.055 -18.252 12.235 1.00 92.25 364 ASN A N 1
ATOM 2881 C CA . ASN A 1 364 ? -19.129 -17.008 13.000 1.00 92.25 364 ASN A CA 1
ATOM 2882 C C . ASN A 1 364 ? -19.117 -15.783 12.076 1.00 92.25 364 ASN A C 1
ATOM 2884 O O . ASN A 1 364 ? -19.901 -14.862 12.287 1.00 92.25 364 ASN A O 1
ATOM 2888 N N . LEU A 1 365 ? -18.274 -15.781 11.036 1.00 93.81 365 LEU A N 1
ATOM 2889 C CA . LEU A 1 365 ? -18.217 -14.695 10.053 1.00 93.81 365 LEU A CA 1
ATOM 2890 C C . LEU A 1 365 ? -19.478 -14.647 9.180 1.00 93.81 365 LEU A C 1
ATOM 2892 O O . LEU A 1 365 ? -19.995 -13.563 8.918 1.00 93.81 365 LEU A O 1
ATOM 2896 N N . GLN A 1 366 ? -20.018 -15.794 8.764 1.00 93.75 366 GLN A N 1
ATOM 2897 C CA . GLN A 1 366 ? -21.248 -15.850 7.965 1.00 93.75 366 GLN A CA 1
ATOM 2898 C C . GLN A 1 366 ? -22.467 -15.280 8.702 1.00 93.75 366 GLN A C 1
ATOM 2900 O O . GLN A 1 366 ? -23.347 -14.699 8.055 1.00 93.75 366 GLN A O 1
ATOM 2905 N N . ASN A 1 367 ? -22.504 -15.425 10.029 1.00 93.06 367 ASN A N 1
ATOM 2906 C CA . ASN A 1 367 ? -23.590 -14.955 10.890 1.00 93.06 367 ASN A CA 1
ATOM 2907 C C . ASN A 1 367 ? -23.546 -13.441 11.168 1.00 93.06 367 ASN A C 1
ATOM 2909 O O . ASN A 1 367 ? -24.508 -12.893 11.708 1.00 93.06 367 ASN A O 1
ATOM 2913 N N . LEU A 1 368 ? -22.459 -12.751 10.810 1.00 91.75 368 LEU A N 1
ATOM 2914 C CA . LEU A 1 368 ? -22.335 -11.309 11.016 1.00 91.75 368 LEU A CA 1
ATOM 2915 C C . LEU A 1 368 ? -23.262 -10.508 10.096 1.00 91.75 368 LEU A C 1
ATOM 2917 O O . LEU A 1 368 ? -23.529 -10.874 8.946 1.00 91.75 368 LEU A O 1
ATOM 2921 N N . SER A 1 369 ? -23.700 -9.346 10.589 1.00 89.88 369 SER A N 1
ATOM 2922 C CA . SER A 1 369 ? -24.408 -8.378 9.757 1.00 89.88 369 SER A CA 1
ATOM 2923 C C . SER A 1 369 ? -23.471 -7.805 8.680 1.00 89.88 369 SER A C 1
ATOM 2925 O O . SER A 1 369 ? -22.256 -7.733 8.893 1.00 89.88 369 SER A O 1
ATOM 2927 N N . PRO A 1 370 ? -23.993 -7.313 7.538 1.00 85.62 370 PRO A N 1
ATOM 2928 C CA . PRO A 1 370 ? -23.160 -6.662 6.525 1.00 85.62 370 PRO A CA 1
ATOM 2929 C C . PRO A 1 370 ? -22.300 -5.519 7.089 1.00 85.62 370 PRO A C 1
ATOM 2931 O O . PRO A 1 370 ? -21.156 -5.340 6.677 1.00 85.62 370 PRO A O 1
ATOM 2934 N N . LYS A 1 371 ? -22.829 -4.755 8.056 1.00 83.94 371 LYS A N 1
ATOM 2935 C CA . LYS A 1 371 ? -22.124 -3.627 8.681 1.00 83.94 371 LYS A CA 1
ATOM 2936 C C . LYS A 1 371 ? -20.943 -4.093 9.539 1.00 83.94 371 LYS A C 1
ATOM 2938 O O . LYS A 1 371 ? -19.890 -3.458 9.501 1.00 83.94 371 LYS A O 1
ATOM 2943 N N . ASP A 1 372 ? -21.099 -5.203 10.255 1.00 86.56 372 ASP A N 1
ATOM 2944 C CA . ASP A 1 372 ? -20.040 -5.774 11.097 1.00 86.56 372 ASP A CA 1
ATOM 2945 C C . ASP A 1 372 ? -18.984 -6.504 10.257 1.00 86.56 372 ASP A C 1
ATOM 2947 O O . ASP A 1 372 ? -17.784 -6.433 10.536 1.00 86.56 372 ASP A O 1
ATOM 2951 N N . LEU A 1 373 ? -19.403 -7.141 9.159 1.00 87.56 373 LEU A N 1
ATOM 2952 C CA . LEU A 1 373 ? -18.478 -7.638 8.140 1.00 87.56 373 LEU A CA 1
ATOM 2953 C C . LEU A 1 373 ? -17.652 -6.492 7.560 1.00 87.56 373 LEU A C 1
ATOM 2955 O O . LEU A 1 373 ? -16.435 -6.613 7.451 1.00 87.56 373 LEU A O 1
ATOM 2959 N N . TYR A 1 374 ? -18.281 -5.357 7.247 1.00 80.94 374 TYR A N 1
ATOM 2960 C CA . TYR A 1 374 ? -17.589 -4.187 6.707 1.00 80.94 374 TYR A CA 1
ATOM 2961 C C . TYR A 1 374 ? -16.543 -3.618 7.678 1.00 80.94 374 TYR A C 1
ATOM 2963 O O . TYR A 1 374 ? -15.463 -3.212 7.249 1.00 80.94 374 TYR A O 1
ATOM 2971 N N . SER A 1 375 ? -16.821 -3.583 8.986 1.00 79.12 375 SER A N 1
ATOM 2972 C CA . SER A 1 375 ? -15.835 -3.124 9.977 1.00 79.12 375 SER A CA 1
ATOM 2973 C C . SER A 1 375 ? -14.691 -4.119 10.186 1.00 79.12 375 SER A C 1
ATOM 2975 O O . SER A 1 375 ? -13.569 -3.695 10.476 1.00 79.12 375 SER A O 1
ATOM 2977 N N . THR A 1 376 ? -14.960 -5.415 10.021 1.00 83.50 376 THR A N 1
ATOM 2978 C CA . THR A 1 376 ? -14.004 -6.507 10.264 1.00 83.50 376 THR A CA 1
ATOM 2979 C C . THR A 1 376 ? -13.110 -6.781 9.048 1.00 83.50 376 THR A C 1
ATOM 2981 O O . THR A 1 376 ? -11.890 -6.902 9.170 1.00 83.50 376 THR A O 1
ATOM 2984 N N . MET A 1 377 ? -13.691 -6.848 7.851 1.00 80.44 377 MET A N 1
ATOM 2985 C CA . MET A 1 377 ? -13.029 -7.199 6.586 1.00 80.44 377 MET A CA 1
ATOM 2986 C C . MET A 1 377 ? -12.613 -5.956 5.791 1.00 80.44 377 MET A C 1
ATOM 2988 O O . MET A 1 377 ? -12.761 -5.883 4.573 1.00 80.44 377 MET A O 1
ATOM 2992 N N . ARG A 1 378 ? -12.071 -4.957 6.492 1.00 73.88 378 ARG A N 1
ATOM 2993 C CA . ARG A 1 378 ? -11.519 -3.738 5.896 1.00 73.88 378 ARG A CA 1
ATOM 2994 C C . ARG A 1 378 ? -10.100 -3.525 6.390 1.00 73.88 378 ARG A C 1
ATOM 2996 O O . ARG A 1 378 ? -9.893 -3.208 7.558 1.00 73.88 378 ARG A O 1
ATOM 3003 N N . GLY A 1 379 ? -9.127 -3.639 5.495 1.00 71.06 379 GLY A N 1
ATOM 3004 C CA . GLY A 1 379 ? -7.736 -3.382 5.842 1.00 71.06 379 GLY A CA 1
ATOM 3005 C C . GLY A 1 379 ? -6.737 -4.167 5.000 1.00 71.06 379 GLY A C 1
ATOM 3006 O O . GLY A 1 379 ? -7.124 -4.876 4.072 1.00 71.06 379 GLY A O 1
ATOM 3007 N N . PRO A 1 380 ? -5.441 -4.044 5.329 1.00 69.25 380 PRO A N 1
ATOM 3008 C CA . PRO A 1 380 ? -4.362 -4.728 4.622 1.00 69.25 380 PRO A CA 1
ATOM 3009 C C . PRO A 1 380 ? -4.357 -6.248 4.828 1.00 69.25 380 PRO A C 1
ATOM 3011 O O . PRO A 1 380 ? -3.512 -6.918 4.248 1.00 69.25 380 PRO A O 1
ATOM 3014 N N . HIS A 1 381 ? -5.230 -6.790 5.680 1.00 78.81 381 HIS A N 1
ATOM 3015 C CA . HIS A 1 381 ? -5.325 -8.224 5.955 1.00 78.81 381 HIS A CA 1
ATOM 3016 C C . HIS A 1 381 ? -6.198 -9.012 4.996 1.00 78.81 381 HIS A C 1
ATOM 3018 O O . HIS A 1 381 ? -6.164 -10.238 5.008 1.00 78.81 381 HIS A O 1
ATOM 3024 N N . LEU A 1 382 ? -6.964 -8.318 4.160 1.00 84.38 382 LEU A N 1
ATOM 3025 C CA . LEU A 1 382 ? -7.934 -8.950 3.279 1.00 84.38 382 LEU A CA 1
ATOM 3026 C C . LEU A 1 382 ? -7.273 -9.823 2.198 1.00 84.38 382 LEU A C 1
ATOM 3028 O O . LEU A 1 382 ? -7.738 -10.927 1.944 1.00 84.38 382 LEU A O 1
ATOM 3032 N N . ASP A 1 383 ? -6.161 -9.361 1.618 1.00 84.81 383 ASP A N 1
ATOM 3033 C CA . ASP A 1 383 ? -5.413 -10.120 0.603 1.00 84.81 383 ASP A CA 1
ATOM 3034 C C . ASP A 1 383 ? -4.841 -11.425 1.183 1.00 84.81 383 ASP A C 1
ATOM 3036 O O . ASP A 1 383 ? -5.090 -12.499 0.641 1.00 84.81 383 ASP A O 1
ATOM 3040 N N . THR A 1 384 ? -4.164 -11.355 2.335 1.00 88.19 384 THR A N 1
ATOM 3041 C CA . THR A 1 384 ? -3.645 -12.538 3.044 1.00 88.19 384 THR A CA 1
ATOM 3042 C C . THR A 1 384 ? -4.768 -13.496 3.429 1.00 88.19 384 THR A C 1
ATOM 3044 O O . THR A 1 384 ? -4.651 -14.696 3.209 1.00 88.19 384 THR A O 1
ATOM 3047 N N . LEU A 1 385 ? -5.888 -12.975 3.941 1.00 91.56 385 LEU A N 1
ATOM 3048 C CA . LEU A 1 385 ? -7.055 -13.785 4.282 1.00 91.56 385 LEU A CA 1
ATOM 3049 C C . LEU A 1 385 ? -7.576 -14.573 3.074 1.00 91.56 385 LEU A C 1
ATOM 3051 O O . LEU A 1 385 ? -7.827 -15.766 3.196 1.00 91.56 385 LEU A O 1
ATOM 3055 N N . PHE A 1 386 ? -7.737 -13.927 1.917 1.00 93.06 386 PHE A N 1
ATOM 3056 C CA . PHE A 1 386 ? -8.224 -14.592 0.705 1.00 93.06 386 PHE A CA 1
ATOM 3057 C C . PHE A 1 386 ? -7.243 -15.651 0.192 1.00 93.06 386 PHE A C 1
ATOM 3059 O O . PHE A 1 386 ? -7.666 -16.709 -0.281 1.00 93.06 386 PHE A O 1
ATOM 3066 N N . ARG A 1 387 ? -5.935 -15.396 0.309 1.00 90.62 387 ARG A N 1
ATOM 3067 C CA . ARG A 1 387 ? -4.888 -16.358 -0.068 1.00 90.62 387 ARG A CA 1
ATOM 3068 C C . ARG A 1 387 ? -4.901 -17.586 0.841 1.00 90.62 387 ARG A C 1
ATOM 3070 O O . ARG A 1 387 ? -4.854 -18.702 0.340 1.00 90.62 387 ARG A O 1
ATOM 3077 N N . CYS A 1 388 ? -5.044 -17.369 2.146 1.00 90.25 388 CYS A N 1
ATOM 3078 C CA . CYS A 1 388 ? -5.056 -18.408 3.177 1.00 90.25 388 CYS A CA 1
ATOM 3079 C C . CYS A 1 388 ? -6.415 -19.098 3.368 1.00 90.25 388 CYS A C 1
ATOM 3081 O O . CYS A 1 388 ? -6.528 -20.000 4.194 1.00 90.25 388 CYS A O 1
ATOM 3083 N N . TRP A 1 389 ? -7.472 -18.675 2.668 1.00 93.12 389 TRP A N 1
ATOM 3084 C CA . TRP A 1 389 ? -8.800 -19.243 2.898 1.00 93.12 389 TRP A CA 1
ATOM 3085 C C . TRP A 1 389 ? -8.864 -20.721 2.468 1.00 93.12 389 TRP A C 1
ATOM 3087 O O . TRP A 1 389 ? -8.420 -21.022 1.354 1.00 93.12 389 TRP A O 1
ATOM 3097 N N . PRO A 1 390 ? -9.444 -21.636 3.266 1.00 91.44 390 PRO A N 1
ATOM 3098 C CA . PRO A 1 390 ? -9.509 -23.055 2.917 1.00 91.44 390 PRO A CA 1
ATOM 3099 C C . PRO A 1 390 ? -10.235 -23.299 1.589 1.00 91.44 390 PRO A C 1
ATOM 3101 O O . PRO A 1 390 ? -11.293 -22.716 1.338 1.00 91.44 390 PRO A O 1
ATOM 3104 N N . THR A 1 391 ? -9.665 -24.139 0.722 1.00 89.62 391 THR A N 1
ATOM 3105 C CA . THR A 1 391 ? -10.184 -24.362 -0.642 1.00 89.62 391 THR A CA 1
ATOM 3106 C C . THR A 1 391 ? -11.581 -24.990 -0.619 1.00 89.62 391 THR A C 1
ATOM 3108 O O . THR A 1 391 ? -12.444 -24.611 -1.408 1.00 89.62 391 THR A O 1
ATOM 3111 N N . GLU A 1 392 ? -11.838 -25.885 0.333 1.00 89.25 392 GLU A N 1
ATOM 3112 C CA . GLU A 1 392 ? -13.130 -26.536 0.562 1.00 89.25 392 GLU A CA 1
ATOM 3113 C C . GLU A 1 392 ? -14.244 -25.570 1.011 1.00 89.25 392 GLU A C 1
ATOM 3115 O O . GLU A 1 392 ? -15.420 -25.897 0.882 1.00 89.25 392 GLU A O 1
ATOM 3120 N N . HIS A 1 393 ? -13.884 -24.368 1.475 1.00 92.62 393 HIS A N 1
ATOM 3121 C CA . HIS A 1 393 ? -14.803 -23.346 1.988 1.00 92.62 393 HIS A CA 1
ATOM 3122 C C . HIS A 1 393 ? -14.827 -22.065 1.134 1.00 92.62 393 HIS A C 1
ATOM 3124 O O . HIS A 1 393 ? -15.213 -20.991 1.605 1.00 92.62 393 HIS A O 1
ATOM 3130 N N . ILE A 1 394 ? -14.404 -22.127 -0.134 1.00 94.06 394 ILE A N 1
ATOM 3131 C CA . ILE A 1 394 ? -14.410 -20.950 -1.023 1.00 94.06 394 ILE A CA 1
ATOM 3132 C C . ILE A 1 394 ? -15.830 -20.465 -1.334 1.00 94.06 394 ILE A C 1
ATOM 3134 O O . ILE A 1 394 ? -16.040 -19.258 -1.455 1.00 94.06 394 ILE A O 1
ATOM 3138 N N . SER A 1 395 ? -16.818 -21.361 -1.404 1.00 92.88 395 SER A N 1
ATOM 3139 C CA . SER A 1 395 ? -18.229 -20.975 -1.550 1.00 92.88 395 SER A CA 1
ATOM 3140 C C . SER A 1 395 ? -18.688 -20.072 -0.403 1.00 92.88 395 SER A C 1
ATOM 3142 O O . SER A 1 395 ? -19.299 -19.032 -0.647 1.00 92.88 395 SER A O 1
ATOM 3144 N N . ASP A 1 396 ? -18.305 -20.410 0.832 1.00 94.69 396 ASP A N 1
ATOM 3145 C CA . ASP A 1 396 ? -18.615 -19.616 2.022 1.00 94.69 396 ASP A CA 1
ATOM 3146 C C . ASP A 1 396 ? -17.994 -18.213 1.938 1.00 94.69 396 ASP A C 1
ATOM 3148 O O . ASP A 1 396 ? -18.642 -17.218 2.277 1.00 94.69 396 ASP A O 1
ATOM 3152 N N . LEU A 1 397 ? -16.756 -18.114 1.438 1.00 94.69 397 LEU A N 1
ATOM 3153 C CA . LEU A 1 397 ? -16.075 -16.835 1.229 1.00 94.69 397 LEU A CA 1
ATOM 3154 C C . LEU A 1 397 ? -16.770 -15.979 0.167 1.00 94.69 397 LEU A C 1
ATOM 3156 O O . LEU A 1 397 ? -16.960 -14.783 0.387 1.00 94.69 397 LEU A O 1
ATOM 3160 N N . ILE A 1 398 ? -17.172 -16.582 -0.955 1.00 93.38 398 ILE A N 1
ATOM 3161 C CA . ILE A 1 398 ? -17.902 -15.899 -2.034 1.00 93.38 398 ILE A CA 1
ATOM 3162 C C . ILE A 1 398 ? -19.215 -15.310 -1.501 1.00 93.38 398 ILE A C 1
ATOM 3164 O O . ILE A 1 398 ? -19.560 -14.167 -1.818 1.00 93.38 398 ILE A O 1
ATOM 3168 N N . ASP A 1 399 ? -19.936 -16.049 -0.660 1.00 92.12 399 ASP A N 1
ATOM 3169 C CA . ASP A 1 399 ? -21.174 -15.565 -0.049 1.00 92.12 399 ASP A CA 1
ATOM 3170 C C . ASP A 1 399 ? -20.921 -14.406 0.923 1.00 92.12 399 ASP A C 1
ATOM 3172 O O . ASP A 1 399 ? -21.658 -13.412 0.917 1.00 92.12 399 ASP A O 1
ATOM 3176 N N . ILE A 1 400 ? -19.848 -14.478 1.719 1.00 92.44 400 ILE A N 1
ATOM 3177 C CA . ILE A 1 400 ? -19.414 -13.380 2.593 1.00 92.44 400 ILE A CA 1
ATOM 3178 C C . ILE A 1 400 ? -19.059 -12.132 1.766 1.00 92.44 400 ILE A C 1
ATOM 3180 O O . ILE A 1 400 ? -19.519 -11.032 2.087 1.00 92.44 400 ILE A O 1
ATOM 3184 N N . THR A 1 401 ? -18.296 -12.261 0.678 1.00 90.44 401 THR A N 1
ATOM 3185 C CA . THR A 1 401 ? -17.915 -11.105 -0.152 1.00 90.44 401 THR A CA 1
ATOM 3186 C C . THR A 1 401 ? -19.101 -10.511 -0.905 1.00 90.44 401 THR A C 1
ATOM 3188 O O . THR A 1 401 ? -19.219 -9.289 -0.977 1.00 90.44 401 THR A O 1
ATOM 3191 N N . LYS A 1 402 ? -20.057 -11.330 -1.359 1.00 87.62 402 LYS A N 1
ATOM 3192 C CA . LYS A 1 402 ? -21.323 -10.843 -1.936 1.00 87.62 402 LYS A CA 1
ATOM 3193 C C . LYS A 1 402 ? -22.181 -10.087 -0.919 1.00 87.62 402 LYS A C 1
ATOM 3195 O O . LYS A 1 402 ? -22.872 -9.136 -1.281 1.00 87.62 402 LYS A O 1
ATOM 3200 N N . LYS A 1 403 ? -22.152 -10.459 0.368 1.00 88.31 403 LYS A N 1
ATOM 3201 C CA . LYS A 1 403 ? -22.789 -9.653 1.430 1.00 88.31 403 LYS A CA 1
ATOM 3202 C C . LYS A 1 403 ? -22.115 -8.283 1.571 1.00 88.31 403 LYS A C 1
ATOM 3204 O O . LYS A 1 403 ? -22.816 -7.295 1.779 1.00 88.31 403 LYS A O 1
ATOM 3209 N N . LEU A 1 404 ? -20.789 -8.214 1.425 1.00 83.56 404 LEU A N 1
ATOM 3210 C CA . LEU A 1 404 ? -20.021 -6.964 1.468 1.00 83.56 404 LEU A CA 1
ATOM 3211 C C . LEU A 1 404 ? -20.248 -6.073 0.236 1.00 83.56 404 LEU A C 1
ATOM 3213 O O . LEU A 1 404 ? -20.362 -4.855 0.395 1.00 83.56 404 LEU A O 1
ATOM 3217 N N . SER A 1 405 ? -20.352 -6.642 -0.972 1.00 77.44 405 SER A N 1
ATOM 3218 C CA . SER A 1 405 ? -20.551 -5.859 -2.204 1.00 77.44 405 SER A CA 1
ATOM 3219 C C . SER A 1 405 ? -21.854 -5.052 -2.173 1.00 77.44 405 SER A C 1
ATOM 3221 O O . SER A 1 405 ? -21.868 -3.894 -2.588 1.00 77.44 405 SER A O 1
ATOM 3223 N N . LYS A 1 406 ? -22.909 -5.584 -1.536 1.00 76.12 406 LYS A N 1
ATOM 3224 C CA . LYS A 1 406 ? -24.195 -4.889 -1.314 1.00 76.12 406 LYS A CA 1
ATOM 3225 C C . LYS A 1 406 ? -24.083 -3.573 -0.532 1.00 76.12 406 LYS A C 1
ATOM 3227 O O . LYS A 1 406 ? -24.995 -2.756 -0.606 1.00 76.12 406 LYS A O 1
ATOM 3232 N N . LEU A 1 407 ? -22.987 -3.342 0.196 1.00 70.62 407 LEU A N 1
ATOM 3233 C CA . LEU A 1 407 ? -22.704 -2.076 0.885 1.00 70.62 407 LEU A CA 1
ATOM 3234 C C . LEU A 1 407 ? -21.883 -1.084 0.038 1.00 70.62 407 LEU A C 1
ATOM 3236 O O . LEU A 1 407 ? -21.375 -0.097 0.567 1.00 70.62 407 LEU A O 1
ATOM 3240 N N . GLY A 1 408 ? -21.736 -1.333 -1.268 1.00 61.72 408 GLY A N 1
ATOM 3241 C CA . GLY A 1 408 ? -20.997 -0.475 -2.199 1.00 61.72 408 GLY A CA 1
ATOM 3242 C C . GLY A 1 408 ? -19.498 -0.780 -2.294 1.00 61.72 408 GLY A C 1
ATOM 3243 O O . GLY A 1 408 ? -18.748 0.017 -2.856 1.00 61.72 408 GLY A O 1
ATOM 3244 N N . LEU A 1 409 ? -19.037 -1.922 -1.767 1.00 62.25 409 LEU A N 1
ATOM 3245 C CA . LEU A 1 409 ? -17.642 -2.378 -1.852 1.00 62.25 409 LEU A CA 1
ATOM 3246 C C . LEU A 1 409 ? -17.393 -3.295 -3.060 1.00 62.25 409 LEU A C 1
ATOM 3248 O O . LEU A 1 409 ? -16.884 -4.408 -2.929 1.00 62.25 409 LEU A O 1
ATOM 3252 N N . ASN A 1 410 ? -17.703 -2.818 -4.263 1.00 65.88 410 ASN A N 1
ATOM 3253 C CA . ASN A 1 410 ? -17.565 -3.624 -5.484 1.00 65.88 410 ASN A CA 1
ATOM 3254 C C . ASN A 1 410 ? -16.109 -4.063 -5.756 1.00 65.88 410 ASN A C 1
ATOM 3256 O O . ASN A 1 410 ? -15.874 -5.059 -6.435 1.00 65.88 410 ASN A O 1
ATOM 3260 N N . SER A 1 411 ? -15.119 -3.355 -5.198 1.00 75.88 411 SER A N 1
ATOM 3261 C CA . SER A 1 411 ? -13.702 -3.712 -5.318 1.00 75.88 411 SER A CA 1
ATOM 3262 C C . SER A 1 411 ? -13.316 -4.985 -4.558 1.00 75.88 411 SER A C 1
ATOM 3264 O O . SER A 1 411 ? -12.333 -5.615 -4.937 1.00 75.88 411 SER A O 1
ATOM 3266 N N . VAL A 1 412 ? -14.069 -5.395 -3.530 1.00 83.25 412 VAL A N 1
ATOM 3267 C CA . VAL A 1 412 ? -13.767 -6.609 -2.747 1.00 83.25 412 VAL A CA 1
ATOM 3268 C C . VAL A 1 412 ? -13.994 -7.871 -3.577 1.00 83.25 412 VAL A C 1
ATOM 3270 O O . VAL A 1 412 ? -13.169 -8.780 -3.531 1.00 83.25 412 VAL A O 1
ATOM 3273 N N . ASN A 1 413 ? -15.046 -7.900 -4.403 1.00 88.25 413 ASN A N 1
ATOM 3274 C CA . ASN A 1 413 ? -15.298 -9.014 -5.320 1.00 88.25 413 ASN A CA 1
ATOM 3275 C C . ASN A 1 413 ? -14.173 -9.158 -6.354 1.00 88.25 413 ASN A C 1
ATOM 3277 O O . ASN A 1 413 ? -13.737 -10.271 -6.624 1.00 88.25 413 ASN A O 1
ATOM 3281 N N . LEU A 1 414 ? -13.661 -8.042 -6.888 1.00 88.75 414 LEU A N 1
ATOM 3282 C CA . LEU A 1 414 ? -12.528 -8.056 -7.822 1.00 88.75 414 LEU A CA 1
ATOM 3283 C C . LEU A 1 414 ? -11.216 -8.479 -7.153 1.00 88.75 414 LEU A C 1
ATOM 3285 O O . LEU A 1 414 ? -10.432 -9.201 -7.763 1.00 88.75 414 LEU A O 1
ATOM 3289 N N . GLN A 1 415 ? -10.987 -8.070 -5.901 1.00 89.06 415 GLN A N 1
ATOM 3290 C CA . GLN A 1 415 ? -9.836 -8.530 -5.118 1.00 89.06 415 GLN A CA 1
ATOM 3291 C C . GLN A 1 415 ? -9.894 -10.039 -4.880 1.00 89.06 415 GLN A C 1
ATOM 3293 O O . GLN A 1 415 ? -8.910 -10.725 -5.146 1.00 89.06 415 GLN A O 1
ATOM 3298 N N . LEU A 1 416 ? -11.045 -10.566 -4.445 1.00 93.69 416 LEU A N 1
ATOM 3299 C CA . LEU A 1 416 ? -11.224 -12.007 -4.284 1.00 93.69 416 LEU A CA 1
ATOM 3300 C C . LEU A 1 416 ? -11.039 -12.729 -5.619 1.00 93.69 416 LEU A C 1
ATOM 3302 O O . LEU A 1 416 ? -10.283 -13.690 -5.686 1.00 93.69 416 LEU A O 1
ATOM 3306 N N . ALA A 1 417 ? -11.672 -12.244 -6.688 1.00 94.12 417 ALA A N 1
ATOM 3307 C CA . ALA A 1 417 ? -11.554 -12.837 -8.013 1.00 94.12 417 ALA A CA 1
ATOM 3308 C C . ALA A 1 417 ? -10.093 -12.918 -8.480 1.00 94.12 417 ALA A C 1
ATOM 3310 O O . ALA A 1 417 ? -9.681 -13.948 -9.007 1.00 94.12 417 ALA A O 1
ATOM 3311 N N . GLY A 1 418 ? -9.291 -11.876 -8.237 1.00 94.56 418 GLY A N 1
ATOM 3312 C CA . GLY A 1 418 ? -7.870 -11.903 -8.568 1.00 94.56 418 GLY A CA 1
ATOM 3313 C C . GLY A 1 418 ? -7.075 -12.932 -7.765 1.00 94.56 418 GLY A C 1
ATOM 3314 O O . GLY A 1 418 ? -6.277 -13.673 -8.339 1.00 94.56 418 GLY A O 1
ATOM 3315 N N . VAL A 1 419 ? -7.363 -13.065 -6.468 1.00 94.88 419 VAL A N 1
ATOM 3316 C CA . VAL A 1 419 ? -6.745 -14.094 -5.617 1.00 94.88 419 VAL A CA 1
ATOM 3317 C C . VAL A 1 419 ? -7.174 -15.508 -6.027 1.00 94.88 419 VAL A C 1
ATOM 3319 O O . VAL A 1 419 ? -6.343 -16.414 -6.033 1.00 94.88 419 VAL A O 1
ATOM 3322 N N . LEU A 1 420 ? -8.433 -15.720 -6.424 1.00 96.31 420 LEU A N 1
ATOM 3323 C CA . LEU A 1 420 ? -8.895 -17.015 -6.938 1.00 96.31 420 LEU A CA 1
ATOM 3324 C C . LEU A 1 420 ? -8.168 -17.399 -8.231 1.00 96.31 420 LEU A C 1
ATOM 3326 O O . LEU A 1 420 ? -7.725 -18.538 -8.359 1.00 96.31 420 LEU A O 1
ATOM 3330 N N . VAL A 1 421 ? -7.961 -16.445 -9.145 1.00 96.81 421 VAL A N 1
ATOM 3331 C CA . VAL A 1 421 ? -7.134 -16.656 -10.344 1.00 96.81 421 VAL A CA 1
ATOM 3332 C C . VAL A 1 421 ? -5.697 -17.020 -9.964 1.00 96.81 421 VAL A C 1
ATOM 3334 O O . VAL A 1 421 ? -5.163 -17.991 -10.497 1.00 96.81 421 VAL A O 1
ATOM 3337 N N . ASN A 1 422 ? -5.079 -16.299 -9.019 1.00 96.44 422 ASN A N 1
ATOM 3338 C CA . ASN A 1 422 ? -3.738 -16.640 -8.532 1.00 96.44 422 ASN A CA 1
ATOM 3339 C C . ASN A 1 422 ? -3.684 -18.085 -7.994 1.00 96.44 422 ASN A C 1
ATOM 3341 O O . ASN A 1 422 ? -2.695 -18.777 -8.201 1.00 96.44 422 ASN A O 1
ATOM 3345 N N . ARG A 1 423 ? -4.754 -18.563 -7.352 1.00 94.62 423 ARG A N 1
ATOM 3346 C CA . ARG A 1 423 ? -4.865 -19.925 -6.803 1.00 94.62 423 ARG A CA 1
ATOM 3347 C C . ARG A 1 423 ? -5.233 -21.003 -7.832 1.00 94.62 423 ARG A C 1
ATOM 3349 O O . ARG A 1 423 ? -5.400 -22.154 -7.443 1.00 94.62 423 ARG A O 1
ATOM 3356 N N . GLY A 1 424 ? -5.397 -20.653 -9.109 1.00 95.00 424 GLY A N 1
ATOM 3357 C CA . GLY A 1 424 ? -5.831 -21.588 -10.154 1.00 95.00 424 GLY A CA 1
ATOM 3358 C C . GLY A 1 424 ? -7.331 -21.920 -10.132 1.00 95.00 424 GLY A C 1
ATOM 3359 O O . GLY A 1 424 ? -7.768 -22.804 -10.858 1.00 95.00 424 GLY A O 1
ATOM 3360 N N . LEU A 1 425 ? -8.135 -21.196 -9.348 1.00 94.94 425 LEU A N 1
ATOM 3361 C CA . LEU A 1 425 ? -9.586 -21.389 -9.185 1.00 94.94 425 LEU A CA 1
ATOM 3362 C C . LEU A 1 425 ? -10.380 -20.446 -10.107 1.00 94.94 425 LEU A C 1
ATOM 3364 O O . LEU A 1 425 ? -11.273 -19.708 -9.679 1.00 94.94 425 LEU A O 1
ATOM 3368 N N . SER A 1 426 ? -9.978 -20.389 -11.379 1.00 93.50 426 SER A N 1
ATOM 3369 C CA . SER A 1 426 ? -10.525 -19.437 -12.359 1.00 93.50 426 SER A CA 1
ATOM 3370 C C . SER A 1 426 ? -11.976 -19.731 -12.768 1.00 93.50 426 SER A C 1
ATOM 3372 O O . SER A 1 426 ? -12.700 -18.828 -13.185 1.00 93.50 426 SER A O 1
ATOM 3374 N N . ASP A 1 427 ? -12.432 -20.964 -12.578 1.00 91.25 427 ASP A N 1
ATOM 3375 C CA . ASP A 1 427 ? -13.796 -21.440 -12.809 1.00 91.25 427 ASP A CA 1
ATOM 3376 C C . ASP A 1 427 ? -14.832 -20.734 -11.914 1.00 91.25 427 ASP A C 1
ATOM 3378 O O . ASP A 1 427 ? -15.948 -20.433 -12.350 1.00 91.25 427 ASP A O 1
ATOM 3382 N N . LEU A 1 428 ? -14.441 -20.366 -10.691 1.00 91.44 428 LEU A N 1
ATOM 3383 C CA . LEU A 1 428 ? -15.320 -19.716 -9.712 1.00 91.44 428 LEU A CA 1
ATOM 3384 C C . LEU A 1 428 ? -15.451 -18.194 -9.914 1.00 91.44 428 LEU A C 1
ATOM 3386 O O . LEU A 1 428 ? -16.364 -17.563 -9.372 1.00 91.44 428 LEU A O 1
ATOM 3390 N N . VAL A 1 429 ? -14.573 -17.591 -10.721 1.00 92.12 429 VAL A N 1
ATOM 3391 C CA . VAL A 1 429 ? -14.449 -16.132 -10.909 1.00 92.12 429 VAL A CA 1
ATOM 3392 C C . VAL A 1 429 ? -15.694 -15.507 -11.529 1.00 92.12 429 VAL A C 1
ATOM 3394 O O . VAL A 1 429 ? -16.092 -14.408 -11.139 1.00 92.12 429 VAL A O 1
ATOM 3397 N N . SER A 1 430 ? -16.343 -16.209 -12.459 1.00 88.94 430 SER A N 1
ATOM 3398 C CA . SER A 1 430 ? -17.552 -15.725 -13.144 1.00 88.94 430 SER A CA 1
ATOM 3399 C C . SER A 1 430 ? -18.659 -15.306 -12.167 1.00 88.94 430 SER A C 1
ATOM 3401 O O . SER A 1 430 ? -19.384 -14.344 -12.416 1.00 88.94 430 SER A O 1
ATOM 3403 N N . THR A 1 431 ? -18.729 -15.956 -11.002 1.00 87.94 431 THR A N 1
ATOM 3404 C CA . THR A 1 431 ? -19.733 -15.686 -9.965 1.00 87.94 431 THR A CA 1
ATOM 3405 C C . THR A 1 431 ? -19.522 -14.367 -9.210 1.00 87.94 431 THR A C 1
ATOM 3407 O O . THR A 1 431 ? -20.427 -13.932 -8.491 1.00 87.94 431 THR A O 1
ATOM 3410 N N . LEU A 1 432 ? -18.348 -13.741 -9.356 1.00 88.50 432 LEU A N 1
ATOM 3411 C CA . LEU A 1 432 ? -17.932 -12.512 -8.668 1.00 88.50 432 LEU A CA 1
ATOM 3412 C C . LEU A 1 432 ? -17.906 -11.283 -9.585 1.00 88.50 432 LEU A C 1
ATOM 3414 O O . LEU A 1 432 ? -17.807 -10.158 -9.096 1.00 88.50 432 LEU A O 1
ATOM 3418 N N . LEU A 1 433 ? -17.962 -11.479 -10.904 1.00 85.38 433 LEU A N 1
ATOM 3419 C CA . LEU A 1 433 ? -17.646 -10.420 -11.857 1.00 85.38 433 LEU A CA 1
ATOM 3420 C C . LEU A 1 433 ? -18.750 -9.374 -12.059 1.00 85.38 433 LEU A C 1
ATOM 3422 O O . LEU A 1 433 ? -18.417 -8.317 -12.573 1.00 85.38 433 LEU A O 1
ATOM 3426 N N . GLU A 1 434 ? -19.987 -9.585 -11.594 1.00 74.94 434 GLU A N 1
ATOM 3427 C CA . GLU A 1 434 ? -21.142 -8.658 -11.678 1.00 74.94 434 GLU A CA 1
ATOM 3428 C C . GLU A 1 434 ? -21.192 -7.796 -12.968 1.00 74.94 434 GLU A C 1
ATOM 3430 O O . GLU A 1 434 ? -21.808 -8.200 -13.949 1.00 74.94 434 GLU A O 1
ATOM 3435 N N . ASN A 1 435 ? -20.550 -6.615 -12.976 1.00 73.56 435 ASN A N 1
ATOM 3436 C CA . ASN A 1 435 ? -20.526 -5.655 -14.095 1.00 73.56 435 ASN A CA 1
ATOM 3437 C C . ASN A 1 435 ? -19.271 -5.725 -14.995 1.00 73.56 435 ASN A C 1
ATOM 3439 O O . ASN A 1 435 ? -19.202 -5.049 -16.022 1.00 73.56 435 ASN A O 1
ATOM 3443 N N . ASN A 1 436 ? -18.250 -6.480 -14.601 1.00 76.81 436 ASN A N 1
ATOM 3444 C CA . ASN A 1 436 ? -16.991 -6.628 -15.323 1.00 76.81 436 ASN A CA 1
ATOM 3445 C C . ASN A 1 436 ? -17.047 -7.849 -16.242 1.00 76.81 436 ASN A C 1
ATOM 3447 O O . ASN A 1 436 ? -17.587 -8.889 -15.883 1.00 76.81 436 ASN A O 1
ATOM 3451 N N . LYS A 1 437 ? -16.442 -7.741 -17.427 1.00 84.06 437 LYS A N 1
ATOM 3452 C CA . LYS A 1 437 ? -16.314 -8.889 -18.340 1.00 84.06 437 LYS A CA 1
ATOM 3453 C C . LYS A 1 437 ? -15.199 -9.844 -17.918 1.00 84.06 437 LYS A C 1
ATOM 3455 O O . LYS A 1 437 ? -15.309 -11.043 -18.131 1.00 84.06 437 LYS A O 1
ATOM 3460 N N . THR A 1 438 ? -14.130 -9.300 -17.345 1.00 90.06 438 THR A N 1
ATOM 3461 C CA . THR A 1 438 ? -12.924 -10.024 -16.934 1.00 90.06 438 THR A CA 1
ATOM 3462 C C . THR A 1 438 ? -12.385 -9.415 -15.641 1.00 90.06 438 THR A C 1
ATOM 3464 O O . THR A 1 438 ? -12.786 -8.321 -15.238 1.00 90.06 438 THR A O 1
ATOM 3467 N N . VAL A 1 439 ? -11.467 -10.120 -14.983 1.00 90.94 439 VAL A N 1
ATOM 3468 C CA . VAL A 1 439 ? -10.707 -9.564 -13.852 1.00 90.94 439 VAL A CA 1
ATOM 3469 C C . VAL A 1 439 ? -9.588 -8.702 -14.436 1.00 90.94 439 VAL A C 1
ATOM 3471 O O . VAL A 1 439 ? -8.748 -9.248 -15.154 1.00 90.94 439 VAL A O 1
ATOM 3474 N N . PRO A 1 440 ? -9.534 -7.388 -14.150 1.00 90.06 440 PRO A N 1
ATOM 3475 C CA . PRO A 1 440 ? -8.439 -6.552 -14.624 1.00 90.06 440 PRO A CA 1
ATOM 3476 C C . PRO A 1 440 ? -7.101 -7.065 -14.090 1.00 90.06 440 PRO A C 1
ATOM 3478 O O . PRO A 1 440 ? -6.997 -7.404 -12.908 1.00 90.06 440 PRO A O 1
ATOM 3481 N N . PHE A 1 441 ? -6.059 -7.068 -14.928 1.00 91.62 441 PHE A N 1
ATOM 3482 C CA . PHE A 1 441 ? -4.756 -7.615 -14.536 1.00 91.62 441 PHE A CA 1
ATOM 3483 C C . PHE A 1 441 ? -4.173 -6.938 -13.284 1.00 91.62 441 PHE A C 1
ATOM 3485 O O . PHE A 1 441 ? -3.429 -7.565 -12.542 1.00 91.62 441 PHE A O 1
ATOM 3492 N N . THR A 1 442 ? -4.552 -5.690 -12.992 1.00 89.56 442 THR A N 1
ATOM 3493 C CA . THR A 1 442 ? -4.145 -4.956 -11.782 1.00 89.56 442 THR A CA 1
ATOM 3494 C C . THR A 1 442 ? -4.593 -5.614 -10.472 1.00 89.56 442 THR A C 1
ATOM 3496 O O . THR A 1 442 ? -4.002 -5.330 -9.434 1.00 89.56 442 THR A O 1
ATOM 3499 N N . PHE A 1 443 ? -5.587 -6.507 -10.500 1.00 89.50 443 PHE A N 1
ATOM 3500 C CA . PHE A 1 443 ? -5.980 -7.337 -9.354 1.00 89.50 443 PHE A CA 1
ATOM 3501 C C . PHE A 1 443 ? -5.261 -8.694 -9.315 1.00 89.50 443 PHE A C 1
ATOM 3503 O O . PHE A 1 443 ? -5.350 -9.394 -8.313 1.00 89.50 443 PHE A O 1
ATOM 3510 N N . LEU A 1 444 ? -4.542 -9.065 -10.379 1.00 94.69 444 LEU A N 1
ATOM 3511 C CA . LEU A 1 444 ? -3.820 -10.336 -10.489 1.00 94.69 444 LEU A CA 1
ATOM 3512 C C . LEU A 1 444 ? -2.361 -10.228 -10.036 1.00 94.69 444 LEU A C 1
ATOM 3514 O O . LEU A 1 444 ? -1.763 -11.234 -9.683 1.00 94.69 444 LEU A O 1
ATOM 3518 N N . VAL A 1 445 ? -1.775 -9.028 -10.061 1.00 89.94 445 VAL A N 1
ATOM 3519 C CA . VAL A 1 445 ? -0.317 -8.784 -9.953 1.00 89.94 445 VAL A CA 1
ATOM 3520 C C . VAL A 1 445 ? 0.283 -8.964 -8.550 1.00 89.94 445 VAL A C 1
ATOM 3522 O O . VAL A 1 445 ? 1.463 -8.670 -8.339 1.00 89.94 445 VAL A O 1
ATOM 3525 N N . GLY A 1 446 ? -0.515 -9.396 -7.572 1.00 87.19 446 GLY A N 1
ATOM 3526 C CA . GLY A 1 446 ? -0.117 -9.433 -6.165 1.00 87.19 446 GLY A CA 1
ATOM 3527 C C . GLY A 1 446 ? 0.196 -8.040 -5.605 1.00 87.19 446 GLY A C 1
ATOM 3528 O O . GLY A 1 446 ? -0.264 -7.016 -6.116 1.00 87.19 446 GLY A O 1
ATOM 3529 N N . ASN A 1 447 ? 0.978 -7.989 -4.530 1.00 83.56 447 ASN A N 1
ATOM 3530 C CA . ASN A 1 447 ? 1.437 -6.740 -3.913 1.00 83.56 447 ASN A CA 1
ATOM 3531 C C . ASN A 1 447 ? 2.827 -6.929 -3.271 1.00 83.56 447 ASN A C 1
ATOM 3533 O O . ASN A 1 447 ? 3.271 -8.063 -3.138 1.00 83.56 447 ASN A O 1
ATOM 3537 N N . PRO A 1 448 ? 3.531 -5.867 -2.836 1.00 81.25 448 PRO A N 1
ATOM 3538 C CA . PRO A 1 448 ? 4.875 -6.013 -2.266 1.00 81.25 448 PRO A CA 1
ATOM 3539 C C . PRO A 1 448 ? 4.986 -6.889 -1.007 1.00 81.25 448 PRO A C 1
ATOM 3541 O O . PRO A 1 448 ? 6.082 -7.322 -0.676 1.00 81.25 448 PRO A O 1
ATOM 3544 N N . ARG A 1 449 ? 3.892 -7.151 -0.279 1.00 76.50 449 ARG A N 1
ATOM 3545 C CA . ARG A 1 449 ? 3.904 -8.084 0.865 1.00 76.50 449 ARG A CA 1
ATOM 3546 C C . ARG A 1 449 ? 3.678 -9.520 0.423 1.00 76.50 449 ARG A C 1
ATOM 3548 O O . ARG A 1 449 ? 4.327 -10.418 0.936 1.00 76.50 449 ARG A O 1
ATOM 3555 N N . ASN A 1 450 ? 2.783 -9.694 -0.543 1.00 81.44 450 ASN A N 1
ATOM 3556 C CA . ASN A 1 450 ? 2.412 -10.974 -1.127 1.00 81.44 450 ASN A CA 1
ATOM 3557 C C . ASN A 1 450 ? 2.726 -10.930 -2.628 1.00 81.44 450 ASN A C 1
ATOM 3559 O O . ASN A 1 450 ? 1.829 -10.796 -3.470 1.00 81.44 450 ASN A O 1
ATOM 3563 N N . SER A 1 451 ? 4.023 -10.939 -2.953 1.00 90.88 451 SER A N 1
ATOM 3564 C CA . SER A 1 451 ? 4.487 -11.059 -4.335 1.00 90.88 451 SER A CA 1
ATOM 3565 C C . SER A 1 451 ? 4.154 -12.457 -4.850 1.00 90.88 451 SER A C 1
ATOM 3567 O O . SER A 1 451 ? 4.172 -13.419 -4.082 1.00 90.88 451 SER A O 1
ATOM 3569 N N . LEU A 1 452 ? 3.811 -12.572 -6.135 1.00 93.75 452 LEU A N 1
ATOM 3570 C CA . LEU A 1 452 ? 3.368 -13.852 -6.681 1.00 93.75 452 LEU A CA 1
ATOM 3571 C C . LEU A 1 452 ? 4.496 -14.884 -6.662 1.00 93.75 452 LEU A C 1
ATOM 3573 O O . LEU A 1 452 ? 5.618 -14.619 -7.094 1.00 93.75 452 LEU A O 1
ATOM 3577 N N . THR A 1 453 ? 4.158 -16.095 -6.245 1.00 94.12 453 THR A N 1
ATOM 3578 C CA . THR A 1 453 ? 4.966 -17.283 -6.506 1.00 94.12 453 THR A CA 1
ATOM 3579 C C . THR A 1 453 ? 4.928 -17.640 -7.995 1.00 94.12 453 THR A C 1
ATOM 3581 O O . THR A 1 453 ? 4.055 -17.201 -8.752 1.00 94.12 453 THR A O 1
ATOM 3584 N N . LYS A 1 454 ? 5.844 -18.513 -8.429 1.00 95.25 454 LYS A N 1
ATOM 3585 C CA . LYS A 1 454 ? 5.851 -19.039 -9.802 1.00 95.25 454 LYS A CA 1
ATOM 3586 C C . LYS A 1 454 ? 4.508 -19.672 -10.192 1.00 95.25 454 LYS A C 1
ATOM 3588 O O . LYS A 1 454 ? 4.019 -19.419 -11.288 1.00 95.25 454 LYS A O 1
ATOM 3593 N N . SER A 1 455 ? 3.905 -20.469 -9.307 1.00 95.88 455 SER A N 1
ATOM 3594 C CA . SER A 1 455 ? 2.625 -21.139 -9.579 1.00 95.88 455 SER A CA 1
ATOM 3595 C C . SER A 1 455 ? 1.483 -20.138 -9.761 1.00 95.88 455 SER A C 1
ATOM 3597 O O . SER A 1 455 ? 0.690 -20.251 -10.697 1.00 95.88 455 SER A O 1
ATOM 3599 N N . GLU A 1 456 ? 1.426 -19.120 -8.901 1.00 96.69 456 GLU A N 1
ATOM 3600 C CA . GLU A 1 456 ? 0.391 -18.085 -8.974 1.00 96.69 456 GLU A CA 1
ATOM 3601 C C . GLU A 1 456 ? 0.541 -17.215 -10.224 1.00 96.69 456 GLU A C 1
ATOM 3603 O O . GLU A 1 456 ? -0.448 -16.883 -10.884 1.00 96.69 456 GLU A O 1
ATOM 3608 N N . PHE A 1 457 ? 1.781 -16.881 -10.588 1.00 97.31 457 PHE A N 1
ATOM 3609 C CA . PHE A 1 457 ? 2.085 -16.170 -11.824 1.00 97.31 457 PHE A CA 1
ATOM 3610 C C . PHE A 1 457 ? 1.622 -16.959 -13.052 1.00 97.31 457 PHE A C 1
ATOM 3612 O O . PHE A 1 457 ? 0.929 -16.406 -13.904 1.00 97.31 457 PHE A O 1
ATOM 3619 N N . LEU A 1 458 ? 1.945 -18.255 -13.128 1.00 97.38 458 LEU A N 1
ATOM 3620 C CA . LEU A 1 458 ? 1.549 -19.110 -14.249 1.00 97.38 458 LEU A CA 1
ATOM 3621 C C . LEU A 1 458 ? 0.026 -19.237 -14.366 1.00 97.38 458 LEU A C 1
ATOM 3623 O O . LEU A 1 458 ? -0.503 -19.048 -15.461 1.00 97.38 458 LEU A O 1
ATOM 3627 N N . SER A 1 459 ? -0.668 -19.448 -13.245 1.00 97.56 459 SER A N 1
ATOM 3628 C CA . SER A 1 459 ? -2.139 -19.512 -13.201 1.00 97.56 459 SER A CA 1
ATOM 3629 C C . SER A 1 459 ? -2.776 -18.211 -13.709 1.00 97.56 459 SER A C 1
ATOM 3631 O O . SER A 1 459 ? -3.735 -18.215 -14.482 1.00 97.56 459 SER A O 1
ATOM 3633 N N . SER A 1 460 ? -2.188 -17.070 -13.342 1.00 97.50 460 SER A N 1
ATOM 3634 C CA . SER A 1 460 ? -2.668 -15.747 -13.761 1.00 97.50 460 SER A CA 1
ATOM 3635 C C . SER A 1 460 ? -2.411 -15.464 -15.237 1.00 97.50 460 SER A C 1
ATOM 3637 O O . SER A 1 460 ? -3.261 -14.885 -15.914 1.00 97.50 460 SER A O 1
ATOM 3639 N N . VAL A 1 461 ? -1.260 -15.892 -15.758 1.00 97.00 461 VAL A N 1
ATOM 3640 C CA . VAL A 1 461 ? -0.964 -15.822 -17.192 1.00 97.00 461 VAL A CA 1
ATOM 3641 C C . VAL A 1 461 ? -1.931 -16.692 -17.983 1.00 97.00 461 VAL A C 1
ATOM 3643 O O . VAL A 1 461 ? -2.398 -16.255 -19.030 1.00 97.00 461 VAL A O 1
ATOM 3646 N N . GLU A 1 462 ? -2.205 -17.918 -17.537 1.00 96.88 462 GLU A N 1
ATOM 3647 C CA . GLU A 1 462 ? -3.127 -18.829 -18.221 1.00 96.88 462 GLU A CA 1
ATOM 3648 C C . GLU A 1 462 ? -4.525 -18.217 -18.324 1.00 96.88 462 GLU A C 1
ATOM 3650 O O . GLU A 1 462 ? -5.093 -18.139 -19.417 1.00 96.88 462 GLU A O 1
ATOM 3655 N N . TYR A 1 463 ? -5.014 -17.653 -17.219 1.00 97.06 463 TYR A N 1
ATOM 3656 C CA . TYR A 1 463 ? -6.247 -16.882 -17.215 1.00 97.06 463 TYR A CA 1
ATOM 3657 C C . TYR A 1 463 ? -6.194 -15.714 -18.213 1.00 97.06 463 TYR A C 1
ATOM 3659 O O . TYR A 1 463 ? -7.048 -15.633 -19.097 1.00 97.06 463 TYR A O 1
ATOM 3667 N N . LEU A 1 464 ? -5.169 -14.855 -18.157 1.00 96.25 464 LEU A N 1
ATOM 3668 C CA . LEU A 1 464 ? -5.032 -13.719 -19.079 1.00 96.25 464 LEU A CA 1
ATOM 3669 C C . LEU A 1 464 ? -4.931 -14.152 -20.544 1.00 96.25 464 LEU A C 1
ATOM 3671 O O . LEU A 1 464 ? -5.499 -13.493 -21.405 1.00 96.25 464 LEU A O 1
ATOM 3675 N N . LYS A 1 465 ? -4.277 -15.272 -20.860 1.00 95.69 465 LYS A N 1
ATOM 3676 C CA . LYS A 1 465 ? -4.246 -15.806 -22.230 1.00 95.69 465 LYS A CA 1
ATOM 3677 C C . LYS A 1 465 ? -5.644 -16.143 -22.743 1.00 95.69 465 LYS A C 1
ATOM 3679 O O . LYS A 1 465 ? -5.901 -15.943 -23.927 1.00 95.69 465 LYS A O 1
ATOM 3684 N N . SER A 1 466 ? -6.526 -16.629 -21.869 1.00 94.38 466 SER A N 1
ATOM 3685 C CA . SER A 1 466 ? -7.894 -17.003 -22.235 1.00 94.38 466 SER A CA 1
ATOM 3686 C C . SER A 1 466 ? -8.844 -15.809 -22.389 1.00 94.38 466 SER A C 1
ATOM 3688 O O . SER A 1 466 ? -9.779 -15.892 -23.183 1.00 94.38 466 SER A O 1
ATOM 3690 N N . VAL A 1 467 ? -8.608 -14.699 -21.673 1.00 93.31 467 VAL A N 1
ATOM 3691 C CA . VAL A 1 467 ? -9.567 -13.577 -21.626 1.00 93.31 467 VAL A CA 1
ATOM 3692 C C . VAL A 1 467 ? -9.032 -12.218 -22.082 1.00 93.31 467 VAL A C 1
ATOM 3694 O O . VAL A 1 467 ? -9.827 -11.374 -22.490 1.00 93.31 467 VAL A O 1
ATOM 3697 N N . ASP A 1 468 ? -7.724 -11.963 -21.990 1.00 89.88 468 ASP A N 1
ATOM 3698 C CA . ASP A 1 468 ? -7.127 -10.636 -22.202 1.00 89.88 468 ASP A CA 1
ATOM 3699 C C . ASP A 1 468 ? -5.602 -10.692 -22.458 1.00 89.88 468 ASP A C 1
ATOM 3701 O O . ASP A 1 468 ? -4.776 -10.170 -21.701 1.00 89.88 468 ASP A O 1
ATOM 3705 N N . SER A 1 469 ? -5.204 -11.361 -23.543 1.00 93.69 469 SER A N 1
ATOM 3706 C CA . SER A 1 469 ? -3.792 -11.649 -23.834 1.00 93.69 469 SER A CA 1
ATOM 3707 C C . SER A 1 469 ? -2.942 -10.402 -24.119 1.00 93.69 469 SER A C 1
ATOM 3709 O O . SER A 1 469 ? -1.737 -10.404 -23.864 1.00 93.69 469 SER A O 1
ATOM 3711 N N . GLN A 1 470 ? -3.557 -9.314 -24.593 1.00 93.19 470 GLN A N 1
ATOM 3712 C CA . GLN A 1 470 ? -2.878 -8.048 -24.907 1.00 93.19 470 GLN A CA 1
ATOM 3713 C C . GLN A 1 470 ? -2.258 -7.367 -23.672 1.00 93.19 470 GLN A C 1
ATOM 3715 O O . GLN A 1 470 ? -1.292 -6.621 -23.809 1.00 93.19 470 GLN A O 1
ATOM 3720 N N . HIS A 1 471 ? -2.782 -7.625 -22.467 1.00 92.69 471 HIS A N 1
ATOM 3721 C CA . HIS A 1 471 ? -2.313 -6.990 -21.231 1.00 92.69 471 HIS A CA 1
ATOM 3722 C C . HIS A 1 471 ? -1.256 -7.809 -20.476 1.00 92.69 471 HIS A C 1
ATOM 3724 O O . HIS A 1 471 ? -0.774 -7.366 -19.431 1.00 92.69 471 HIS A O 1
ATOM 3730 N N . ILE A 1 472 ? -0.830 -8.961 -21.009 1.00 95.56 472 ILE A N 1
ATOM 3731 C CA . ILE A 1 472 ? 0.229 -9.790 -20.412 1.00 95.56 472 ILE A CA 1
ATOM 3732 C C . ILE A 1 472 ? 1.529 -8.995 -20.167 1.00 95.56 472 ILE A C 1
ATOM 3734 O O . ILE A 1 472 ? 2.063 -9.107 -19.065 1.00 95.56 472 ILE A O 1
ATOM 3738 N N . PRO A 1 473 ? 2.033 -8.145 -21.089 1.00 95.38 473 PRO A N 1
ATOM 3739 C CA . PRO A 1 473 ? 3.222 -7.333 -20.814 1.00 95.38 473 PRO A CA 1
ATOM 3740 C C . PRO A 1 473 ? 3.053 -6.402 -19.603 1.00 95.38 473 PRO A C 1
ATOM 3742 O O . PRO A 1 473 ? 3.925 -6.335 -18.740 1.00 95.38 473 PRO A O 1
ATOM 3745 N N . GLY A 1 474 ? 1.895 -5.738 -19.492 1.00 94.25 474 GLY A N 1
ATOM 3746 C CA . GLY A 1 474 ? 1.579 -4.867 -18.356 1.00 94.25 474 GLY A CA 1
ATOM 3747 C C . GLY A 1 474 ? 1.469 -5.636 -17.038 1.00 94.25 474 GLY A C 1
ATOM 3748 O O . GLY A 1 474 ? 1.961 -5.172 -16.010 1.00 94.25 474 GLY A O 1
ATOM 3749 N N . PHE A 1 475 ? 0.884 -6.835 -17.071 1.00 96.94 475 PHE A N 1
ATOM 3750 C CA . PHE A 1 475 ? 0.846 -7.755 -15.936 1.00 96.94 475 PHE A CA 1
ATOM 3751 C C . PHE A 1 475 ? 2.254 -8.157 -15.473 1.00 96.94 475 PHE A C 1
ATOM 3753 O O . PHE A 1 475 ? 2.550 -8.081 -14.279 1.00 96.94 475 PHE A O 1
ATOM 3760 N N . VAL A 1 476 ? 3.136 -8.529 -16.405 1.00 97.69 476 VAL A N 1
ATOM 3761 C CA . VAL A 1 476 ? 4.522 -8.924 -16.108 1.00 97.69 476 VAL A CA 1
ATOM 3762 C C . VAL A 1 476 ? 5.307 -7.773 -15.477 1.00 97.69 476 VAL A C 1
ATOM 3764 O O . VAL A 1 476 ? 5.939 -7.979 -14.439 1.00 97.69 476 VAL A O 1
ATOM 3767 N N . ASP A 1 477 ? 5.204 -6.559 -16.030 1.00 96.00 477 ASP A N 1
ATOM 3768 C CA . ASP A 1 477 ? 5.825 -5.351 -15.465 1.00 96.00 477 ASP A CA 1
ATOM 3769 C C . ASP A 1 477 ? 5.431 -5.136 -13.994 1.00 96.00 477 ASP A C 1
ATOM 3771 O O . ASP A 1 477 ? 6.288 -4.945 -13.128 1.00 96.00 477 ASP A O 1
ATOM 3775 N N . HIS A 1 478 ? 4.134 -5.222 -13.691 1.00 94.25 478 HIS A N 1
ATOM 3776 C CA . HIS A 1 478 ? 3.627 -5.001 -12.337 1.00 94.25 478 HIS A CA 1
ATOM 3777 C C . HIS A 1 478 ? 4.031 -6.121 -11.370 1.00 94.25 478 HIS A C 1
ATOM 3779 O O . HIS A 1 478 ? 4.376 -5.828 -10.224 1.00 94.25 478 HIS A O 1
ATOM 3785 N N . CYS A 1 479 ? 4.041 -7.382 -11.816 1.00 96.12 479 CYS A N 1
ATOM 3786 C CA . CYS A 1 479 ? 4.495 -8.507 -10.995 1.00 96.12 479 CYS A CA 1
ATOM 3787 C C . CYS A 1 479 ? 5.970 -8.359 -10.613 1.00 96.12 479 CYS A C 1
ATOM 3789 O O . CYS A 1 479 ? 6.314 -8.473 -9.436 1.00 96.12 479 CYS A O 1
ATOM 3791 N N . LEU A 1 480 ? 6.832 -8.050 -11.587 1.00 95.81 480 LEU A N 1
ATOM 3792 C CA . LEU A 1 480 ? 8.262 -7.845 -11.350 1.00 95.81 480 LEU A CA 1
ATOM 3793 C C . LEU A 1 480 ? 8.513 -6.644 -10.438 1.00 95.81 480 LEU A C 1
ATOM 3795 O O . LEU A 1 480 ? 9.340 -6.726 -9.532 1.00 95.81 480 LEU A O 1
ATOM 3799 N N . ARG A 1 481 ? 7.760 -5.553 -10.612 1.00 92.88 481 ARG A N 1
ATOM 3800 C CA . ARG A 1 481 ? 7.816 -4.396 -9.711 1.00 92.88 481 ARG A CA 1
ATOM 3801 C C . ARG A 1 481 ? 7.431 -4.764 -8.280 1.00 92.88 481 ARG A C 1
ATOM 3803 O O . ARG A 1 481 ? 8.149 -4.403 -7.353 1.00 92.88 481 ARG A O 1
ATOM 3810 N N . ASN A 1 482 ? 6.311 -5.461 -8.091 1.00 87.81 482 ASN A N 1
ATOM 3811 C CA . ASN A 1 482 ? 5.846 -5.866 -6.764 1.00 87.81 482 ASN A CA 1
ATOM 3812 C C . ASN A 1 482 ? 6.835 -6.818 -6.090 1.00 87.81 482 ASN A C 1
ATOM 3814 O O . ASN A 1 482 ? 7.118 -6.657 -4.907 1.00 87.81 482 ASN A O 1
ATOM 3818 N N . ALA A 1 483 ? 7.402 -7.761 -6.842 1.00 91.44 483 ALA A N 1
ATOM 3819 C CA . ALA A 1 483 ? 8.429 -8.663 -6.339 1.00 91.44 483 ALA A CA 1
ATOM 3820 C C . ALA A 1 483 ? 9.715 -7.920 -5.952 1.00 91.44 483 ALA A C 1
ATOM 3822 O O . ALA A 1 483 ? 10.264 -8.173 -4.884 1.00 91.44 483 ALA A O 1
ATOM 3823 N N . ALA A 1 484 ? 10.148 -6.945 -6.754 1.00 88.06 484 ALA A N 1
ATOM 3824 C CA . ALA A 1 484 ? 11.338 -6.145 -6.469 1.00 88.06 484 ALA A CA 1
ATOM 3825 C C . ALA A 1 484 ? 11.174 -5.210 -5.257 1.00 88.06 484 ALA A C 1
ATOM 3827 O O . ALA A 1 484 ? 12.159 -4.864 -4.610 1.00 88.06 484 ALA A O 1
ATOM 3828 N N . LEU A 1 485 ? 9.938 -4.812 -4.938 1.00 82.75 485 LEU A N 1
ATOM 3829 C CA . LEU A 1 485 ? 9.596 -4.066 -3.720 1.00 82.75 485 LEU A CA 1
ATOM 3830 C C . LEU A 1 485 ? 9.392 -4.965 -2.492 1.00 82.75 485 LEU A C 1
ATOM 3832 O O . LEU A 1 485 ? 9.219 -4.443 -1.389 1.00 82.75 485 LEU A O 1
ATOM 3836 N N . SER A 1 486 ? 9.351 -6.285 -2.674 1.00 82.25 486 SER A N 1
ATOM 3837 C CA . SER A 1 486 ? 9.151 -7.232 -1.580 1.00 82.25 486 SER A CA 1
ATOM 3838 C C . SER A 1 486 ? 10.451 -7.520 -0.832 1.00 82.25 486 SER A C 1
ATOM 3840 O O . SER A 1 486 ? 11.548 -7.256 -1.321 1.00 82.25 486 SER A O 1
ATOM 3842 N N . THR A 1 487 ? 10.331 -8.081 0.370 1.00 74.12 487 THR A N 1
ATOM 3843 C CA . THR A 1 487 ? 11.476 -8.564 1.157 1.00 74.12 487 THR A CA 1
ATOM 3844 C C . THR A 1 487 ? 11.882 -9.998 0.804 1.00 74.12 487 THR A C 1
ATOM 3846 O O . THR A 1 487 ? 12.845 -10.501 1.374 1.00 74.12 487 THR A O 1
ATOM 3849 N N . ASN A 1 488 ? 11.156 -10.662 -0.103 1.00 78.94 488 ASN A N 1
ATOM 3850 C CA . ASN A 1 488 ? 11.364 -12.059 -0.473 1.00 78.94 488 ASN A CA 1
ATOM 3851 C C . ASN A 1 488 ? 12.117 -12.156 -1.809 1.00 78.94 488 ASN A C 1
ATOM 3853 O O . ASN A 1 488 ? 11.528 -12.023 -2.886 1.00 78.94 488 ASN A O 1
ATOM 3857 N N . ASP A 1 489 ? 13.420 -12.408 -1.720 1.00 85.31 489 ASP A N 1
ATOM 3858 C CA . ASP A 1 489 ? 14.292 -12.535 -2.888 1.00 85.31 489 ASP A CA 1
ATOM 3859 C C . ASP A 1 489 ? 14.012 -13.796 -3.715 1.00 85.31 489 ASP A C 1
ATOM 3861 O O . ASP A 1 489 ? 14.106 -13.753 -4.943 1.00 85.31 489 ASP A O 1
ATOM 3865 N N . ASP A 1 490 ? 13.565 -14.886 -3.086 1.00 87.88 490 ASP A N 1
ATOM 3866 C CA . ASP A 1 490 ? 13.260 -16.133 -3.791 1.00 87.88 490 ASP A CA 1
ATOM 3867 C C . ASP A 1 490 ? 12.130 -15.939 -4.805 1.00 87.88 490 ASP A C 1
ATOM 3869 O O . ASP A 1 490 ? 12.255 -16.343 -5.966 1.00 87.88 490 ASP A O 1
ATOM 3873 N N . ASN A 1 491 ? 11.049 -15.260 -4.406 1.00 88.44 491 ASN A N 1
ATOM 3874 C CA . ASN A 1 491 ? 9.940 -14.949 -5.309 1.00 88.44 491 ASN A CA 1
ATOM 3875 C C . ASN A 1 491 ? 10.397 -14.065 -6.476 1.00 88.44 491 ASN A C 1
ATOM 3877 O O . ASN A 1 491 ? 10.035 -14.327 -7.626 1.00 88.44 491 ASN A O 1
ATOM 3881 N N . LEU A 1 492 ? 11.221 -13.048 -6.205 1.00 93.00 492 LEU A N 1
ATOM 3882 C CA . LEU A 1 492 ? 11.771 -12.175 -7.242 1.00 93.00 492 LEU A CA 1
ATOM 3883 C C . LEU A 1 492 ? 12.603 -12.964 -8.257 1.00 93.00 492 LEU A C 1
ATOM 3885 O O . LEU A 1 492 ? 12.367 -12.854 -9.462 1.00 93.00 492 LEU A O 1
ATOM 3889 N N . TYR A 1 493 ? 13.545 -13.783 -7.793 1.00 94.44 493 TYR A N 1
ATOM 3890 C CA . TYR A 1 493 ? 14.416 -14.550 -8.680 1.00 94.44 493 TYR A CA 1
ATOM 3891 C C . TYR A 1 493 ? 13.637 -15.592 -9.482 1.00 94.44 493 TYR A C 1
ATOM 3893 O O . TYR A 1 493 ? 13.877 -15.756 -10.678 1.00 94.44 493 TYR A O 1
ATOM 3901 N N . GLN A 1 494 ? 12.673 -16.278 -8.862 1.00 94.88 494 GLN A N 1
ATOM 3902 C CA . GLN A 1 494 ? 11.818 -17.237 -9.565 1.00 94.88 494 GLN A CA 1
ATOM 3903 C C . GLN A 1 494 ? 10.957 -16.566 -10.638 1.00 94.88 494 GLN A C 1
ATOM 3905 O O . GLN A 1 494 ? 10.799 -17.125 -11.728 1.00 94.88 494 GLN A O 1
ATOM 3910 N N . LEU A 1 495 ? 10.436 -15.365 -10.375 1.00 95.56 495 LEU A N 1
ATOM 3911 C CA . LEU A 1 495 ? 9.691 -14.599 -11.373 1.00 95.56 495 LEU A CA 1
ATOM 3912 C C . LEU A 1 495 ? 10.586 -14.148 -12.524 1.00 95.56 495 LEU A C 1
ATOM 3914 O O . LEU A 1 495 ? 10.219 -14.372 -13.675 1.00 95.56 495 LEU A O 1
ATOM 3918 N N . ILE A 1 496 ? 11.769 -13.593 -12.239 1.00 96.50 496 ILE A N 1
ATOM 3919 C CA . ILE A 1 496 ? 12.737 -13.212 -13.279 1.00 96.50 496 ILE A CA 1
ATOM 3920 C C . ILE A 1 496 ? 13.052 -14.423 -14.161 1.00 96.50 496 ILE A C 1
ATOM 3922 O O . ILE A 1 496 ? 12.859 -14.341 -15.372 1.00 96.50 496 ILE A O 1
ATOM 3926 N N . ARG A 1 497 ? 13.427 -15.567 -13.567 1.00 96.12 497 ARG A N 1
ATOM 3927 C CA . ARG A 1 497 ? 13.682 -16.823 -14.300 1.00 96.12 497 ARG A CA 1
ATOM 3928 C C . ARG A 1 497 ? 12.513 -17.216 -15.183 1.00 96.12 497 ARG A C 1
ATOM 3930 O O . ARG A 1 497 ? 12.715 -17.555 -16.344 1.00 96.12 497 ARG A O 1
ATOM 3937 N N . THR A 1 498 ? 11.303 -17.174 -14.635 1.00 96.88 498 THR A N 1
ATOM 3938 C CA . THR A 1 498 ? 10.092 -17.587 -15.351 1.00 96.88 498 THR A CA 1
ATOM 3939 C C . THR A 1 498 ? 9.811 -16.679 -16.548 1.00 96.88 498 THR A C 1
ATOM 3941 O O . THR A 1 498 ? 9.431 -17.177 -17.600 1.00 96.88 498 THR A O 1
ATOM 3944 N N . VAL A 1 499 ? 10.030 -15.370 -16.413 1.00 96.81 499 VAL A N 1
ATOM 3945 C CA . VAL A 1 499 ? 9.767 -14.377 -17.466 1.00 96.81 499 VAL A CA 1
ATOM 3946 C C . VAL A 1 499 ? 10.793 -14.453 -18.601 1.00 96.81 499 VAL A C 1
ATOM 3948 O O . VAL A 1 499 ? 10.415 -14.387 -19.772 1.00 96.81 499 VAL A O 1
ATOM 3951 N N . VAL A 1 500 ? 12.079 -14.602 -18.276 1.00 96.31 500 VAL A N 1
ATOM 3952 C CA . VAL A 1 500 ? 13.160 -14.580 -19.281 1.00 96.31 500 VAL A CA 1
ATOM 3953 C C . VAL A 1 500 ? 13.390 -15.932 -19.957 1.00 96.31 500 VAL A C 1
ATOM 3955 O O . VAL A 1 500 ? 13.978 -15.981 -21.032 1.00 96.31 500 VAL A O 1
ATOM 3958 N N . SER A 1 501 ? 12.925 -17.028 -19.352 1.00 94.38 501 SER A N 1
ATOM 3959 C CA . SER A 1 501 ? 13.099 -18.387 -19.881 1.00 94.38 501 SER A CA 1
ATOM 3960 C C . SER A 1 501 ? 11.902 -18.837 -20.733 1.00 94.38 501 SER A C 1
ATOM 3962 O O . SER A 1 501 ? 10.815 -18.249 -20.652 1.00 94.38 501 SER A O 1
ATOM 3964 N N . PRO A 1 502 ? 12.039 -19.920 -21.523 1.00 91.38 502 PRO A N 1
ATOM 3965 C CA . PRO A 1 502 ? 10.899 -20.557 -22.171 1.00 91.38 502 PRO A CA 1
ATOM 3966 C C . PRO A 1 502 ? 9.806 -20.943 -21.156 1.00 91.38 502 PRO A C 1
ATOM 3968 O O . PRO A 1 502 ? 10.125 -21.393 -20.053 1.00 91.38 502 PRO A O 1
ATOM 3971 N N . PRO A 1 503 ? 8.514 -20.806 -21.509 1.00 91.81 503 PRO A N 1
ATOM 3972 C CA . PRO A 1 503 ? 7.990 -20.445 -22.830 1.00 91.81 503 PRO A CA 1
ATOM 3973 C C . PRO A 1 503 ? 7.858 -18.930 -23.084 1.00 91.81 503 PRO A C 1
ATOM 3975 O O . PRO A 1 503 ? 7.377 -18.548 -24.147 1.00 91.81 503 PRO A O 1
ATOM 3978 N N . PHE A 1 504 ? 8.226 -18.069 -22.130 1.00 93.69 504 PHE A N 1
ATOM 3979 C CA . PHE A 1 504 ? 7.957 -16.630 -22.20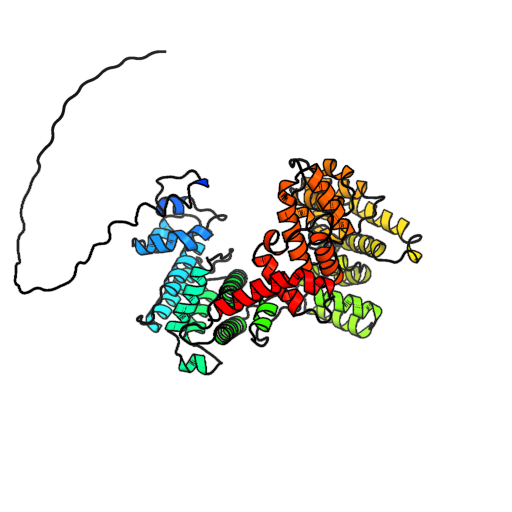2 1.00 93.69 504 PHE A CA 1
ATOM 3980 C C . PHE A 1 504 ? 9.004 -15.862 -23.006 1.00 93.69 504 PHE A C 1
ATOM 3982 O O . PHE A 1 504 ? 8.623 -15.059 -23.855 1.00 93.69 504 PHE A O 1
ATOM 3989 N N . ASN A 1 505 ? 10.294 -16.125 -22.764 1.00 94.81 505 ASN A N 1
ATOM 3990 C CA . ASN A 1 505 ? 11.425 -15.490 -23.456 1.00 94.81 505 ASN A CA 1
ATOM 3991 C C . ASN A 1 505 ? 11.302 -13.954 -23.563 1.00 94.81 505 ASN A C 1
ATOM 3993 O O . ASN A 1 505 ? 11.606 -13.370 -24.604 1.00 94.81 505 ASN A O 1
ATOM 3997 N N . MET A 1 506 ? 10.797 -13.293 -22.518 1.00 95.38 506 MET A N 1
ATOM 3998 C CA . MET A 1 506 ? 10.563 -11.850 -22.547 1.00 95.38 506 MET A CA 1
ATOM 3999 C C . MET A 1 506 ? 11.841 -11.079 -22.216 1.00 95.38 506 MET A C 1
ATOM 4001 O O . MET A 1 506 ? 12.499 -11.347 -21.211 1.00 95.38 506 MET A O 1
ATOM 4005 N N . ASP A 1 507 ? 12.148 -10.066 -23.027 1.00 95.19 507 ASP A N 1
ATOM 4006 C CA . ASP A 1 507 ? 13.210 -9.105 -22.731 1.00 95.19 507 ASP A CA 1
ATOM 4007 C C . ASP A 1 507 ? 12.742 -8.124 -21.646 1.00 95.19 507 ASP A C 1
ATOM 4009 O O . ASP A 1 507 ? 11.805 -7.341 -21.849 1.00 95.19 507 ASP A O 1
ATOM 4013 N N . LEU A 1 508 ? 13.431 -8.136 -20.499 1.00 96.06 508 LEU A N 1
ATOM 4014 C CA . LEU A 1 508 ? 13.162 -7.246 -19.369 1.00 96.06 508 LEU A CA 1
ATOM 4015 C C . LEU A 1 508 ? 13.185 -5.765 -19.772 1.00 96.06 508 LEU A C 1
ATOM 4017 O O . LEU A 1 508 ? 12.394 -4.983 -19.251 1.00 96.06 508 LEU A O 1
ATOM 4021 N N . LEU A 1 509 ? 14.048 -5.360 -20.710 1.00 95.19 509 LEU A N 1
ATOM 4022 C CA . LEU A 1 509 ? 14.144 -3.970 -21.164 1.00 95.19 509 LEU A CA 1
ATOM 4023 C C . LEU A 1 509 ? 12.952 -3.514 -22.006 1.00 95.19 509 LEU A C 1
ATOM 4025 O O . LEU A 1 509 ? 12.729 -2.301 -22.099 1.00 95.19 509 LEU A O 1
ATOM 4029 N N . GLN A 1 510 ? 12.244 -4.457 -22.629 1.00 94.00 510 GLN A N 1
ATOM 4030 C CA . GLN A 1 510 ? 11.073 -4.198 -23.464 1.00 94.00 510 GLN A CA 1
ATOM 4031 C C . GLN A 1 510 ? 9.777 -4.311 -22.668 1.00 94.00 510 GLN A C 1
ATOM 4033 O O . GLN A 1 510 ? 8.887 -3.481 -22.838 1.00 94.00 510 GLN A O 1
ATOM 4038 N N . VAL A 1 511 ? 9.666 -5.325 -21.804 1.00 95.31 511 VAL A N 1
ATOM 4039 C CA . VAL A 1 511 ? 8.435 -5.586 -21.047 1.00 95.31 511 VAL A CA 1
ATOM 4040 C C . VAL A 1 511 ? 8.274 -4.635 -19.861 1.00 95.31 511 VAL A C 1
ATOM 4042 O O . VAL A 1 511 ? 7.152 -4.240 -19.553 1.00 95.31 511 VAL A O 1
ATOM 4045 N N . CYS A 1 512 ? 9.373 -4.224 -19.217 1.00 94.56 512 CYS A N 1
ATOM 4046 C CA . CYS A 1 512 ? 9.319 -3.364 -18.040 1.00 94.56 512 CYS A CA 1
ATOM 4047 C C . CYS A 1 512 ? 9.426 -1.879 -18.400 1.00 94.56 512 CYS A C 1
ATOM 4049 O O . CYS A 1 512 ? 10.343 -1.444 -19.105 1.00 94.56 512 CYS A O 1
ATOM 4051 N N . ILE A 1 513 ? 8.557 -1.060 -17.809 1.00 90.06 513 ILE A N 1
ATOM 4052 C CA . ILE A 1 513 ? 8.662 0.397 -17.911 1.00 90.06 513 ILE A CA 1
ATOM 4053 C C . ILE A 1 513 ? 9.789 0.929 -17.018 1.00 90.06 513 ILE A C 1
ATOM 4055 O O . ILE A 1 513 ? 10.208 0.298 -16.047 1.00 90.06 513 ILE A O 1
ATOM 4059 N N . GLN A 1 514 ? 10.279 2.133 -17.322 1.00 85.00 514 GLN A N 1
ATOM 4060 C CA . GLN A 1 514 ? 11.452 2.708 -16.654 1.00 85.00 514 GLN A CA 1
ATOM 4061 C C . GLN A 1 514 ? 11.380 2.706 -15.112 1.00 85.00 514 GLN A C 1
ATOM 4063 O O . GLN A 1 514 ? 12.377 2.324 -14.498 1.00 85.00 514 GLN A O 1
ATOM 4068 N N . PRO A 1 515 ? 10.249 3.047 -14.462 1.00 84.56 515 PRO A N 1
ATOM 4069 C CA . PRO A 1 515 ? 10.167 2.954 -13.006 1.00 84.56 515 PRO A CA 1
ATOM 4070 C C . PRO A 1 515 ? 10.345 1.523 -12.466 1.00 84.56 515 PRO A C 1
ATOM 4072 O O . PRO A 1 515 ? 10.960 1.347 -11.420 1.00 84.56 515 PRO A O 1
ATOM 4075 N N . THR A 1 516 ? 9.867 0.493 -13.173 1.00 88.62 516 THR A N 1
ATOM 4076 C CA . THR A 1 516 ? 10.092 -0.915 -12.793 1.00 88.62 516 THR A CA 1
ATOM 4077 C C . THR A 1 516 ? 11.565 -1.278 -12.921 1.00 88.62 516 THR A C 1
ATOM 4079 O O . THR A 1 516 ? 12.132 -1.863 -12.004 1.00 88.62 516 THR A O 1
ATOM 4082 N N . LEU A 1 517 ? 12.212 -0.871 -14.019 1.00 90.25 517 LEU A N 1
ATOM 4083 C CA . LEU A 1 517 ? 13.642 -1.109 -14.242 1.00 90.25 517 LEU A CA 1
ATOM 4084 C C . LEU A 1 517 ? 14.513 -0.475 -13.147 1.00 90.25 517 LEU A C 1
ATOM 4086 O O . LEU A 1 517 ? 15.494 -1.078 -12.727 1.00 90.25 517 LEU A O 1
ATOM 4090 N N . GLN A 1 518 ? 14.150 0.715 -12.658 1.00 86.56 518 GLN A N 1
ATOM 4091 C CA . GLN A 1 518 ? 14.858 1.383 -11.559 1.00 86.56 518 GLN A CA 1
ATOM 4092 C C . GLN A 1 518 ? 14.720 0.631 -10.232 1.00 86.56 518 GLN A C 1
ATOM 4094 O O . GLN A 1 518 ? 15.710 0.463 -9.523 1.00 86.56 518 GLN A O 1
ATOM 4099 N N . VAL A 1 519 ? 13.511 0.164 -9.906 1.00 84.00 519 VAL A N 1
ATOM 4100 C CA . VAL A 1 519 ? 13.263 -0.610 -8.680 1.00 84.00 519 VAL A CA 1
ATOM 4101 C C . VAL A 1 519 ? 13.973 -1.963 -8.741 1.00 84.00 519 VAL A C 1
ATOM 4103 O O . VAL A 1 519 ? 14.640 -2.336 -7.780 1.00 84.00 519 VAL A O 1
ATOM 4106 N N . LEU A 1 520 ? 13.894 -2.661 -9.880 1.00 89.69 520 LEU A N 1
ATOM 4107 C CA . LEU A 1 520 ? 14.629 -3.906 -10.116 1.00 89.69 520 LEU A CA 1
ATOM 4108 C C . LEU A 1 520 ? 16.132 -3.693 -9.944 1.00 89.69 520 LEU A C 1
ATOM 4110 O O . LEU A 1 520 ? 16.761 -4.415 -9.183 1.00 89.69 520 LEU A O 1
ATOM 4114 N N . HIS A 1 521 ? 16.695 -2.669 -10.589 1.00 89.56 521 HIS A N 1
ATOM 4115 C CA . HIS A 1 521 ? 18.112 -2.334 -10.464 1.00 89.56 521 HIS A CA 1
ATOM 4116 C C . HIS A 1 521 ? 18.541 -2.136 -9.015 1.00 89.56 521 HIS A C 1
ATOM 4118 O O . HIS A 1 521 ? 19.523 -2.722 -8.576 1.00 89.56 521 HIS A O 1
ATOM 4124 N N . HIS A 1 522 ? 17.796 -1.314 -8.274 1.00 86.19 522 HIS A N 1
ATOM 4125 C CA . HIS A 1 522 ? 18.112 -1.028 -6.883 1.00 86.19 522 HIS A CA 1
ATOM 4126 C C . HIS A 1 522 ? 18.053 -2.294 -6.025 1.00 86.19 522 HIS A C 1
ATOM 4128 O O . HIS A 1 522 ? 18.968 -2.538 -5.245 1.00 86.19 522 HIS A O 1
ATOM 4134 N N . ARG A 1 523 ? 17.021 -3.132 -6.200 1.00 86.75 523 ARG A N 1
ATOM 4135 C CA . ARG A 1 523 ? 16.896 -4.387 -5.448 1.00 86.75 523 ARG A CA 1
ATOM 4136 C C . ARG A 1 523 ? 18.045 -5.354 -5.745 1.00 86.75 523 ARG A C 1
ATOM 4138 O O . ARG A 1 523 ? 18.549 -5.985 -4.824 1.00 86.75 523 ARG A O 1
ATOM 4145 N N . LEU A 1 524 ? 18.473 -5.435 -7.004 1.00 86.56 524 LEU A N 1
ATOM 4146 C CA . LEU A 1 524 ? 19.605 -6.263 -7.425 1.00 86.56 524 LEU A CA 1
ATOM 4147 C C . LEU A 1 524 ? 20.945 -5.725 -6.891 1.00 86.56 524 LEU A C 1
ATOM 4149 O O . LEU A 1 524 ? 21.786 -6.522 -6.497 1.00 86.56 524 LEU A O 1
ATOM 4153 N N . GLU A 1 525 ? 21.134 -4.399 -6.821 1.00 85.06 525 GLU A N 1
ATOM 4154 C CA . GLU A 1 525 ? 22.342 -3.768 -6.252 1.00 85.06 525 GLU A CA 1
ATOM 4155 C C . GLU A 1 525 ? 22.522 -4.074 -4.754 1.00 85.06 525 GLU A C 1
ATOM 4157 O O . GLU A 1 525 ? 23.651 -4.228 -4.295 1.00 85.06 525 GLU A O 1
ATOM 4162 N N . VAL A 1 526 ? 21.430 -4.137 -3.983 1.00 83.44 526 VAL A N 1
ATOM 4163 C CA . VAL A 1 526 ? 21.478 -4.357 -2.520 1.00 83.44 526 VAL A CA 1
ATOM 4164 C C . VAL A 1 526 ? 21.420 -5.832 -2.113 1.00 83.44 526 VAL A C 1
ATOM 4166 O O . VAL A 1 526 ? 21.450 -6.145 -0.926 1.00 83.44 526 VAL A O 1
ATOM 4169 N N . SER A 1 527 ? 21.295 -6.735 -3.082 1.00 81.44 527 SER A N 1
ATOM 4170 C CA . SER A 1 527 ? 21.165 -8.170 -2.858 1.00 81.44 527 SER A CA 1
ATOM 4171 C C . SER A 1 527 ? 22.534 -8.808 -2.598 1.00 81.44 527 SER A C 1
ATOM 4173 O O . SER A 1 527 ? 23.355 -8.889 -3.507 1.00 81.44 527 SER A O 1
ATOM 4175 N N . GLU A 1 528 ? 22.764 -9.321 -1.386 1.00 72.75 528 GLU A N 1
ATOM 4176 C CA . GLU A 1 528 ? 24.072 -9.864 -0.976 1.00 72.75 528 GLU A CA 1
ATOM 4177 C C . GLU A 1 528 ? 24.481 -11.143 -1.733 1.00 72.75 528 GLU A C 1
ATOM 4179 O O . GLU A 1 528 ? 25.663 -11.336 -2.001 1.00 72.75 528 GLU A O 1
ATOM 4184 N N . ASN A 1 529 ? 23.520 -11.994 -2.119 1.00 79.50 529 ASN A N 1
ATOM 4185 C CA . ASN A 1 529 ? 23.775 -13.302 -2.740 1.00 79.50 529 ASN A CA 1
ATOM 4186 C C . ASN A 1 529 ? 22.995 -13.470 -4.050 1.00 79.50 529 ASN A C 1
ATOM 4188 O O . ASN A 1 529 ? 22.084 -14.294 -4.139 1.00 79.50 529 ASN A O 1
ATOM 4192 N N . LEU A 1 530 ? 23.324 -12.671 -5.069 1.00 87.25 530 LEU A N 1
ATOM 4193 C CA . LEU A 1 530 ? 22.631 -12.747 -6.354 1.00 87.25 530 LEU A CA 1
ATOM 4194 C C . LEU A 1 530 ? 23.058 -14.003 -7.147 1.00 87.25 530 LEU A C 1
ATOM 4196 O O . LEU A 1 530 ? 24.247 -14.157 -7.426 1.00 87.25 530 LEU A O 1
ATOM 4200 N N . PRO A 1 531 ? 22.125 -14.888 -7.549 1.00 93.19 531 PRO A N 1
ATOM 4201 C CA . PRO A 1 531 ? 22.466 -16.056 -8.360 1.00 93.19 531 PRO A CA 1
ATOM 4202 C C . PRO A 1 531 ? 23.019 -15.673 -9.743 1.00 93.19 531 PRO A C 1
ATOM 4204 O O . PRO A 1 531 ? 22.536 -14.729 -10.370 1.00 93.19 531 PRO A O 1
ATOM 4207 N N . GLU A 1 532 ? 23.988 -16.443 -10.245 1.00 92.19 532 GLU A N 1
ATOM 4208 C CA . GLU A 1 532 ? 24.696 -16.167 -11.509 1.00 92.19 532 GLU A CA 1
ATOM 4209 C C . GLU A 1 532 ? 23.751 -16.066 -12.718 1.00 92.19 532 GLU A C 1
ATOM 4211 O O . GLU A 1 532 ? 23.892 -15.193 -13.572 1.00 92.19 532 GLU A O 1
ATOM 4216 N N . ASP A 1 533 ? 22.729 -16.916 -12.772 1.00 92.44 533 ASP A N 1
ATOM 4217 C CA . ASP A 1 533 ? 21.739 -16.904 -13.847 1.00 92.44 533 ASP A CA 1
ATOM 4218 C C . ASP A 1 533 ? 20.862 -15.639 -13.825 1.00 92.44 533 ASP A C 1
ATOM 4220 O O . ASP A 1 533 ? 20.517 -15.093 -14.876 1.00 92.44 533 ASP A O 1
ATOM 4224 N N . ILE A 1 534 ? 20.557 -15.117 -12.633 1.00 94.75 534 ILE A N 1
ATOM 4225 C CA . ILE A 1 534 ? 19.847 -13.843 -12.465 1.00 94.75 534 ILE A CA 1
ATOM 4226 C C . ILE A 1 534 ? 20.746 -12.674 -12.857 1.00 94.75 534 ILE A C 1
ATOM 4228 O O . ILE A 1 534 ? 20.285 -11.757 -13.541 1.00 94.75 534 ILE A O 1
ATOM 4232 N N . LEU A 1 535 ? 22.019 -12.703 -12.458 1.00 91.25 535 LEU A N 1
ATOM 4233 C CA . LEU A 1 535 ? 22.997 -11.684 -12.833 1.00 91.25 535 LEU A CA 1
ATOM 4234 C C . LEU A 1 535 ? 23.081 -11.564 -14.360 1.00 91.25 535 LEU A C 1
ATOM 4236 O O . LEU A 1 535 ? 22.928 -10.472 -14.905 1.00 91.25 535 LEU A O 1
ATOM 4240 N N . GLN A 1 536 ? 23.215 -12.692 -15.060 1.00 91.94 536 GLN A N 1
ATOM 4241 C CA . GLN A 1 536 ? 23.261 -12.726 -16.523 1.00 91.94 536 GLN A CA 1
ATOM 4242 C C . GLN A 1 536 ? 21.966 -12.205 -17.158 1.00 91.94 536 GLN A C 1
ATOM 4244 O O . GLN A 1 536 ? 22.018 -11.353 -18.047 1.00 91.94 536 GLN A O 1
ATOM 4249 N N . ALA A 1 537 ? 20.803 -12.651 -16.671 1.00 91.88 537 ALA A N 1
ATOM 4250 C CA . ALA A 1 537 ? 19.503 -12.220 -17.188 1.00 91.88 537 ALA A CA 1
ATOM 4251 C C . ALA A 1 537 ? 19.227 -10.720 -16.977 1.00 91.88 537 ALA A C 1
ATOM 4253 O O . ALA A 1 537 ? 18.524 -10.091 -17.768 1.00 91.88 537 ALA A O 1
ATOM 4254 N N . THR A 1 538 ? 19.768 -10.133 -15.908 1.00 93.12 538 THR A N 1
ATOM 4255 C CA . THR A 1 538 ? 19.507 -8.737 -15.519 1.00 93.12 538 THR A CA 1
ATOM 4256 C C . THR A 1 538 ? 20.620 -7.772 -15.921 1.00 93.12 538 THR A C 1
ATOM 4258 O O . THR A 1 538 ? 20.427 -6.555 -15.850 1.00 93.12 538 THR A O 1
ATOM 4261 N N . GLN A 1 539 ? 21.742 -8.271 -16.444 1.00 93.25 539 GLN A N 1
ATOM 4262 C CA . GLN A 1 539 ? 22.873 -7.462 -16.894 1.00 93.25 539 GLN A CA 1
ATOM 4263 C C . GLN A 1 539 ? 22.486 -6.318 -17.857 1.00 93.25 539 GLN A C 1
ATOM 4265 O O . GLN A 1 539 ? 22.966 -5.195 -17.660 1.00 93.25 539 GLN A O 1
ATOM 4270 N N . PRO A 1 540 ? 21.577 -6.503 -18.840 1.00 93.12 540 PRO A N 1
ATOM 4271 C CA . PRO A 1 540 ? 21.131 -5.400 -19.698 1.00 93.12 540 PRO A CA 1
ATOM 4272 C C . PRO A 1 540 ? 20.399 -4.286 -18.929 1.00 93.12 540 PRO A C 1
ATOM 4274 O O . PRO A 1 540 ? 20.538 -3.102 -19.254 1.00 93.12 540 PRO A O 1
ATOM 4277 N N . VAL A 1 541 ? 19.645 -4.641 -17.881 1.00 92.31 541 VAL A N 1
ATOM 4278 C CA . VAL A 1 541 ? 18.965 -3.684 -16.989 1.00 92.31 541 VAL A CA 1
ATOM 4279 C C . VAL A 1 541 ? 20.000 -2.863 -16.222 1.00 92.31 541 VAL A C 1
ATOM 4281 O O . VAL A 1 541 ? 19.918 -1.631 -16.214 1.00 92.31 541 VAL A O 1
ATOM 4284 N N . VAL A 1 542 ? 21.005 -3.533 -15.648 1.00 90.31 542 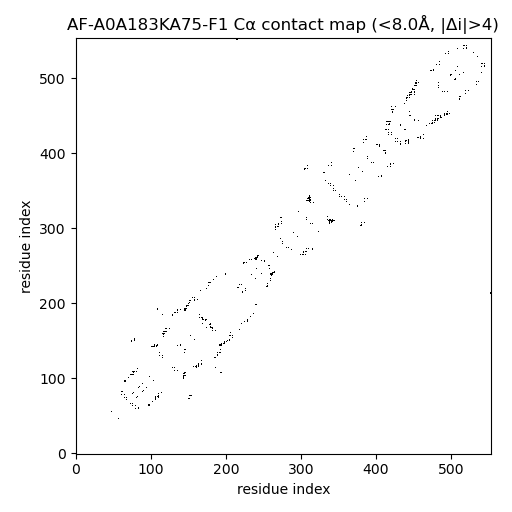VAL A N 1
ATOM 4285 C CA . VAL A 1 542 ? 22.117 -2.904 -14.916 1.00 90.31 542 VAL A CA 1
ATOM 4286 C C . VAL A 1 542 ? 22.872 -1.917 -15.796 1.00 90.31 542 VAL A C 1
ATOM 4288 O O . VAL A 1 542 ? 23.052 -0.757 -15.421 1.00 90.31 542 VAL A O 1
ATOM 4291 N N . GLN A 1 543 ? 23.228 -2.326 -17.012 1.00 91.44 543 GLN A N 1
ATOM 4292 C CA . GLN A 1 543 ? 23.930 -1.472 -17.969 1.00 91.44 543 GLN A CA 1
ATOM 4293 C C . GLN A 1 543 ? 23.102 -0.247 -18.375 1.00 91.44 543 GLN A C 1
ATOM 4295 O O . GLN A 1 543 ? 23.616 0.874 -18.349 1.00 91.44 543 GLN A O 1
ATOM 4300 N N . LYS A 1 544 ? 21.813 -0.422 -18.704 1.00 90.44 544 LYS A N 1
ATOM 4301 C CA . LYS A 1 544 ? 20.932 0.686 -19.114 1.00 90.44 544 LYS A CA 1
ATOM 4302 C C . LYS A 1 544 ? 20.772 1.719 -18.003 1.00 90.44 544 LYS A C 1
ATOM 4304 O O . LYS A 1 544 ? 20.911 2.916 -18.257 1.00 90.44 544 LYS A O 1
ATOM 4309 N N . ILE A 1 545 ? 20.484 1.279 -16.778 1.00 88.44 545 ILE A N 1
ATOM 4310 C CA . ILE A 1 545 ? 20.271 2.186 -15.645 1.00 88.44 545 ILE A CA 1
ATOM 4311 C C . ILE A 1 545 ? 21.589 2.836 -15.211 1.00 88.44 545 ILE A C 1
ATOM 4313 O O . ILE A 1 545 ? 21.606 4.043 -14.980 1.00 88.44 545 ILE A O 1
ATOM 4317 N N . SER A 1 546 ? 22.703 2.100 -15.191 1.00 86.06 546 SER A N 1
ATOM 4318 C CA . SER A 1 546 ? 24.029 2.664 -14.901 1.00 86.06 546 SER A CA 1
ATOM 4319 C C . SER A 1 546 ? 24.451 3.708 -15.939 1.00 86.06 546 SER A C 1
ATOM 4321 O O . SER A 1 546 ? 24.936 4.777 -15.573 1.00 86.06 546 SER A O 1
ATOM 4323 N N . ALA A 1 547 ? 24.190 3.470 -17.228 1.00 86.00 547 ALA A N 1
ATOM 4324 C CA . ALA A 1 547 ? 24.445 4.447 -18.287 1.00 86.00 547 ALA A CA 1
ATOM 4325 C C . ALA A 1 547 ? 23.559 5.697 -18.157 1.00 86.00 547 ALA A C 1
ATOM 4327 O O . ALA A 1 547 ? 24.029 6.812 -18.386 1.00 86.00 547 ALA A O 1
ATOM 4328 N N . LEU A 1 548 ? 22.291 5.540 -17.758 1.00 80.50 548 LEU A N 1
ATOM 4329 C CA . LEU A 1 548 ? 21.407 6.669 -17.454 1.00 80.50 548 LEU A CA 1
ATOM 4330 C C . LEU A 1 548 ? 21.898 7.455 -16.230 1.00 80.50 548 LEU A C 1
ATOM 4332 O O . LEU A 1 548 ? 21.934 8.682 -16.290 1.00 80.50 548 LEU A O 1
ATOM 4336 N N . LYS A 1 549 ? 22.346 6.773 -15.164 1.00 76.50 549 LYS A N 1
ATOM 4337 C CA . LYS A 1 549 ? 22.981 7.406 -13.994 1.00 76.50 549 LYS A CA 1
ATOM 4338 C C . LYS A 1 549 ? 24.253 8.163 -14.407 1.00 76.50 549 LYS A C 1
ATOM 4340 O O . LYS A 1 549 ? 24.443 9.290 -13.963 1.00 76.50 549 LYS A O 1
ATOM 4345 N N . ALA A 1 550 ? 25.086 7.605 -15.289 1.00 76.50 550 ALA A N 1
ATOM 4346 C CA . ALA A 1 550 ? 26.312 8.243 -15.779 1.00 76.50 550 ALA A CA 1
ATOM 4347 C C . ALA A 1 550 ? 26.041 9.466 -16.678 1.00 76.50 550 ALA A C 1
ATOM 4349 O O . ALA A 1 550 ? 26.728 10.478 -16.555 1.00 76.50 550 ALA A O 1
ATOM 4350 N N . LYS A 1 551 ? 25.009 9.409 -17.531 1.00 72.50 551 LYS A N 1
ATOM 4351 C CA . LYS A 1 551 ? 24.556 10.543 -18.360 1.00 72.50 551 LYS A CA 1
ATOM 4352 C C . LYS A 1 551 ? 23.860 11.644 -17.565 1.00 72.50 551 LYS A C 1
ATOM 4354 O O . LYS A 1 551 ? 23.965 12.793 -17.946 1.00 72.50 551 LYS A O 1
ATOM 4359 N N . ALA A 1 552 ? 23.126 11.295 -16.509 1.00 58.81 552 ALA A N 1
ATOM 4360 C CA . ALA A 1 552 ? 22.549 12.270 -15.578 1.00 58.81 552 ALA A CA 1
ATOM 4361 C C . ALA A 1 552 ? 23.601 12.832 -14.619 1.00 58.81 552 ALA A C 1
ATOM 4363 O O . ALA A 1 552 ? 23.410 13.882 -14.011 1.00 58.81 552 ALA A O 1
ATOM 4364 N N . SER A 1 553 ? 24.698 12.094 -14.460 1.00 49.19 553 SER A N 1
ATOM 4365 C CA . SER A 1 553 ? 25.883 12.602 -13.822 1.00 49.19 553 SER A CA 1
ATOM 4366 C C . SER A 1 553 ? 26.475 13.657 -14.766 1.00 49.19 553 SER A C 1
ATOM 4368 O O . SER A 1 553 ? 26.312 14.825 -14.453 1.00 49.19 553 SER A O 1
ATOM 4370 N N . ASN A 1 554 ? 27.131 13.321 -15.878 1.00 42.66 554 ASN A N 1
ATOM 4371 C CA . ASN A 1 554 ? 27.804 14.316 -16.743 1.00 42.66 554 ASN A CA 1
ATOM 4372 C C . ASN A 1 554 ? 26.964 15.552 -17.077 1.00 42.66 554 ASN A C 1
ATOM 4374 O O . ASN A 1 554 ? 27.542 16.651 -16.919 1.00 42.66 554 ASN A O 1
#

Nearest PDB structures (foldseek):
  6igx-assembly2_D  TM=1.779E-01  e=9.557E-02  Homo sapiens
  9dze-assembly1_h  TM=2.454E-01  e=6.421E-01  synthetic construct
  3sf4-assembly3_C  TM=1.800E-01  e=3.767E-01  Homo sapiens
  6qdl-assembly1_A  TM=2.236E-01  e=1.227E+00  Caenorhabditis elegans
  6qh6-assembly1_A  TM=1.779E-01  e=1.227E+00  Rattus norvegicus

pLDDT: mean 79.14, std 18.68, range [25.58, 97.69]

Sequence (554 aa):
MKSSRPKEKRKTKEHITLRNGNRHEKNKQASDGTRKEGPGQCVGECWSEVYAPLGVTGVSALDLLKNLNKTNITLAYSLFLPKLIRSGFSLQDLINQTQDHEINKALVFGYVFNNLVSIQSTDDLKSRLTSCLELVNEYRAKELLPYNDVVRLGNPIVVKLVTNIISVSDMAEIAKLNKSTVMHDVFRIFSHTLTKRSLRMLYLQVFEALILSNLRSFHGIPKNIVIQLVADVCAHQNVTFGYGDWILSGLKDAGVPRKLPSEESVPIAAESLVKALKDDPKKLETELKSIEALWSLQKKFILLSYLVNLGSKDLVERVLQFLPEEQRKQREPMKSLAHIIKSSLENDTEKESSSESVKQSIQNLQNLSPKDLYSTMRGPHLDTLFRCWPTEHISDLIDITKKLSKLGLNSVNLQLAGVLVNRGLSDLVSTLLENNKTVPFTFLVGNPRNSLTKSEFLSSVEYLKSVDSQHIPGFVDHCLRNAALSTNDDNLYQLIRTVVSPPFNMDLLQVCIQPTLQVLHHRLEVSENLPEDILQATQPVVQKISALKAKASN

Organism: NCBI:txid6186

Secondary structure (DSSP, 8-state):
--------------------------------------S-S-SSSTTTTTTGGGT--S--HHHHHHT--TTTHHHIIIIIHHHHHHTT--HHHHHTT---HHHHHHHHHHHHHHHHHT--TTS-HHHHHHHHHHHHHHHHHTT--SB-S-----HHHHHHHHHHHHHHS-HHHHHTTS--HHHHHHHHHHHHHB-HHHHHHHHHHHHHHHHH---SEETTEEHHHHHHHHHHHHHHTT--EETTSHHHHHHHHTT----S-EE--HHHHHHHHHHHHHH-HHHHHHHHHHHHHHS-HHHHHHHHHHHHHTT-HHHHHHHHHTS-HHHHHHHTTHHHHHHHHHHHHS-GGGHHHHHHHHHHHHHHHHTS-HHHHHHHS-STTHHHHHHHS-GGGHHHHHHHHHHHHTTT-HHHHHHHHHHHHHTT-GGGGGGG-TT-SS--GGGTS--SSSPPPHHHHHHHHHHHHHH-GGGHHHHHHHHHHHHHTSS-HHHHHHHHHHHHSTTT---HHHHS-HHHHHHHHHHHHT-TT--HHHHHHHHHHHHHHHHHHHHHH-

Foldseek 3Di:
DDDDDDDDDDDDDDDDDDDDDDDDDDDDDDDDDDDDDDDDPDPPDPPCPVCVVPPDDDDDLLNVLLVDDPVCLLCLLAPSLLVVVVVVDDLVNSLVSYPDLLSNLSSLLSVLLSLLLPAAQPDPLVVSLVVSLVSLVVVVVVVSDAREDAHDYDLVSLLSNLLRLVSNWDPVVLVVLAATPSVLSSLVSVPSRHDLVNSLNSLLSNLVSLLPDLDCARVPHGSLSSSLHSQNSCQVSLREDEPPPCSVVSNVVSVHPPPHHYDPHLLVLLVVLVVCVPPPVVVNVVSLVCCLPPPDPVSLVQNLLNNLLVLNLPVNVSSLVSDDPVVSVLAVLSSLSSLLLVQLVDDPVPNPVSPVVNVVSLVVLLPDQLVSLCSHCDDPNVLSSLLSHDPVCVVSVLSSVVSNVVVVPLVSLLLSLLSCLLVLNNVCNVSSQVPHPARPLVSNLAALACQRAPSSLVSNCVRCVVRPNPCNLVSLQSSLQSPLSHPDVVRNQRSLCSCCDPPNVDQCVVSHDPVSLVSNLVSQVPDPDDDPVSCVSCVVSVVVVVVVSVVSVD

Solvent-accessible surface area (backbone atoms only — not comparable to full-atom values): 31890 Å² total; per-residue (Å²): 136,87,88,82,88,84,90,91,87,88,86,86,86,86,86,89,86,86,85,89,87,86,89,83,89,86,82,90,83,86,92,82,90,80,93,77,84,75,97,80,86,76,90,72,72,82,65,52,82,85,33,63,93,73,75,70,83,90,77,52,70,68,58,52,58,60,71,57,47,90,91,51,44,49,50,43,40,64,63,43,43,70,53,42,47,75,72,67,52,50,72,67,61,56,41,73,59,46,93,47,69,69,58,40,12,44,49,50,45,27,50,56,50,49,59,60,47,65,46,54,69,86,52,65,58,68,61,53,52,48,54,50,47,52,50,49,53,54,37,37,76,68,68,37,31,56,30,72,60,86,61,67,71,59,54,71,59,48,43,44,31,55,48,33,54,56,59,62,36,60,64,71,43,50,70,64,76,75,56,46,72,58,59,48,52,57,50,50,50,44,64,62,36,25,31,76,69,24,42,44,43,46,49,50,48,46,52,49,30,57,71,72,40,65,61,67,47,55,94,84,42,49,40,46,57,54,52,44,51,53,39,51,48,37,33,76,68,70,48,64,46,55,64,84,39,68,61,63,53,53,35,50,75,51,72,32,78,93,67,58,51,59,44,83,39,51,65,59,52,36,53,49,45,59,48,18,69,77,76,33,66,71,60,32,55,52,51,51,52,47,46,58,75,71,49,52,72,67,56,51,54,54,30,44,39,44,24,26,58,70,21,36,35,69,59,34,56,57,56,40,68,68,41,58,70,71,61,25,64,55,45,51,66,41,41,37,51,2,44,40,30,29,66,57,73,54,62,85,91,61,50,81,75,45,50,66,58,40,52,52,32,52,51,57,59,68,71,45,52,53,70,50,43,51,62,47,73,58,63,89,28,50,65,56,42,60,68,34,48,57,80,95,46,46,69,61,50,53,54,50,42,55,48,38,31,76,77,72,41,62,65,55,31,47,46,49,36,17,46,32,24,30,70,62,44,54,84,64,32,72,82,47,36,88,90,49,96,68,79,60,54,85,44,52,29,55,36,41,88,54,43,49,45,61,68,26,46,50,32,36,48,55,53,31,61,76,76,46,54,87,50,48,48,61,34,51,28,46,30,54,35,18,17,38,65,26,92,49,62,66,41,32,52,47,42,52,51,52,41,51,31,84,94,59,57,46,55,65,81,74,48,31,52,71,73,34,50,53,43,42,43,52,43,58,73,72,44,90,80,73,53,68,71,55,50,64,74,42,44,67,54,47,52,53,52,51,51,50,53,51,62,42,60,108

Mean predicted aligned error: 17.65 Å

Radius of gyration: 30.54 Å; Cα contacts (8 Å, |Δi|>4): 597; chains: 1; bounding box: 75×101×77 Å